Protein AF-A0A3N6M3Q7-F1 (afdb_monomer)

Foldseek 3Di:
DVVVVVVVVVVLVVLVLVQVLVVLVQLCCCFVHPDFKDKGKDFAQAWKKWWFLQFKKKWKWFACQVVPRDTDTQQNDIGTWIWIWIDHVQWIWIDTQSWIWIDRPQDIATSGDHQWADDDQETAGAREREDDTDMDHGIWMKMKGFPDHWFWRAQDQVDATPVRHHRYFQRAFGKIKMKMQHPNQVNVQVNCVVRALFDWDDDPVRNMIMTIFGAAHDAFKAFQDAQAWRKGAQLQDDLFWPWKKKKFWFPDDQICAQFWKAWDWPNHTQWIWGHNHQFAIKIWGQAPVRWIWIQPSQWGWQVVDVRIIIMDIQLAQGWTATPVRDIDGSNNRSSNRSSVVDRITITTIHGDPPGGDTDSVPIIIHTDGDDGRHHRHYGYIYTYMYIDID

Structure (mmCIF, N/CA/C/O backbone):
data_AF-A0A3N6M3Q7-F1
#
_entry.id   AF-A0A3N6M3Q7-F1
#
loop_
_atom_site.group_PDB
_atom_site.id
_atom_site.type_symbol
_atom_site.label_atom_id
_atom_site.label_alt_id
_atom_site.label_comp_id
_atom_site.label_asym_id
_atom_site.label_entity_id
_atom_site.label_seq_id
_atom_site.pdbx_PDB_ins_code
_atom_site.Cartn_x
_atom_site.Cartn_y
_atom_site.Cartn_z
_atom_site.occupancy
_atom_site.B_iso_or_equiv
_atom_site.auth_seq_id
_atom_site.auth_comp_id
_atom_site.auth_asym_id
_atom_site.auth_atom_id
_atom_site.pdbx_PDB_model_num
ATOM 1 N N . MET A 1 1 ? -42.505 -21.523 29.389 1.00 50.72 1 MET A N 1
ATOM 2 C CA . MET A 1 1 ? -41.785 -20.354 29.933 1.00 50.72 1 MET A CA 1
ATOM 3 C C . MET A 1 1 ? -40.487 -20.113 29.164 1.00 50.72 1 MET A C 1
ATOM 5 O O . MET A 1 1 ? -40.321 -19.002 28.706 1.00 50.72 1 MET A O 1
ATOM 9 N N . ALA A 1 2 ? -39.698 -21.148 28.845 1.00 57.00 2 ALA A N 1
ATOM 10 C CA . ALA A 1 2 ? -38.471 -21.036 28.031 1.00 57.00 2 ALA A CA 1
ATOM 11 C C . ALA A 1 2 ? -38.613 -20.410 26.616 1.00 57.00 2 ALA A C 1
ATOM 13 O O . ALA A 1 2 ? -37.688 -19.774 26.139 1.00 57.00 2 ALA A O 1
ATOM 14 N N . ILE A 1 3 ? -39.761 -20.555 25.937 1.00 55.91 3 ILE A N 1
ATOM 15 C CA . ILE A 1 3 ? -39.956 -20.003 24.574 1.00 55.91 3 ILE A CA 1
ATOM 16 C C . ILE A 1 3 ? -40.140 -18.471 24.588 1.00 55.91 3 ILE A C 1
ATOM 18 O O . ILE A 1 3 ? -39.836 -17.805 23.606 1.00 55.91 3 ILE A O 1
ATOM 22 N N . VAL A 1 4 ? -40.636 -17.901 25.694 1.00 58.34 4 VAL A N 1
ATOM 23 C CA . VAL A 1 4 ? -40.852 -16.446 25.810 1.00 58.34 4 VAL A CA 1
ATOM 24 C C . VAL A 1 4 ? -39.538 -15.722 26.121 1.00 58.34 4 VAL A C 1
ATOM 26 O O . VAL A 1 4 ? -39.310 -14.671 25.534 1.00 58.34 4 VAL A O 1
ATOM 29 N N . ASP A 1 5 ? -38.658 -16.323 26.934 1.00 62.53 5 ASP A N 1
ATOM 30 C CA . ASP A 1 5 ? -37.304 -15.800 27.200 1.00 62.53 5 ASP A CA 1
ATOM 31 C C . ASP A 1 5 ? -36.472 -15.695 25.918 1.00 62.53 5 ASP A C 1
ATOM 33 O O . ASP A 1 5 ? -35.917 -14.639 25.636 1.00 62.53 5 ASP A O 1
ATOM 37 N N . GLY A 1 6 ? -36.456 -16.745 25.087 1.00 62.50 6 GLY A N 1
ATOM 38 C CA . GLY A 1 6 ? -35.670 -16.736 23.847 1.00 62.50 6 GLY A CA 1
ATOM 39 C C . GLY A 1 6 ? -36.093 -15.634 22.868 1.00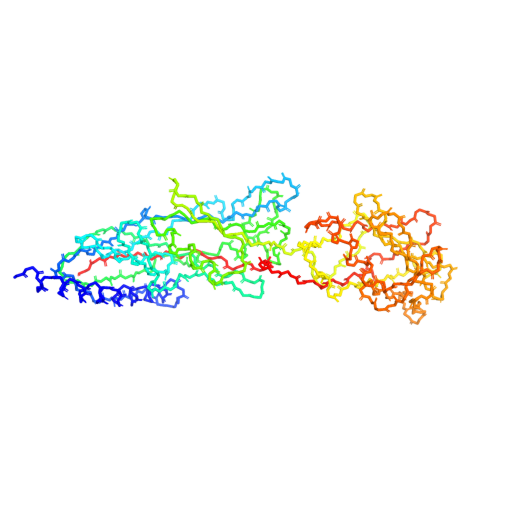 62.50 6 GLY A C 1
ATOM 40 O O . GLY A 1 6 ? -35.250 -14.956 22.293 1.00 62.50 6 GLY A O 1
ATOM 41 N N . HIS A 1 7 ? -37.399 -15.383 22.718 1.00 69.75 7 HIS A N 1
ATOM 42 C CA . HIS A 1 7 ? -37.887 -14.292 21.864 1.00 69.75 7 HIS A CA 1
ATOM 43 C C . HIS A 1 7 ? -37.580 -12.894 22.424 1.00 69.75 7 HIS A C 1
ATOM 45 O O . HIS A 1 7 ? -37.369 -11.959 21.646 1.00 69.75 7 HIS A O 1
ATOM 51 N N . GLN A 1 8 ? -37.571 -12.735 23.751 1.00 66.88 8 GLN A N 1
ATOM 52 C CA . GLN A 1 8 ? -37.205 -11.473 24.395 1.00 66.88 8 GLN A CA 1
ATOM 53 C C . GLN A 1 8 ? -35.708 -11.191 24.240 1.00 66.88 8 GLN A C 1
ATOM 55 O O . GLN A 1 8 ? -35.359 -10.083 23.842 1.00 66.88 8 GLN A O 1
ATOM 60 N N . GLN A 1 9 ? -34.858 -12.206 24.420 1.00 71.50 9 GLN A N 1
ATOM 61 C CA . GLN A 1 9 ? -33.410 -12.099 24.234 1.00 71.50 9 GLN A CA 1
ATOM 62 C C . GLN A 1 9 ? -33.041 -11.711 22.795 1.00 71.50 9 GLN A C 1
ATOM 64 O O . GLN A 1 9 ? -32.330 -10.732 22.595 1.00 71.50 9 GLN A O 1
ATOM 69 N N . THR A 1 10 ? -33.604 -12.374 21.776 1.00 77.94 10 THR A N 1
ATOM 70 C CA . THR A 1 10 ? -33.339 -12.013 20.366 1.00 77.94 10 THR A CA 1
ATOM 71 C C . THR A 1 10 ? -33.756 -10.576 20.036 1.00 77.94 10 THR A C 1
ATOM 73 O O . THR A 1 10 ? -33.091 -9.893 19.260 1.00 77.94 10 THR A O 1
ATOM 76 N N . THR A 1 11 ? -34.860 -10.098 20.619 1.00 82.88 11 THR A N 1
ATOM 77 C CA . THR A 1 11 ? -35.324 -8.716 20.409 1.00 82.88 11 THR A CA 1
ATOM 78 C C . THR A 1 11 ? -34.379 -7.708 21.063 1.00 82.88 11 THR A C 1
ATOM 80 O O . THR A 1 11 ? -34.144 -6.641 20.500 1.00 82.88 11 THR A O 1
ATOM 83 N N . GLU A 1 12 ? -33.838 -8.036 22.236 1.00 84.19 12 GLU A N 1
ATOM 84 C CA . GLU A 1 12 ? -32.906 -7.171 22.960 1.00 84.19 12 GLU A CA 1
ATOM 85 C C . GLU A 1 12 ? -31.540 -7.096 22.272 1.00 84.19 12 GLU A C 1
ATOM 87 O O . GLU A 1 12 ? -31.024 -5.999 22.087 1.00 84.19 12 GLU A O 1
ATOM 92 N N . VAL A 1 13 ? -31.010 -8.223 21.791 1.00 86.75 13 VAL A N 1
ATOM 93 C CA . VAL A 1 13 ? -29.764 -8.257 21.006 1.00 86.75 13 VAL A CA 1
ATOM 94 C C . VAL A 1 13 ? -29.894 -7.408 19.739 1.00 86.75 13 VAL A C 1
ATOM 96 O O . VAL A 1 13 ? -29.040 -6.568 19.477 1.00 86.75 13 VAL A O 1
ATOM 99 N N . GLY A 1 14 ? -31.009 -7.518 19.008 1.00 89.06 14 GLY A N 1
ATOM 100 C CA . GLY A 1 14 ? -31.259 -6.658 17.845 1.00 89.06 14 GLY A CA 1
ATOM 101 C C . GLY A 1 14 ? -31.412 -5.169 18.195 1.00 89.06 14 GLY A C 1
ATOM 102 O O . GLY A 1 14 ? -31.075 -4.301 17.389 1.00 89.06 14 GLY A O 1
ATOM 103 N N . ALA A 1 15 ? -31.902 -4.830 19.392 1.00 90.50 15 ALA A N 1
ATOM 104 C CA . ALA A 1 15 ? -31.907 -3.445 19.861 1.00 90.50 15 ALA A CA 1
ATOM 105 C C . ALA A 1 15 ? -30.481 -2.960 20.168 1.00 90.50 15 ALA A C 1
ATOM 107 O O . ALA A 1 15 ? -30.114 -1.872 19.729 1.00 90.50 15 ALA A O 1
ATOM 108 N N . ALA A 1 16 ? -29.669 -3.787 20.830 1.00 92.44 16 ALA A N 1
ATOM 109 C CA . ALA A 1 16 ? -28.273 -3.491 21.139 1.00 92.44 16 ALA A CA 1
ATOM 110 C C . ALA A 1 16 ? -27.409 -3.314 19.878 1.00 92.44 16 ALA A C 1
ATOM 112 O O . ALA A 1 16 ? -26.585 -2.407 19.837 1.00 92.44 16 ALA A O 1
ATOM 113 N N . GLU A 1 17 ? -27.641 -4.102 18.822 1.00 95.19 17 GLU A N 1
ATOM 114 C CA . GLU A 1 17 ? -27.009 -3.915 17.504 1.00 95.19 17 GLU A CA 1
ATOM 115 C C . GLU A 1 17 ? -27.236 -2.494 16.959 1.00 95.19 17 GLU A C 1
ATOM 117 O O . GLU A 1 17 ? -26.297 -1.825 16.521 1.00 95.19 17 GLU A O 1
ATOM 122 N N . ASN A 1 18 ? -28.475 -1.996 17.034 1.00 94.75 18 ASN A N 1
ATOM 123 C CA . ASN A 1 18 ? -28.818 -0.642 16.593 1.00 94.75 18 ASN A CA 1
ATOM 124 C C . ASN A 1 18 ? -28.262 0.437 17.536 1.00 94.75 18 ASN A C 1
ATOM 126 O O . ASN A 1 18 ? -27.774 1.468 17.069 1.00 94.75 18 ASN A O 1
ATOM 130 N N . GLU A 1 19 ? -28.337 0.215 18.852 1.00 95.44 19 GLU A N 1
ATOM 131 C CA . GLU A 1 19 ? -27.816 1.134 19.870 1.00 95.44 19 GLU A CA 1
ATOM 132 C C . GLU A 1 19 ? -26.295 1.304 19.728 1.00 95.44 19 GLU A C 1
ATOM 134 O O . GLU A 1 19 ? -25.821 2.437 19.648 1.00 95.44 19 GLU A O 1
ATOM 139 N N . LEU A 1 20 ? -25.533 0.212 19.598 1.00 96.31 20 LEU A N 1
ATOM 140 C CA . LEU A 1 20 ? -24.081 0.274 19.412 1.00 96.31 20 LEU A CA 1
ATOM 141 C C . LEU A 1 20 ? -23.672 0.783 18.029 1.00 96.31 20 LEU A C 1
ATOM 143 O O . LEU A 1 20 ? -22.682 1.500 17.934 1.00 96.31 20 LEU A O 1
ATOM 147 N N . SER A 1 21 ? -24.456 0.531 16.978 1.00 96.44 21 SER A N 1
ATOM 148 C CA . SER A 1 21 ? -24.230 1.180 15.675 1.00 96.44 21 SER A CA 1
ATOM 149 C C . SER A 1 21 ? -24.387 2.702 15.764 1.00 96.44 21 SER A C 1
ATOM 151 O O . SER A 1 21 ? -23.604 3.455 15.182 1.00 96.44 21 SER A O 1
ATOM 153 N N . LEU A 1 22 ? -25.373 3.183 16.533 1.00 96.06 22 LEU A N 1
ATOM 154 C CA . LEU A 1 22 ? -25.537 4.613 16.790 1.00 96.06 22 LEU A CA 1
ATOM 155 C C . LEU A 1 22 ? -24.389 5.168 17.643 1.00 96.06 22 LEU A C 1
ATOM 157 O O . LEU A 1 22 ? -23.883 6.245 17.331 1.00 96.06 22 LEU A O 1
ATOM 161 N N . VAL A 1 23 ? -23.960 4.447 18.684 1.00 95.56 23 VAL A N 1
ATOM 162 C CA . VAL A 1 23 ? -22.772 4.806 19.480 1.00 95.56 23 VAL A CA 1
ATOM 163 C C . VAL A 1 23 ? -21.545 4.922 18.580 1.00 95.56 23 VAL A C 1
ATOM 165 O O . VAL A 1 23 ? -20.879 5.952 18.627 1.00 95.56 23 VAL A O 1
ATOM 168 N N . GLY A 1 24 ? -21.295 3.941 17.711 1.00 93.56 24 GLY A N 1
ATOM 169 C CA . GLY A 1 24 ? -20.180 3.961 16.768 1.00 93.56 24 GLY A CA 1
ATOM 170 C C . GLY A 1 24 ? -20.215 5.175 15.843 1.00 93.56 24 GLY A C 1
ATOM 171 O O . GLY A 1 24 ? -19.250 5.928 15.782 1.00 93.56 24 GLY A O 1
ATOM 172 N N . SER A 1 25 ? -21.371 5.470 15.238 1.00 93.75 25 SER A N 1
ATOM 173 C CA . SER A 1 25 ? -21.546 6.682 14.421 1.00 93.75 25 SER A CA 1
ATOM 174 C C . SER A 1 25 ? -21.250 7.973 15.198 1.00 93.75 25 SER A C 1
ATOM 176 O O . SER A 1 25 ? -20.693 8.919 14.639 1.00 93.75 25 SER A O 1
ATOM 178 N N . LYS A 1 26 ? -21.609 8.026 16.486 1.00 93.88 26 LYS A N 1
ATOM 179 C CA . LYS A 1 26 ? -21.321 9.171 17.357 1.00 93.88 26 LYS A CA 1
ATOM 180 C C . LYS A 1 26 ? -19.865 9.261 17.776 1.00 93.88 26 LYS A C 1
ATOM 182 O O . LYS A 1 26 ? -19.373 10.376 17.926 1.00 93.88 26 LYS A O 1
ATOM 187 N N . ILE A 1 27 ? -19.183 8.133 17.919 1.00 92.94 27 ILE A N 1
ATOM 188 C CA . ILE A 1 27 ? -17.741 8.105 18.138 1.00 92.94 27 ILE A CA 1
ATOM 189 C C . ILE A 1 27 ? -17.034 8.628 16.893 1.00 92.94 27 ILE A C 1
ATOM 191 O O . ILE A 1 27 ? -16.288 9.588 17.041 1.00 92.94 27 ILE A O 1
ATOM 195 N N . SER A 1 28 ? -17.354 8.137 15.688 1.00 89.81 28 SER A N 1
ATOM 196 C CA . SER A 1 28 ? -16.788 8.669 14.437 1.00 89.81 28 SER A CA 1
ATOM 197 C C . SER A 1 28 ? -17.034 10.179 14.279 1.00 89.81 28 SER A C 1
ATOM 199 O O . SER A 1 28 ? -16.146 10.910 13.853 1.00 89.81 28 SER A O 1
ATOM 201 N N . GLU A 1 29 ? -18.203 10.700 14.678 1.00 90.25 29 GLU A N 1
ATOM 202 C CA . GLU A 1 29 ? -18.476 12.151 14.656 1.00 90.25 29 GLU A CA 1
ATOM 203 C C . GLU A 1 29 ? -17.569 12.948 15.618 1.00 90.25 29 GLU A C 1
ATOM 205 O O . GLU A 1 29 ? -17.221 14.096 15.335 1.00 90.25 29 GLU A O 1
ATOM 210 N N . VAL A 1 30 ? -17.197 12.360 16.759 1.00 90.50 30 VAL A N 1
ATOM 211 C CA . VAL A 1 30 ? -16.328 12.988 17.768 1.00 90.50 30 VAL A CA 1
ATOM 212 C C . VAL A 1 30 ? -14.854 12.891 17.384 1.00 90.50 30 VAL A C 1
ATOM 214 O O . VAL A 1 30 ? -14.098 13.852 17.544 1.00 90.50 30 VAL A O 1
ATOM 217 N N . THR A 1 31 ? -14.441 11.730 16.882 1.00 86.31 31 THR A N 1
ATOM 218 C CA . THR A 1 31 ? -13.047 11.431 16.557 1.00 86.31 31 THR A CA 1
ATOM 219 C C . THR A 1 31 ? -12.633 12.010 15.214 1.00 86.31 31 THR A C 1
ATOM 221 O O . THR A 1 31 ? -11.532 12.534 15.109 1.00 86.31 31 THR A O 1
ATOM 224 N N . LEU A 1 32 ? -13.517 11.980 14.214 1.00 84.75 32 LEU A N 1
ATOM 225 C CA . LEU A 1 32 ? -13.218 12.394 12.836 1.00 84.75 32 LEU A CA 1
ATOM 226 C C . LEU A 1 32 ? -13.884 13.720 12.442 1.00 84.75 32 LEU A C 1
ATOM 228 O O . LEU A 1 32 ? -13.623 14.248 11.362 1.00 84.75 32 LEU A O 1
ATOM 232 N N . GLY A 1 33 ? -14.768 14.252 13.291 1.00 81.44 33 GLY A N 1
ATOM 233 C CA . GLY A 1 33 ? -15.512 15.485 13.043 1.00 81.44 33 GLY A CA 1
ATOM 234 C C . GLY A 1 33 ? -15.144 16.647 13.970 1.00 81.44 33 GLY A C 1
ATOM 235 O O . GLY A 1 33 ? -14.155 16.647 14.700 1.00 81.44 33 GLY A O 1
ATOM 236 N N . GLU A 1 34 ? -15.988 17.679 13.953 1.00 76.50 34 GLU A N 1
ATOM 237 C CA . GLU A 1 34 ? -15.814 18.902 14.757 1.00 76.50 34 GLU A CA 1
ATOM 238 C C . GLU A 1 34 ? -16.427 18.789 16.168 1.00 76.50 34 GLU A C 1
ATOM 240 O O . GLU A 1 34 ? -16.230 19.659 17.020 1.00 76.50 34 GLU A O 1
ATOM 245 N N . SER A 1 35 ? -17.196 17.729 16.428 1.00 83.38 35 SER A N 1
ATOM 246 C CA . SER A 1 35 ? -17.886 17.520 17.701 1.00 83.38 35 SER A CA 1
ATOM 247 C C . SER A 1 35 ? -16.895 17.112 18.794 1.00 83.38 35 SER A C 1
ATOM 249 O O . SER A 1 35 ? -16.129 16.175 18.635 1.00 83.38 35 SER A O 1
ATOM 251 N N . THR A 1 36 ? -16.922 17.775 19.952 1.00 85.50 36 THR A N 1
ATOM 252 C CA . THR A 1 36 ? -16.029 17.428 21.077 1.00 85.50 36 THR A CA 1
ATOM 253 C C . THR A 1 36 ? -16.601 16.358 22.002 1.00 85.50 36 THR A C 1
ATOM 255 O O . THR A 1 36 ? -15.851 15.701 22.722 1.00 85.50 36 THR A O 1
ATOM 258 N N . ALA A 1 37 ? -17.924 16.183 22.003 1.00 91.81 37 ALA A N 1
ATOM 259 C CA . ALA A 1 37 ? -18.607 15.163 22.783 1.00 91.81 37 ALA A CA 1
ATOM 260 C C . ALA A 1 37 ? -19.958 14.793 22.164 1.00 91.81 37 ALA A C 1
ATOM 262 O O . ALA A 1 37 ? -20.649 15.649 21.609 1.00 91.81 37 ALA A O 1
ATOM 263 N N . GLN A 1 38 ? -20.358 13.535 22.324 1.00 94.69 38 GLN A N 1
ATOM 264 C CA . GLN A 1 38 ? -21.679 13.026 21.958 1.00 94.69 38 GLN A CA 1
ATOM 265 C C . GLN A 1 38 ? -22.216 12.122 23.069 1.00 94.69 38 GLN A C 1
ATOM 267 O O . GLN A 1 38 ? -21.477 11.633 23.925 1.00 94.69 38 GLN A O 1
ATOM 272 N N . THR A 1 39 ? -23.531 11.930 23.090 1.00 95.19 39 THR A N 1
ATOM 273 C CA . THR A 1 39 ? -24.201 11.110 24.100 1.00 95.19 39 THR A CA 1
ATOM 274 C C . THR A 1 39 ? -25.282 10.273 23.448 1.00 95.19 39 THR A C 1
ATOM 276 O O . THR A 1 39 ? -26.069 10.789 22.652 1.00 95.19 39 THR A O 1
ATOM 279 N N . VAL A 1 40 ? -25.324 8.993 23.803 1.00 95.19 40 VAL A N 1
ATOM 280 C CA . VAL A 1 40 ? -26.336 8.045 23.341 1.00 95.19 40 VAL A CA 1
ATOM 281 C C . VAL A 1 40 ? -26.958 7.366 24.550 1.00 95.19 40 VAL A C 1
ATOM 283 O O . VAL A 1 40 ? -26.259 6.775 25.368 1.00 95.19 40 VAL A O 1
ATOM 286 N N . SER A 1 41 ? -28.281 7.448 24.656 1.00 94.75 41 SER A N 1
ATOM 287 C CA . SER A 1 41 ? -29.032 6.705 25.663 1.00 94.75 41 SER A CA 1
ATOM 288 C C . SER A 1 41 ? -29.202 5.262 25.218 1.00 94.75 41 SER A C 1
ATOM 290 O O . SER A 1 41 ? -29.742 5.012 24.140 1.00 94.75 41 SER A O 1
ATOM 292 N N . VAL A 1 42 ? -28.789 4.331 26.070 1.00 92.50 42 VAL A N 1
ATOM 293 C CA . VAL A 1 42 ? -28.852 2.890 25.819 1.00 92.50 42 VAL A CA 1
ATOM 294 C C . VAL A 1 42 ? -29.636 2.179 26.914 1.00 92.50 42 VAL A C 1
ATOM 296 O O . VAL A 1 42 ? -29.809 2.690 28.031 1.00 92.50 42 VAL A O 1
ATOM 299 N N . SER A 1 43 ? -30.155 0.994 26.604 1.00 88.62 43 SER A N 1
ATOM 300 C CA . SER A 1 43 ? -30.923 0.219 27.573 1.00 88.62 43 SER A CA 1
ATOM 301 C C . SER A 1 43 ? -30.633 -1.276 27.508 1.00 88.62 43 SER A C 1
ATOM 303 O O . SER A 1 43 ? -31.061 -1.961 26.591 1.00 88.62 43 SER A O 1
ATOM 305 N N . GLY A 1 44 ? -29.968 -1.793 28.544 1.00 77.12 44 GLY A N 1
ATOM 306 C CA . GLY A 1 44 ? -29.782 -3.230 28.753 1.00 77.12 44 GLY A CA 1
ATOM 307 C C . GLY A 1 44 ? -30.692 -3.730 29.866 1.00 77.12 44 GLY A C 1
ATOM 308 O O . GLY A 1 44 ? -30.426 -3.463 31.036 1.00 77.12 44 GLY A O 1
ATOM 309 N N . GLN A 1 45 ? -31.792 -4.406 29.539 1.00 74.94 45 GLN A N 1
ATOM 310 C CA . GLN A 1 45 ? -32.687 -4.986 30.547 1.00 74.94 45 GLN A CA 1
ATOM 311 C C . GLN A 1 45 ? -32.121 -6.290 31.114 1.00 74.94 45 GLN A C 1
ATOM 313 O O . GLN A 1 45 ? -32.176 -6.478 32.331 1.00 74.94 45 GLN A O 1
ATOM 318 N N . SER A 1 46 ? -31.565 -7.153 30.262 1.00 81.44 46 SER A N 1
ATOM 319 C CA . SER A 1 46 ? -30.918 -8.409 30.662 1.00 81.44 46 SER A CA 1
ATOM 320 C C . SER A 1 46 ? -29.400 -8.417 30.485 1.00 81.44 46 SER A C 1
ATOM 322 O O . SER A 1 46 ? -28.738 -9.247 31.100 1.00 81.44 46 SER A O 1
ATOM 324 N N . GLY A 1 47 ? -28.851 -7.521 29.662 1.00 89.06 47 GLY A N 1
ATOM 325 C CA . GLY A 1 47 ? -27.414 -7.441 29.387 1.00 89.06 47 GLY A CA 1
ATOM 326 C C . GLY A 1 47 ? -26.688 -6.305 30.103 1.00 89.06 47 GLY A C 1
ATOM 327 O O . GLY A 1 47 ? -27.294 -5.438 30.739 1.00 89.06 47 GLY A O 1
ATOM 328 N N . THR A 1 48 ? -25.363 -6.313 29.991 1.00 94.25 48 THR A N 1
ATOM 329 C CA . THR A 1 48 ? -24.473 -5.316 30.597 1.00 94.25 48 THR A CA 1
ATOM 330 C C . THR A 1 48 ? -23.638 -4.639 29.525 1.00 94.25 48 THR A C 1
ATOM 332 O O . THR A 1 48 ? -23.005 -5.313 28.718 1.00 94.25 48 THR A O 1
ATOM 335 N N . TYR A 1 49 ? -23.627 -3.308 29.545 1.00 96.12 49 TYR A N 1
ATOM 336 C CA . TYR A 1 49 ? -22.697 -2.511 28.762 1.00 96.12 49 TYR A CA 1
ATOM 337 C C . TYR A 1 49 ? -21.339 -2.436 29.457 1.00 96.12 49 TYR A C 1
ATOM 339 O O . TYR A 1 49 ? -21.294 -2.292 30.681 1.00 96.12 49 TYR A O 1
ATOM 347 N N . GLY A 1 50 ? -20.249 -2.487 28.699 1.00 96.62 50 GLY A N 1
ATOM 348 C CA . GLY A 1 50 ? -18.886 -2.384 29.215 1.00 96.62 50 GLY A CA 1
ATOM 349 C C . GLY A 1 50 ? -17.960 -1.610 28.286 1.00 96.62 50 GLY A C 1
ATOM 350 O O . GLY A 1 50 ? -18.231 -1.503 27.095 1.00 96.62 50 GLY A O 1
ATOM 351 N N . VAL A 1 51 ? -16.878 -1.072 28.846 1.00 97.75 51 VAL A N 1
ATOM 352 C CA . VAL A 1 51 ? -15.745 -0.521 28.091 1.00 97.75 51 VAL A CA 1
ATOM 353 C C . VAL A 1 51 ? -14.493 -1.293 28.488 1.00 97.75 51 VAL A C 1
ATOM 355 O O . VAL A 1 51 ? -14.271 -1.533 29.679 1.00 97.75 51 VAL A O 1
ATOM 358 N N . ASN A 1 52 ? -13.700 -1.692 27.497 1.00 97.25 52 ASN A N 1
ATOM 359 C CA . ASN A 1 52 ? -12.401 -2.321 27.699 1.00 97.25 52 ASN A CA 1
ATOM 360 C C . ASN A 1 52 ? -11.368 -1.657 26.785 1.00 97.25 52 ASN A C 1
ATOM 362 O O . ASN A 1 52 ? -11.275 -1.968 25.602 1.00 97.25 52 ASN A O 1
ATOM 366 N N . GLU A 1 53 ? -10.573 -0.753 27.353 1.00 96.88 53 GLU A N 1
ATOM 367 C CA . GLU A 1 53 ? -9.538 -0.007 26.626 1.00 96.88 53 GLU A CA 1
ATOM 368 C C . GLU A 1 53 ? -8.365 -0.874 26.137 1.00 96.88 53 GLU A C 1
ATOM 370 O O . GLU A 1 53 ? -7.617 -0.466 25.257 1.00 96.88 53 GLU A O 1
ATOM 375 N N . THR A 1 54 ? -8.204 -2.087 26.676 1.00 96.12 54 THR A N 1
ATOM 376 C CA . THR A 1 54 ? -7.120 -3.009 26.283 1.00 96.12 54 THR A CA 1
ATOM 377 C C . THR A 1 54 ? -7.527 -3.998 25.190 1.00 96.12 54 THR A C 1
ATOM 379 O O . THR A 1 54 ? -6.716 -4.826 24.774 1.00 96.12 54 THR A O 1
ATOM 382 N N . ALA A 1 55 ? -8.785 -3.948 24.742 1.00 97.19 55 ALA A N 1
ATOM 383 C CA . ALA A 1 55 ? -9.321 -4.886 23.768 1.00 97.19 55 ALA A CA 1
ATOM 384 C C . ALA A 1 55 ? -8.827 -4.581 22.354 1.00 97.19 55 ALA A C 1
ATOM 386 O O . ALA A 1 55 ? -9.183 -3.567 21.755 1.00 97.19 55 ALA A O 1
ATOM 387 N N . GLY A 1 56 ? -8.080 -5.530 21.799 1.00 97.88 56 GLY A N 1
ATOM 388 C CA . GLY A 1 56 ? -7.630 -5.506 20.417 1.00 97.88 56 GLY A CA 1
ATOM 389 C C . GLY A 1 56 ? -6.587 -4.435 20.105 1.00 97.88 56 GLY A C 1
ATOM 390 O O . GLY A 1 56 ? -6.435 -3.419 20.787 1.00 97.88 56 GLY A O 1
ATOM 391 N N . ARG A 1 57 ? -5.831 -4.695 19.044 1.00 98.12 57 ARG A N 1
ATOM 392 C CA . ARG A 1 57 ? -4.780 -3.798 18.567 1.00 98.12 57 ARG A CA 1
ATOM 393 C C . ARG A 1 57 ? -4.553 -3.974 17.074 1.00 98.12 57 ARG A C 1
ATOM 395 O O . ARG A 1 57 ? -4.866 -5.030 16.524 1.00 98.12 57 ARG A O 1
ATOM 402 N N . MET A 1 58 ? -4.000 -2.949 16.447 1.00 98.25 58 MET A N 1
ATOM 403 C CA . MET A 1 58 ? -3.687 -2.917 15.027 1.00 98.25 58 MET A CA 1
ATOM 404 C C . MET A 1 58 ? -2.211 -2.593 14.826 1.00 98.25 58 MET A C 1
ATOM 406 O O . MET A 1 58 ? -1.669 -1.699 15.473 1.00 98.25 58 MET A O 1
ATOM 410 N N . GLU A 1 59 ? -1.576 -3.315 13.918 1.00 98.00 59 GLU A N 1
ATOM 411 C CA . GLU A 1 59 ? -0.204 -3.091 13.479 1.00 98.00 59 GLU A CA 1
ATOM 412 C C . GLU A 1 59 ? -0.235 -2.795 11.986 1.00 98.00 59 GLU A C 1
ATOM 414 O O . GLU A 1 59 ? -0.961 -3.443 11.232 1.00 98.00 59 GLU A O 1
ATOM 419 N N . ILE A 1 60 ? 0.514 -1.777 11.574 1.00 97.31 60 ILE A N 1
ATOM 420 C CA . ILE A 1 60 ? 0.662 -1.417 10.168 1.00 97.31 60 ILE A CA 1
ATOM 421 C C . ILE A 1 60 ? 2.144 -1.531 9.861 1.00 97.31 60 ILE A C 1
ATOM 423 O O . ILE A 1 60 ? 2.941 -0.775 10.414 1.00 97.31 60 ILE A O 1
ATOM 427 N N . THR A 1 61 ? 2.511 -2.467 9.000 1.00 96.44 61 THR A N 1
ATOM 428 C CA . THR A 1 61 ? 3.904 -2.755 8.663 1.00 96.44 61 THR A CA 1
ATOM 429 C C . THR A 1 61 ? 4.144 -2.418 7.206 1.00 96.44 61 THR A C 1
ATOM 431 O O . THR A 1 61 ? 3.383 -2.818 6.331 1.00 96.44 61 THR A O 1
ATOM 434 N N . HIS A 1 62 ? 5.217 -1.684 6.935 1.00 93.94 62 HIS A N 1
ATOM 435 C CA . HIS A 1 62 ? 5.738 -1.519 5.592 1.00 93.94 62 HIS A CA 1
ATOM 436 C C . HIS A 1 62 ? 6.826 -2.569 5.360 1.00 93.94 62 HIS A C 1
ATOM 438 O O . HIS A 1 62 ? 7.947 -2.446 5.860 1.00 93.94 62 HIS A O 1
ATOM 444 N N . TYR A 1 63 ? 6.464 -3.642 4.668 1.00 89.44 63 TYR A N 1
ATOM 445 C CA . TYR A 1 63 ? 7.325 -4.785 4.417 1.00 89.44 63 TYR A CA 1
ATOM 446 C C . TYR A 1 63 ? 8.131 -4.611 3.132 1.00 89.44 63 TYR A C 1
ATOM 448 O O . TYR A 1 63 ? 7.601 -4.195 2.108 1.00 89.44 63 TYR A O 1
ATOM 456 N N . ASN A 1 64 ? 9.418 -4.950 3.186 1.00 81.50 64 ASN A N 1
ATOM 457 C CA . ASN A 1 64 ? 10.354 -4.962 2.062 1.00 81.50 64 ASN A CA 1
ATOM 458 C C . ASN A 1 64 ? 10.496 -3.628 1.291 1.00 81.50 64 ASN A C 1
ATOM 460 O O . ASN A 1 64 ? 10.864 -3.618 0.118 1.00 81.50 64 ASN A O 1
ATOM 464 N N . ARG A 1 65 ? 10.276 -2.486 1.954 1.00 84.94 65 ARG A N 1
ATOM 465 C CA . ARG A 1 65 ? 10.452 -1.148 1.354 1.00 84.94 65 ARG A CA 1
ATOM 466 C C . ARG A 1 65 ? 11.867 -0.914 0.809 1.00 84.94 65 ARG A C 1
ATOM 468 O O . ARG A 1 65 ? 12.056 -0.327 -0.252 1.00 84.94 65 ARG A O 1
ATOM 475 N N . THR A 1 66 ? 12.876 -1.371 1.546 1.00 78.38 66 THR A N 1
ATOM 476 C CA . THR A 1 66 ? 14.303 -1.201 1.224 1.00 78.38 66 THR A CA 1
ATOM 477 C C . THR A 1 66 ? 14.876 -2.318 0.350 1.00 78.38 66 THR A C 1
ATOM 479 O O . THR A 1 66 ? 16.079 -2.318 0.097 1.00 78.38 66 THR A O 1
ATOM 482 N N . GLY A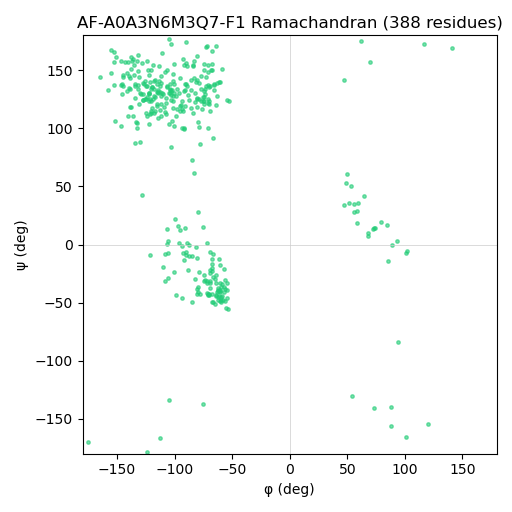 1 67 ? 14.067 -3.302 -0.063 1.00 69.88 67 GLY A N 1
ATOM 483 C CA . GLY A 1 67 ? 14.547 -4.477 -0.801 1.00 69.88 67 GLY A CA 1
ATOM 484 C C . GLY A 1 67 ? 15.330 -5.491 0.048 1.00 69.88 67 GLY A C 1
ATOM 485 O O . GLY A 1 67 ? 16.022 -6.346 -0.497 1.00 69.88 67 GLY A O 1
ATOM 486 N N . THR A 1 68 ? 15.270 -5.396 1.384 1.00 74.38 68 THR A N 1
ATOM 487 C CA . THR A 1 68 ? 16.023 -6.264 2.314 1.00 74.38 68 THR A CA 1
ATOM 488 C C . THR A 1 68 ? 15.173 -7.302 3.048 1.00 74.38 68 THR A C 1
ATOM 490 O O . THR A 1 68 ? 15.658 -7.890 4.013 1.00 74.38 68 THR A O 1
ATOM 493 N N . ASP A 1 69 ? 13.931 -7.534 2.612 1.00 74.19 69 ASP A N 1
ATOM 494 C CA . ASP A 1 69 ? 12.990 -8.503 3.208 1.00 74.19 69 ASP A CA 1
ATOM 495 C C . ASP A 1 69 ? 12.677 -8.222 4.695 1.00 74.19 69 ASP A C 1
ATOM 497 O O . ASP A 1 69 ? 12.546 -9.111 5.539 1.00 74.19 69 ASP A O 1
ATOM 501 N N . THR A 1 70 ? 12.615 -6.934 5.047 1.00 85.94 70 THR A N 1
ATOM 502 C CA . THR A 1 70 ? 12.399 -6.441 6.416 1.00 85.94 70 THR A CA 1
ATOM 503 C C . THR A 1 70 ? 11.099 -5.658 6.530 1.00 85.94 70 THR A C 1
ATOM 505 O O . THR A 1 70 ? 10.781 -4.872 5.641 1.00 85.94 70 THR A O 1
ATOM 508 N N . GLY A 1 71 ? 10.385 -5.823 7.647 1.00 90.50 71 GLY A N 1
ATOM 509 C CA . GLY A 1 71 ? 9.211 -5.021 7.994 1.00 90.50 71 GLY A CA 1
ATOM 510 C C . GLY A 1 71 ? 9.540 -3.883 8.957 1.00 90.50 71 GLY A C 1
ATOM 511 O O . GLY A 1 71 ? 10.205 -4.107 9.969 1.00 90.50 71 GLY A O 1
ATOM 512 N N . GLU A 1 72 ? 9.044 -2.682 8.661 1.00 94.06 72 GLU A N 1
ATOM 513 C CA . GLU A 1 72 ? 9.108 -1.506 9.538 1.00 94.06 72 GLU A CA 1
ATOM 514 C C . GLU A 1 72 ? 7.688 -1.098 9.972 1.00 94.06 72 GLU A C 1
ATOM 516 O O . GLU A 1 72 ? 6.800 -0.967 9.130 1.00 94.06 72 GLU A O 1
ATOM 521 N N . LEU A 1 73 ? 7.449 -0.869 11.269 1.00 95.56 73 LEU A N 1
ATOM 522 C CA . LEU A 1 73 ? 6.137 -0.415 11.752 1.00 95.56 73 LEU A CA 1
ATOM 523 C C . LEU A 1 73 ? 5.876 1.035 11.330 1.00 95.56 73 LEU A C 1
ATOM 525 O O . LEU A 1 73 ? 6.586 1.953 11.744 1.00 95.56 73 LEU A O 1
ATOM 529 N N . ILE A 1 74 ? 4.796 1.268 10.590 1.00 94.62 74 ILE A N 1
ATOM 530 C CA . ILE A 1 74 ? 4.286 2.611 10.334 1.00 94.62 74 ILE A CA 1
ATOM 531 C C . ILE A 1 74 ? 3.728 3.169 11.640 1.00 94.62 74 ILE A C 1
ATOM 533 O O . ILE A 1 74 ? 2.736 2.688 12.178 1.00 94.62 74 ILE A O 1
ATOM 537 N N . GLY A 1 75 ? 4.371 4.224 12.132 1.00 91.06 75 GLY A N 1
ATOM 538 C CA . GLY A 1 75 ? 4.038 4.837 13.415 1.00 91.06 75 GLY A CA 1
ATOM 539 C C . GLY A 1 75 ? 4.978 4.429 14.549 1.00 91.06 75 GLY A C 1
ATOM 540 O O . GLY A 1 75 ? 4.930 5.057 15.603 1.00 91.06 75 GLY A O 1
ATOM 541 N N . ASN A 1 76 ? 5.888 3.476 14.312 1.00 88.06 76 ASN A N 1
ATOM 542 C CA . ASN A 1 76 ? 6.861 2.959 15.282 1.00 88.06 76 ASN A CA 1
ATOM 543 C C . ASN A 1 76 ? 6.231 2.349 16.552 1.00 88.06 76 ASN A C 1
ATOM 545 O O . ASN A 1 76 ? 6.911 2.202 17.569 1.00 88.06 76 ASN A O 1
ATOM 549 N N . GLU A 1 77 ? 4.945 2.001 16.507 1.00 91.94 77 GLU A N 1
ATOM 550 C CA . GLU A 1 77 ? 4.203 1.417 17.621 1.00 91.94 77 GLU A CA 1
ATOM 551 C C . GLU A 1 77 ? 3.001 0.595 17.138 1.00 91.94 77 GLU A C 1
ATOM 553 O O . GLU A 1 77 ? 2.610 0.656 15.973 1.00 91.94 77 GLU A O 1
ATOM 558 N N . THR A 1 78 ? 2.429 -0.178 18.057 1.00 95.81 78 THR A N 1
ATOM 559 C CA . THR A 1 78 ? 1.165 -0.893 17.870 1.00 95.81 78 THR A CA 1
ATOM 560 C C . THR A 1 78 ? 0.015 -0.008 18.356 1.00 95.81 78 THR A C 1
ATOM 562 O O . THR A 1 78 ? 0.057 0.498 19.479 1.00 95.81 78 THR A O 1
ATOM 565 N N . PHE A 1 79 ? -1.045 0.131 17.562 1.00 97.19 79 PHE A N 1
ATOM 566 C CA . PHE A 1 79 ? -2.182 0.988 17.894 1.00 97.19 79 PHE A CA 1
ATOM 567 C C . PHE A 1 79 ? -3.236 0.233 18.702 1.00 97.19 79 PHE A C 1
ATOM 569 O O . PHE A 1 79 ? -3.699 -0.833 18.296 1.00 97.19 79 PHE A O 1
ATOM 576 N N . SER A 1 80 ? -3.651 0.789 19.839 1.00 97.19 80 SER A N 1
ATOM 577 C CA . SER A 1 80 ? -4.745 0.214 20.636 1.00 97.19 80 SER A CA 1
ATOM 578 C C . SER A 1 80 ? -6.099 0.564 20.019 1.00 97.19 80 SER A C 1
ATOM 580 O O . SER A 1 80 ? -6.301 1.693 19.575 1.00 97.19 80 SER A O 1
ATOM 582 N N . LEU A 1 81 ? -7.032 -0.392 19.997 1.00 97.62 81 LEU A N 1
ATOM 583 C CA . LEU A 1 81 ? -8.386 -0.155 19.482 1.00 97.62 81 LEU A CA 1
ATOM 584 C C . LEU A 1 81 ? -9.385 0.116 20.608 1.00 97.62 81 LEU A C 1
ATOM 586 O O . LEU A 1 81 ? -10.222 1.010 20.490 1.00 97.62 81 LEU A O 1
ATOM 590 N N . GLY A 1 82 ? -9.308 -0.663 21.687 1.00 97.81 82 GLY A N 1
ATOM 591 C CA . GLY A 1 82 ? -10.333 -0.697 22.723 1.00 97.81 82 GLY A CA 1
ATOM 592 C C . GLY A 1 82 ? -11.693 -1.157 22.187 1.00 97.81 82 GLY A C 1
ATOM 593 O O . GLY A 1 82 ? -11.891 -1.376 20.990 1.00 97.81 82 GLY A O 1
ATOM 594 N N . GLU A 1 83 ? -12.669 -1.316 23.075 1.00 97.88 83 GLU A N 1
ATOM 595 C CA . GLU A 1 83 ? -14.027 -1.676 22.667 1.00 97.88 83 GLU A CA 1
ATOM 596 C C . GLU A 1 83 ? -15.109 -1.150 23.612 1.00 97.88 83 GLU A C 1
ATOM 598 O O . GLU A 1 83 ? -14.869 -0.866 24.791 1.00 97.88 83 GLU A O 1
ATOM 603 N N . ILE A 1 84 ? -16.336 -1.103 23.090 1.00 98.06 84 ILE A N 1
ATOM 604 C CA . ILE A 1 84 ? -17.564 -0.980 23.881 1.00 98.06 84 ILE A CA 1
ATOM 605 C C . ILE A 1 84 ? -18.412 -2.212 23.618 1.00 98.06 84 ILE A C 1
ATOM 607 O O . ILE A 1 84 ? -18.760 -2.482 22.470 1.00 98.06 84 ILE A O 1
ATOM 611 N N . THR A 1 85 ? -18.800 -2.925 24.667 1.00 97.12 85 THR A N 1
ATOM 612 C CA . THR A 1 85 ? -19.591 -4.151 24.550 1.00 97.12 85 THR A CA 1
ATOM 613 C C . THR A 1 85 ? -20.980 -3.990 25.137 1.00 97.12 85 THR A C 1
ATOM 615 O O . THR A 1 85 ? -21.206 -3.202 26.054 1.00 97.12 85 THR A O 1
ATOM 618 N N . TYR A 1 86 ? -21.912 -4.778 24.617 1.00 96.31 86 TYR A N 1
ATOM 619 C CA . TYR A 1 86 ? -23.149 -5.180 25.262 1.00 96.31 86 TYR A CA 1
ATOM 620 C C . TYR A 1 86 ? -23.152 -6.707 25.331 1.00 96.31 86 TYR A C 1
ATOM 622 O O . TYR A 1 86 ? -23.214 -7.373 24.297 1.00 96.31 86 TYR A O 1
ATOM 630 N N . ALA A 1 87 ? -23.067 -7.258 26.540 1.00 94.44 87 ALA A N 1
ATOM 631 C CA . ALA A 1 87 ? -22.961 -8.697 26.763 1.00 94.44 87 ALA A CA 1
ATOM 632 C C . ALA A 1 87 ? -24.218 -9.264 27.438 1.00 94.44 87 ALA A C 1
ATOM 634 O O . ALA A 1 87 ? -24.734 -8.699 28.410 1.00 94.44 87 ALA A O 1
ATOM 635 N N . THR A 1 88 ? -24.674 -10.414 26.943 1.00 90.62 88 THR A N 1
ATOM 636 C CA . THR A 1 88 ? -25.723 -11.259 27.540 1.00 90.62 88 THR A CA 1
ATOM 637 C C . THR A 1 88 ? -25.197 -12.682 27.755 1.00 90.62 88 THR A C 1
ATOM 639 O O . THR A 1 88 ? -24.038 -12.969 27.459 1.00 90.62 88 THR A O 1
ATOM 642 N N . ASP A 1 89 ? -26.031 -13.594 28.265 1.00 83.25 89 ASP A N 1
ATOM 643 C CA . ASP A 1 89 ? -25.671 -15.013 28.363 1.00 83.25 89 ASP A CA 1
ATOM 644 C C . ASP A 1 89 ? -25.534 -15.630 26.954 1.00 83.25 89 ASP A C 1
ATOM 646 O O . ASP A 1 89 ? -26.511 -16.114 26.378 1.00 83.25 89 ASP A O 1
ATOM 650 N N . GLY A 1 90 ? -24.311 -15.614 26.410 1.00 82.44 90 GLY A N 1
ATOM 651 C CA . GLY A 1 90 ? -23.912 -16.312 25.179 1.00 82.44 90 GLY A CA 1
ATOM 652 C C . GLY A 1 90 ? -23.802 -15.462 23.907 1.00 82.44 90 GLY A C 1
ATOM 653 O O . GLY A 1 90 ? -23.355 -15.989 22.895 1.00 82.44 90 GLY A O 1
ATOM 654 N N . GLU A 1 91 ? -24.167 -14.178 23.944 1.00 92.00 91 GLU A N 1
ATOM 655 C CA . GLU A 1 91 ? -24.021 -13.251 22.811 1.00 92.00 91 GLU A CA 1
ATOM 656 C C . GLU A 1 91 ? -23.431 -11.915 23.284 1.00 92.00 91 GLU A C 1
ATOM 658 O O . GLU A 1 91 ? -23.887 -11.346 24.286 1.00 92.00 91 GLU A O 1
ATOM 663 N N . THR A 1 92 ? -22.472 -11.397 22.515 1.00 95.75 92 THR A N 1
ATOM 664 C CA . THR A 1 92 ? -21.847 -10.084 22.699 1.00 95.75 92 THR A CA 1
ATOM 665 C C . THR A 1 92 ? -22.022 -9.256 21.432 1.00 95.75 92 THR A C 1
ATOM 667 O O . THR A 1 92 ? -21.727 -9.719 20.332 1.00 95.75 92 THR A O 1
ATOM 670 N N . ILE A 1 93 ? -22.484 -8.016 21.578 1.00 97.12 93 ILE A N 1
ATOM 671 C CA . ILE A 1 93 ? -22.372 -6.996 20.532 1.00 97.12 93 ILE A CA 1
ATOM 672 C C . ILE A 1 93 ? -21.235 -6.063 20.927 1.00 97.12 93 ILE A C 1
ATOM 674 O O . ILE A 1 93 ? -21.228 -5.566 22.050 1.00 97.12 93 ILE A O 1
ATOM 678 N N . ALA A 1 94 ? -20.293 -5.819 20.027 1.00 97.62 94 ALA A N 1
ATOM 679 C CA . ALA A 1 94 ? -19.101 -5.038 20.313 1.00 97.62 94 ALA A CA 1
ATOM 680 C C . ALA A 1 94 ? -18.846 -3.982 19.248 1.00 97.62 94 ALA A C 1
ATOM 682 O O . ALA A 1 94 ? -18.882 -4.272 18.056 1.00 97.62 94 ALA A O 1
ATOM 683 N N . TYR A 1 95 ? -18.556 -2.763 19.683 1.00 97.81 95 TYR A N 1
ATOM 684 C CA . TYR A 1 95 ? -17.968 -1.725 18.853 1.00 97.81 95 TYR A CA 1
ATOM 685 C C . TYR A 1 95 ? -16.445 -1.752 19.014 1.00 97.81 95 TYR A C 1
ATOM 687 O O . TYR A 1 95 ? -15.964 -1.593 20.135 1.00 97.81 95 TYR A O 1
ATOM 695 N N . GLN A 1 96 ? -15.701 -1.908 17.917 1.00 97.62 96 GLN A N 1
ATOM 696 C CA . GLN A 1 96 ? -14.233 -1.858 17.895 1.00 97.62 96 GLN A CA 1
ATOM 697 C C . GLN A 1 96 ? -13.728 -1.407 16.519 1.00 97.62 96 GLN A C 1
ATOM 699 O O . GLN A 1 96 ? -14.216 -1.884 15.492 1.00 97.62 96 GLN A O 1
ATOM 704 N N . GLY A 1 97 ? -12.728 -0.516 16.490 1.00 93.75 97 GLY A N 1
ATOM 705 C CA . GLY A 1 97 ? -12.081 -0.062 15.248 1.00 93.75 97 GLY A CA 1
ATOM 706 C C . GLY A 1 97 ? -13.045 0.589 14.245 1.00 93.75 97 GLY A C 1
ATOM 707 O O . GLY A 1 97 ? -12.859 0.479 13.035 1.00 93.75 97 GLY A O 1
ATOM 708 N N . GLY A 1 98 ? -14.124 1.202 14.744 1.00 93.25 98 GLY A N 1
ATOM 709 C CA . GLY A 1 98 ? -15.190 1.790 13.926 1.00 93.25 98 GLY A CA 1
ATOM 710 C C . GLY A 1 98 ? -16.284 0.812 13.483 1.00 93.25 98 GLY A C 1
ATOM 711 O O . GLY A 1 98 ? -17.350 1.246 13.053 1.00 93.25 98 GLY A O 1
ATOM 712 N N . GLY A 1 99 ? -16.055 -0.497 13.615 1.00 95.75 99 GLY A N 1
ATOM 713 C CA . GLY A 1 99 ? -17.010 -1.538 13.241 1.00 95.75 99 GLY A CA 1
ATOM 714 C C . GLY A 1 99 ? -17.885 -1.963 14.411 1.0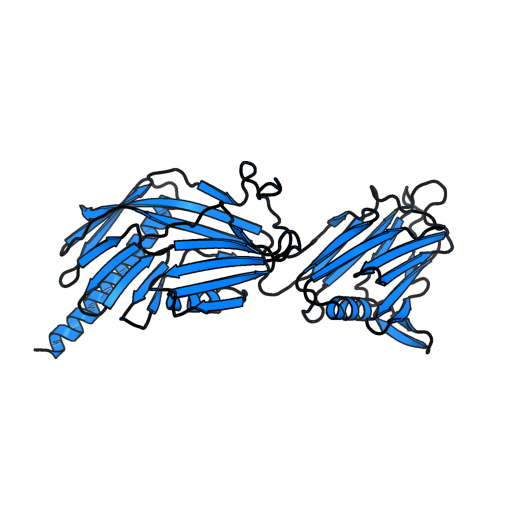0 95.75 99 GLY A C 1
ATOM 715 O O . GLY A 1 99 ? -17.518 -1.776 15.572 1.00 95.75 99 GLY A O 1
ATOM 716 N N . VAL A 1 100 ? -19.035 -2.564 14.100 1.00 98.06 100 VAL A N 1
ATOM 717 C CA . VAL A 1 100 ? -19.877 -3.246 15.089 1.00 98.06 100 VAL A CA 1
ATOM 718 C C . VAL A 1 100 ? -19.979 -4.713 14.723 1.00 98.06 100 VAL A C 1
ATOM 720 O O . VAL A 1 100 ? -20.341 -5.074 13.600 1.00 98.06 100 VAL A O 1
ATOM 723 N N . TRP A 1 101 ? -19.682 -5.553 15.701 1.00 97.69 101 TRP A N 1
ATOM 724 C CA . TRP A 1 101 ? -19.556 -6.992 15.576 1.00 97.69 101 TRP A CA 1
ATOM 725 C C . TRP A 1 101 ? -20.573 -7.664 16.484 1.00 97.69 101 TRP A C 1
ATOM 727 O O . TRP A 1 101 ? -20.738 -7.287 17.642 1.00 97.69 101 TRP A O 1
ATOM 737 N N . LYS A 1 102 ? -21.250 -8.677 15.961 1.00 97.00 102 LYS A N 1
ATOM 738 C CA . LYS A 1 102 ? -22.011 -9.635 16.751 1.00 97.00 102 LYS A CA 1
ATOM 739 C C . LYS A 1 102 ? -21.168 -10.885 16.928 1.00 97.00 102 LYS A C 1
ATOM 741 O O . LYS A 1 102 ? -20.729 -11.447 15.930 1.00 97.00 102 LYS A O 1
ATOM 746 N N . HIS A 1 103 ? -20.993 -11.327 18.161 1.00 95.94 103 HIS A N 1
ATOM 747 C CA . HIS A 1 103 ? -20.131 -12.442 18.516 1.00 95.94 103 HIS A CA 1
ATOM 748 C C . HIS A 1 103 ? -20.870 -13.451 19.410 1.00 95.94 103 HIS A C 1
ATOM 750 O O . HIS A 1 103 ? -21.507 -13.056 20.389 1.00 95.94 103 HIS A O 1
ATOM 756 N N . ASP A 1 104 ? -20.811 -14.741 19.063 1.00 91.31 104 ASP A N 1
ATOM 757 C CA . ASP A 1 104 ? -21.519 -15.841 19.745 1.00 91.31 104 ASP A CA 1
ATOM 758 C C . ASP A 1 104 ? -20.605 -17.022 20.142 1.00 91.31 104 ASP A C 1
ATOM 760 O O . ASP A 1 104 ? -20.945 -18.199 20.009 1.00 91.31 104 ASP A O 1
ATOM 764 N N . GLY A 1 105 ? -19.420 -16.712 20.668 1.00 84.19 105 GLY A N 1
ATOM 765 C CA . GLY A 1 105 ? -18.406 -17.704 21.018 1.00 84.19 105 GLY A CA 1
ATOM 766 C C . GLY A 1 105 ? -17.425 -17.890 19.871 1.00 84.19 105 GLY A C 1
ATOM 767 O O . GLY A 1 105 ? -16.392 -17.244 19.859 1.00 84.19 105 GLY A O 1
ATOM 768 N N . ASP A 1 106 ? -17.747 -18.730 18.887 1.00 82.69 106 ASP A N 1
ATOM 769 C CA . ASP A 1 106 ? -16.819 -18.997 17.771 1.00 82.69 106 ASP A CA 1
ATOM 770 C C . ASP A 1 106 ? -17.237 -18.314 16.456 1.00 82.69 106 ASP A C 1
ATOM 772 O O . ASP A 1 106 ? -16.488 -18.354 15.478 1.00 82.69 106 ASP A O 1
ATOM 776 N N . HIS A 1 107 ? -18.420 -17.685 16.388 1.00 91.88 107 HIS A N 1
ATOM 777 C CA . HIS A 1 107 ? -18.843 -16.955 15.193 1.00 91.88 107 HIS A CA 1
ATOM 778 C C . HIS A 1 107 ? -18.924 -15.461 15.459 1.00 91.88 107 HIS A C 1
ATOM 780 O O . HIS A 1 107 ? -19.573 -14.986 16.389 1.00 91.88 107 HIS A O 1
ATOM 786 N N . THR A 1 108 ? -18.321 -14.714 14.542 1.00 95.75 108 THR A N 1
ATOM 787 C CA . THR A 1 108 ? -18.419 -13.261 14.475 1.00 95.75 108 THR A CA 1
ATOM 788 C C . THR A 1 108 ? -19.149 -12.881 13.196 1.00 95.75 108 THR A C 1
ATOM 790 O O . THR A 1 108 ? -18.838 -13.403 12.127 1.00 95.75 108 THR A O 1
ATOM 793 N N . THR A 1 109 ? -20.126 -11.984 13.279 1.00 94.56 109 THR A N 1
ATOM 794 C CA . THR A 1 109 ? -20.842 -11.412 12.133 1.00 94.56 109 THR A CA 1
ATOM 795 C C . THR A 1 109 ? -20.744 -9.896 12.177 1.00 94.56 109 THR A C 1
ATOM 797 O O . THR A 1 109 ? -20.922 -9.281 13.225 1.00 94.56 109 THR A O 1
ATOM 800 N N . MET A 1 110 ? -20.476 -9.285 11.028 1.00 96.12 110 MET A N 1
ATOM 801 C CA . MET A 1 110 ? -20.434 -7.834 10.894 1.00 96.12 110 MET A CA 1
ATOM 802 C C . MET A 1 110 ? -21.853 -7.251 10.910 1.00 96.12 110 MET A C 1
ATOM 804 O O . MET A 1 110 ? -22.691 -7.626 10.090 1.00 96.12 110 MET A O 1
ATOM 808 N N . VAL A 1 111 ? -22.108 -6.325 11.833 1.00 96.75 111 VAL A N 1
ATOM 809 C CA . VAL A 1 111 ? -23.348 -5.536 11.932 1.00 96.75 111 VAL A CA 1
ATOM 810 C C . VAL A 1 111 ? -23.171 -4.211 11.192 1.00 96.75 111 VAL A C 1
ATOM 812 O O . VAL A 1 111 ? -24.019 -3.830 10.385 1.00 96.75 111 VAL A O 1
ATOM 815 N N . SER A 1 112 ? -22.036 -3.542 11.414 1.00 95.56 112 SER A N 1
ATOM 816 C CA . SER A 1 112 ? -21.614 -2.360 10.662 1.00 95.56 112 SER A CA 1
ATOM 817 C C . SER A 1 112 ? -20.134 -2.465 10.287 1.00 95.56 112 SER A C 1
ATOM 819 O O . SER A 1 112 ? -19.354 -3.022 11.063 1.00 95.56 112 SER A O 1
ATOM 821 N N . PRO A 1 113 ? -19.737 -1.948 9.111 1.00 93.94 113 PRO A N 1
ATOM 822 C CA . PRO A 1 113 ? -18.353 -2.024 8.663 1.00 93.94 113 PRO A CA 1
ATOM 823 C C . PRO A 1 113 ? -17.422 -1.171 9.537 1.00 93.94 113 PRO A C 1
ATOM 825 O O . PRO A 1 113 ? -17.874 -0.154 10.065 1.00 93.94 113 PRO A O 1
ATOM 828 N N . PRO A 1 114 ? -16.144 -1.564 9.670 1.00 94.50 114 PRO A N 1
ATOM 829 C CA . PRO A 1 114 ? -15.115 -0.755 10.303 1.00 94.50 114 PRO A CA 1
ATOM 830 C C . PRO A 1 114 ? -14.687 0.436 9.447 1.00 94.50 114 PRO A C 1
ATOM 832 O O . PRO A 1 114 ? -15.012 0.538 8.261 1.00 94.50 114 PRO A O 1
ATOM 835 N N . GLU A 1 115 ? -13.903 1.324 10.052 1.00 89.44 115 GLU A N 1
ATOM 836 C CA . GLU A 1 115 ? -13.357 2.502 9.383 1.00 89.44 115 GLU A CA 1
ATOM 837 C C . GLU A 1 115 ? -12.057 2.145 8.642 1.00 89.44 115 GLU A C 1
ATOM 839 O O . GLU A 1 115 ? -10.953 2.492 9.049 1.00 89.44 115 GLU A O 1
ATOM 844 N N . PHE A 1 116 ? -12.193 1.415 7.537 1.00 93.19 116 PHE A N 1
ATOM 845 C CA . PHE A 1 116 ? -11.081 1.026 6.670 1.00 93.19 116 PHE A CA 1
ATOM 846 C C . PHE A 1 116 ? -11.506 1.220 5.220 1.00 93.19 116 PHE A C 1
ATOM 848 O O . PHE A 1 116 ? -12.361 0.495 4.719 1.00 93.19 116 PHE A O 1
ATOM 855 N N . HIS A 1 117 ? -10.934 2.196 4.527 1.00 90.31 117 HIS A N 1
ATOM 856 C CA . HIS A 1 117 ? -11.360 2.540 3.175 1.00 90.31 117 HIS A CA 1
ATOM 857 C C . HIS A 1 117 ? -10.205 2.375 2.206 1.00 90.31 117 HIS A C 1
ATOM 859 O O . HIS A 1 117 ? -9.247 3.139 2.245 1.00 90.31 117 HIS A O 1
ATOM 865 N N . TYR A 1 118 ? -10.328 1.412 1.303 1.00 87.25 118 TYR A N 1
ATOM 866 C CA . TYR A 1 118 ? -9.375 1.204 0.227 1.00 87.25 118 TYR A CA 1
ATOM 867 C C . TYR A 1 118 ? -10.053 1.459 -1.120 1.00 87.25 118 TYR A C 1
ATOM 869 O O . TYR A 1 118 ? -11.083 0.855 -1.434 1.00 87.25 118 TYR A O 1
ATOM 877 N N . ARG A 1 119 ? -9.526 2.412 -1.897 1.00 81.81 119 ARG A N 1
ATOM 878 C CA . ARG A 1 119 ? -10.073 2.769 -3.212 1.00 81.81 119 ARG A CA 1
ATOM 879 C C . ARG A 1 119 ? -9.023 3.456 -4.081 1.00 81.81 119 ARG A C 1
ATOM 881 O O . ARG A 1 119 ? -8.408 4.412 -3.623 1.00 81.81 119 ARG A O 1
ATOM 888 N N . TYR A 1 120 ? -8.895 3.031 -5.342 1.00 76.88 120 TYR A N 1
ATOM 889 C CA . TYR A 1 120 ? -8.005 3.644 -6.347 1.00 76.88 120 TYR A CA 1
ATOM 890 C C . TYR A 1 120 ? -6.578 3.863 -5.821 1.00 76.88 120 TYR A C 1
ATOM 892 O O . TYR A 1 120 ? -6.092 4.992 -5.777 1.00 76.88 120 TYR A O 1
ATOM 900 N N . GLY A 1 121 ? -5.957 2.808 -5.288 1.00 80.62 121 GLY A N 1
ATOM 901 C CA . GLY A 1 121 ? -4.608 2.899 -4.730 1.00 80.62 121 GLY A CA 1
ATOM 902 C C . GLY A 1 121 ? -4.490 3.728 -3.448 1.00 80.62 121 GLY A C 1
ATOM 903 O O . GLY A 1 121 ? -3.384 3.992 -2.999 1.00 80.62 121 GLY A O 1
ATOM 904 N N . THR A 1 122 ? -5.587 4.176 -2.833 1.00 88.56 122 THR A N 1
ATOM 905 C CA . THR A 1 122 ? -5.542 4.949 -1.584 1.00 88.56 122 THR A CA 1
ATOM 906 C C . THR A 1 122 ? -6.122 4.147 -0.426 1.00 88.56 122 THR A C 1
ATOM 908 O O . THR A 1 122 ? -7.306 3.805 -0.455 1.00 88.56 122 THR A O 1
ATOM 911 N N . LEU A 1 123 ? -5.322 3.911 0.618 1.00 94.19 123 LEU A N 1
ATOM 912 C CA . LEU A 1 123 ? -5.791 3.431 1.918 1.00 94.19 123 LEU A CA 1
ATOM 913 C C . LEU A 1 123 ? -6.034 4.626 2.847 1.00 94.19 123 LEU A C 1
ATOM 915 O O . LEU A 1 123 ? -5.111 5.351 3.209 1.00 94.19 123 LEU A O 1
ATOM 919 N N . THR A 1 124 ? -7.284 4.815 3.258 1.00 95.25 124 THR A N 1
ATOM 920 C CA . THR A 1 124 ? -7.688 5.745 4.317 1.00 95.25 124 THR A CA 1
ATOM 921 C C . THR A 1 124 ? -8.109 4.956 5.547 1.00 95.25 124 THR A C 1
ATOM 923 O O . THR A 1 124 ? -9.109 4.236 5.522 1.00 95.25 124 THR A O 1
ATOM 926 N N . LEU A 1 125 ? -7.335 5.103 6.618 1.00 96.38 125 LEU A N 1
ATOM 927 C CA . LEU A 1 125 ? -7.431 4.301 7.829 1.00 96.38 125 LEU A CA 1
ATOM 928 C C . LEU A 1 125 ? -7.386 5.200 9.072 1.00 96.38 125 LEU A C 1
ATOM 930 O O . LEU A 1 125 ? -6.310 5.466 9.617 1.00 96.38 125 LEU A O 1
ATOM 934 N N . PRO A 1 126 ? -8.542 5.712 9.519 1.00 95.75 126 PRO A N 1
ATOM 935 C CA . PRO A 1 126 ? -8.641 6.350 10.816 1.00 95.75 126 PRO A CA 1
ATOM 936 C C . PRO A 1 126 ? -8.761 5.280 11.905 1.00 95.75 126 PRO A C 1
ATOM 938 O O . PRO A 1 126 ? -9.806 4.667 12.114 1.00 95.75 126 PRO A O 1
ATOM 941 N N . ILE A 1 127 ? -7.674 5.077 12.633 1.00 96.31 127 ILE A N 1
ATOM 942 C CA . ILE A 1 127 ? -7.620 4.188 13.784 1.00 96.31 127 ILE A CA 1
ATOM 943 C C . ILE A 1 127 ? -8.347 4.876 14.938 1.00 96.31 127 ILE A C 1
ATOM 945 O O . ILE A 1 127 ? -7.998 5.991 15.338 1.00 96.31 127 ILE A O 1
ATOM 949 N N . ILE A 1 128 ? -9.393 4.229 15.448 1.00 95.38 128 ILE A N 1
ATOM 950 C CA . ILE A 1 128 ? -10.166 4.719 16.588 1.00 95.38 128 ILE A CA 1
ATOM 951 C C . ILE A 1 128 ? -9.733 3.947 17.830 1.00 95.38 128 ILE A C 1
ATOM 953 O O . ILE A 1 128 ? -9.939 2.738 17.898 1.00 95.38 128 ILE A O 1
ATOM 957 N N . ASN A 1 129 ? -9.186 4.673 18.801 1.00 95.94 129 ASN A N 1
ATOM 958 C CA . ASN A 1 129 ? -8.763 4.170 20.100 1.00 95.94 129 ASN A CA 1
ATOM 959 C C . ASN A 1 129 ? -9.816 4.546 21.156 1.00 95.94 129 ASN A C 1
ATOM 961 O O . ASN A 1 129 ? -9.969 5.718 21.518 1.00 95.94 129 ASN A O 1
ATOM 965 N N . VAL A 1 130 ? -10.588 3.561 21.608 1.00 96.88 130 VAL A N 1
ATOM 966 C CA . VAL A 1 130 ? -11.587 3.709 22.668 1.00 96.88 130 VAL A CA 1
ATOM 967 C C . VAL A 1 130 ? -10.915 3.537 24.024 1.00 96.88 130 VAL A C 1
ATOM 969 O O . VAL A 1 130 ? -10.444 2.453 24.357 1.00 96.88 130 VAL A O 1
ATOM 972 N N . THR A 1 131 ? -10.943 4.587 24.840 1.00 96.75 131 THR A N 1
ATOM 973 C CA . THR A 1 131 ? -10.417 4.564 26.210 1.00 96.75 131 THR A CA 1
ATOM 974 C C . THR A 1 131 ? -11.531 4.663 27.240 1.00 96.75 131 THR A C 1
ATOM 976 O O . THR A 1 131 ? -12.656 5.072 26.934 1.00 96.75 131 THR A O 1
ATOM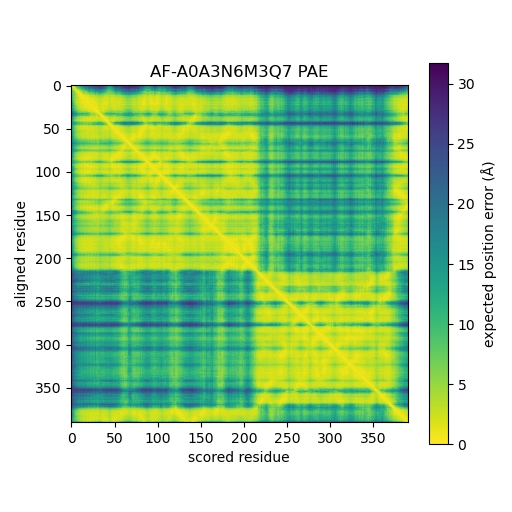 979 N N . GLY A 1 132 ? -11.196 4.335 28.484 1.00 93.56 132 GLY A N 1
ATOM 980 C CA . GLY A 1 132 ? -12.104 4.426 29.616 1.00 93.56 132 GLY A CA 1
ATOM 981 C C . GLY A 1 132 ? -12.380 3.068 30.241 1.00 93.56 132 GLY A C 1
ATOM 982 O O . GLY A 1 132 ? -11.991 2.011 29.742 1.00 93.56 132 GLY A O 1
ATOM 983 N N . ASP A 1 133 ? -13.074 3.105 31.369 1.00 88.75 133 ASP A N 1
ATOM 984 C CA . ASP A 1 133 ? -13.374 1.921 32.151 1.00 88.75 133 ASP A CA 1
ATOM 985 C C . ASP A 1 133 ? -14.783 1.984 32.740 1.00 88.75 133 ASP A C 1
ATOM 987 O O . ASP A 1 133 ? -15.326 3.039 33.082 1.00 88.75 133 ASP A O 1
ATOM 991 N N . GLY A 1 134 ? -15.394 0.810 32.865 1.00 91.12 134 GLY A N 1
ATOM 992 C CA . GLY A 1 134 ? -16.633 0.655 33.605 1.00 91.12 134 GLY A CA 1
ATOM 993 C C . GLY A 1 134 ? -17.607 -0.310 32.959 1.00 91.12 134 GLY A C 1
ATOM 994 O O . GLY A 1 134 ? -17.458 -0.745 31.820 1.00 91.12 134 GLY A O 1
ATOM 995 N N . GLN A 1 135 ? -18.635 -0.638 33.733 1.00 93.56 135 GLN A N 1
ATOM 996 C CA . GLN A 1 135 ? -19.747 -1.467 33.298 1.00 93.56 135 GLN A CA 1
ATOM 997 C C . GLN A 1 135 ? -21.058 -0.922 33.853 1.00 93.56 135 GLN A C 1
ATOM 999 O O . GLN A 1 135 ? -21.108 -0.423 34.988 1.00 93.56 135 GLN A O 1
ATOM 1004 N N . ARG A 1 136 ? -22.133 -1.039 33.070 1.00 93.12 136 ARG A N 1
ATOM 1005 C CA . ARG A 1 136 ? -23.478 -0.599 33.445 1.00 93.12 136 ARG A CA 1
ATOM 1006 C C . ARG A 1 136 ? -24.556 -1.559 32.961 1.00 93.12 136 ARG A C 1
ATOM 1008 O O . ARG A 1 136 ? -24.615 -1.927 31.796 1.00 93.12 136 ARG A O 1
ATOM 1015 N N . THR A 1 137 ? -25.457 -1.899 33.872 1.00 90.75 137 THR A N 1
ATOM 1016 C CA . THR A 1 137 ? -26.688 -2.646 33.589 1.00 90.75 137 THR A CA 1
ATOM 1017 C C . THR A 1 137 ? -27.872 -1.688 33.685 1.00 90.75 137 THR A C 1
ATOM 1019 O O . THR A 1 137 ? -27.854 -0.745 34.482 1.00 90.75 137 THR A O 1
ATOM 1022 N N . GLY A 1 138 ? -28.935 -1.941 32.928 1.00 88.81 138 GLY A N 1
ATOM 1023 C CA . GLY A 1 138 ? -30.122 -1.096 32.910 1.00 88.81 138 GLY A CA 1
ATOM 1024 C C . GLY A 1 138 ? -30.019 0.045 31.901 1.00 88.81 138 GLY A C 1
ATOM 1025 O O . GLY A 1 138 ? -29.310 -0.031 30.901 1.00 88.81 138 GLY A O 1
ATOM 1026 N N . LYS A 1 139 ? -30.781 1.110 32.157 1.00 91.25 139 LYS A N 1
ATOM 1027 C CA . LYS A 1 139 ? -30.739 2.333 31.349 1.00 91.25 139 LYS A CA 1
ATOM 1028 C C . LYS A 1 139 ? -29.571 3.203 31.790 1.00 91.25 139 LYS A C 1
ATOM 1030 O O . LYS A 1 139 ? -29.455 3.491 32.981 1.00 91.25 139 LYS A O 1
ATOM 1035 N N . THR A 1 140 ? -28.765 3.646 30.839 1.00 93.88 140 THR A N 1
ATOM 1036 C CA . THR A 1 140 ? -27.649 4.569 31.067 1.00 93.88 140 THR A CA 1
ATOM 1037 C C . THR A 1 140 ? -27.392 5.370 29.799 1.00 93.88 140 THR A C 1
ATOM 1039 O O . THR A 1 140 ? -27.884 5.016 28.727 1.00 93.88 140 THR A O 1
ATOM 1042 N N . ASP A 1 141 ? -26.621 6.439 29.925 1.00 95.38 141 ASP A N 1
ATOM 1043 C CA . ASP A 1 141 ? -26.099 7.162 28.779 1.00 95.38 141 ASP A CA 1
ATOM 1044 C C . ASP A 1 141 ? -24.622 6.803 28.580 1.00 95.38 141 ASP A C 1
ATOM 1046 O O . ASP A 1 141 ? -23.835 6.842 29.529 1.00 95.38 141 ASP A O 1
ATOM 1050 N N . ILE A 1 142 ? -24.247 6.479 27.344 1.00 96.12 142 ILE A N 1
ATOM 1051 C CA . ILE A 1 142 ? -22.855 6.365 26.907 1.00 96.12 142 ILE A CA 1
ATOM 1052 C C . ILE A 1 142 ? -22.435 7.734 26.384 1.00 96.12 142 ILE A C 1
ATOM 1054 O O . ILE A 1 142 ? -23.024 8.262 25.436 1.00 96.12 142 ILE A O 1
ATOM 1058 N N . VAL A 1 143 ? -21.423 8.320 27.015 1.00 96.12 143 VAL A N 1
ATOM 1059 C CA . VAL A 1 143 ? -20.855 9.612 26.636 1.00 96.12 143 VAL A CA 1
ATOM 1060 C C . VAL A 1 143 ? -19.478 9.373 26.033 1.00 96.12 143 VAL A C 1
ATOM 1062 O O . VAL A 1 143 ? -18.595 8.887 26.733 1.00 96.12 143 VAL A O 1
ATOM 1065 N N . ALA A 1 144 ? -19.301 9.752 24.768 1.00 95.50 144 ALA A N 1
ATOM 1066 C CA . ALA A 1 144 ? -18.012 9.741 24.079 1.00 95.50 144 ALA A CA 1
ATOM 1067 C C . ALA A 1 144 ? -17.453 11.166 24.018 1.00 95.50 144 ALA A C 1
ATOM 1069 O O . ALA A 1 144 ? -18.188 12.102 23.678 1.00 95.50 144 ALA A O 1
ATOM 1070 N N . GLN A 1 145 ? -16.179 11.347 24.357 1.00 94.12 145 GLN A N 1
ATOM 1071 C CA . GLN A 1 145 ? -15.505 12.646 24.368 1.00 94.12 145 GLN A CA 1
ATOM 1072 C C . GLN A 1 145 ? -14.137 12.555 23.703 1.00 94.12 145 GLN A C 1
ATOM 1074 O O . GLN A 1 145 ? -13.379 11.621 23.944 1.00 94.12 145 GLN A O 1
ATOM 1079 N N . ARG A 1 146 ? -13.799 13.561 22.896 1.00 91.81 146 ARG A N 1
ATOM 1080 C CA . ARG A 1 146 ? -12.462 13.669 22.317 1.00 91.81 146 ARG A CA 1
ATOM 1081 C C . ARG A 1 146 ? -11.484 14.147 23.386 1.00 91.81 146 ARG A C 1
ATOM 1083 O O . ARG A 1 146 ? -11.691 15.211 23.975 1.00 91.81 146 ARG A O 1
ATOM 1090 N N . THR A 1 147 ? -10.423 13.384 23.621 1.00 83.69 147 THR A N 1
ATOM 1091 C CA . THR A 1 147 ? -9.399 13.695 24.635 1.00 83.69 147 THR A CA 1
ATOM 1092 C C . THR A 1 147 ? -8.135 14.317 24.057 1.00 83.69 147 THR A C 1
ATOM 1094 O O . THR A 1 147 ? -7.448 15.055 24.764 1.00 83.69 147 THR A O 1
ATOM 1097 N N . SER A 1 148 ? -7.864 14.085 22.775 1.00 83.44 148 SER A N 1
ATOM 1098 C CA . SER A 1 148 ? -6.713 14.608 22.039 1.00 83.44 148 SER A CA 1
ATOM 1099 C C . SER A 1 148 ? -7.117 15.075 20.640 1.00 83.44 148 SER A C 1
ATOM 1101 O O . SER A 1 148 ? -8.187 14.742 20.132 1.00 83.44 148 SER A O 1
ATOM 1103 N N . GLU A 1 149 ? -6.283 15.906 20.019 1.00 86.38 149 GLU A N 1
ATOM 1104 C CA . GLU A 1 149 ? -6.417 16.172 18.586 1.00 86.38 149 GLU A CA 1
ATOM 1105 C C . GLU A 1 149 ? -6.055 14.912 17.792 1.00 86.38 149 GLU A C 1
ATOM 1107 O O . GLU A 1 149 ? -5.234 14.115 18.243 1.00 86.38 149 GLU A O 1
ATOM 1112 N N . THR A 1 150 ? -6.662 14.749 16.614 1.00 91.00 150 THR A N 1
ATOM 1113 C CA . THR A 1 150 ? -6.322 13.677 15.676 1.00 91.00 150 THR A CA 1
ATOM 1114 C C . THR A 1 150 ? -4.828 13.680 15.390 1.00 91.00 150 THR A C 1
ATOM 1116 O O . THR A 1 150 ? -4.280 14.672 14.895 1.00 91.00 150 THR A O 1
ATOM 1119 N N . GLU A 1 151 ? -4.179 12.552 15.641 1.00 93.94 151 GLU A N 1
ATOM 1120 C CA . GLU A 1 151 ? -2.778 12.381 15.320 1.00 93.94 151 GLU A CA 1
ATOM 1121 C C . GLU A 1 151 ? -2.632 11.873 13.887 1.00 93.94 151 GLU A C 1
ATOM 1123 O O . GLU A 1 151 ? -3.191 10.848 13.503 1.00 93.94 151 GLU A O 1
ATOM 1128 N N . ARG A 1 152 ? -1.872 12.599 13.062 1.00 95.81 152 ARG A N 1
ATOM 1129 C CA . ARG A 1 152 ? -1.546 12.145 11.710 1.00 95.81 152 ARG A CA 1
ATOM 1130 C C . ARG A 1 152 ? -0.341 11.218 11.758 1.00 95.81 152 ARG A C 1
ATOM 1132 O O . ARG A 1 152 ? 0.774 11.676 12.006 1.00 95.81 152 ARG A O 1
ATOM 1139 N N . ILE A 1 153 ? -0.557 9.949 11.444 1.00 96.94 153 ILE A N 1
ATOM 1140 C CA . ILE A 1 153 ? 0.508 8.951 11.368 1.00 96.94 153 ILE A CA 1
ATOM 1141 C C . ILE A 1 153 ? 1.168 9.002 9.993 1.00 96.94 153 ILE A C 1
ATOM 1143 O O . ILE A 1 153 ? 2.384 9.148 9.918 1.00 96.94 153 ILE A O 1
ATOM 1147 N N . PHE A 1 154 ? 0.381 8.980 8.912 1.00 96.81 154 PHE A N 1
ATOM 1148 C CA . PHE A 1 154 ? 0.898 8.993 7.541 1.00 96.81 154 PHE A CA 1
ATOM 1149 C C . PHE A 1 154 ? -0.020 9.796 6.598 1.00 96.81 154 PHE A C 1
ATOM 1151 O O . PHE A 1 154 ? -1.240 9.638 6.680 1.00 96.81 154 PHE A O 1
ATOM 1158 N N . PRO A 1 155 ? 0.514 10.647 5.698 1.00 96.56 155 PRO A N 1
ATOM 1159 C CA . PRO A 1 155 ? 1.912 11.078 5.609 1.00 96.56 155 PRO A CA 1
ATOM 1160 C C . PRO A 1 155 ? 2.261 12.058 6.741 1.00 96.56 155 PRO A C 1
ATOM 1162 O O . PRO A 1 155 ? 1.441 12.891 7.132 1.00 96.56 155 PRO A O 1
ATOM 1165 N N . ASN A 1 156 ? 3.482 12.000 7.266 1.00 96.00 156 ASN A N 1
ATOM 1166 C CA . ASN A 1 156 ? 3.951 12.875 8.337 1.00 96.00 156 ASN A CA 1
ATOM 1167 C C . ASN A 1 156 ? 5.453 13.176 8.194 1.00 96.00 156 ASN A C 1
ATOM 1169 O O . ASN A 1 156 ? 6.297 12.392 8.609 1.00 96.00 156 ASN A O 1
ATOM 1173 N N . SER A 1 157 ? 5.798 14.368 7.696 1.00 93.69 157 SER A N 1
ATOM 1174 C CA . SER A 1 157 ? 7.192 14.791 7.478 1.00 93.69 157 SER A CA 1
ATOM 1175 C C . SER A 1 157 ? 8.023 14.969 8.758 1.00 93.69 157 SER A C 1
ATOM 1177 O O . SER A 1 157 ? 9.215 15.251 8.680 1.00 93.69 157 SER A O 1
ATOM 1179 N N . SER A 1 158 ? 7.403 14.897 9.939 1.00 94.56 158 SER A N 1
ATOM 1180 C CA . SER A 1 158 ? 8.101 14.896 11.230 1.00 94.56 158 SER A CA 1
ATOM 1181 C C . SER A 1 158 ? 8.408 13.487 11.745 1.00 94.56 158 SER A C 1
ATOM 1183 O O . SER A 1 158 ? 9.105 13.366 12.750 1.00 94.56 158 SER A O 1
ATOM 1185 N N . ARG A 1 159 ? 7.903 12.443 11.077 1.00 94.44 159 ARG A N 1
ATOM 1186 C CA . ARG A 1 159 ? 8.215 11.034 11.336 1.00 94.44 159 ARG A CA 1
ATOM 1187 C C . ARG A 1 159 ? 9.079 10.489 10.195 1.00 94.44 159 ARG A C 1
ATOM 1189 O O . ARG A 1 159 ? 8.963 10.932 9.050 1.00 94.44 159 ARG A O 1
ATOM 1196 N N . THR A 1 160 ? 9.951 9.546 10.524 1.00 94.25 160 THR A N 1
ATOM 1197 C CA . THR A 1 160 ? 10.848 8.899 9.565 1.00 94.25 160 THR A CA 1
ATOM 1198 C C . THR A 1 160 ? 10.871 7.394 9.779 1.00 94.25 160 THR A C 1
ATOM 1200 O O . THR A 1 160 ? 10.649 6.926 10.897 1.00 94.25 160 THR A O 1
ATOM 1203 N N . TYR A 1 161 ? 11.192 6.673 8.710 1.00 91.56 161 TYR A N 1
ATOM 1204 C CA . TYR A 1 161 ? 11.695 5.303 8.756 1.00 91.56 161 TYR A CA 1
ATOM 1205 C C . TYR A 1 161 ? 13.062 5.247 9.455 1.00 91.56 161 TYR A C 1
ATOM 1207 O O . TYR A 1 161 ? 13.680 6.290 9.722 1.00 91.56 161 TYR A O 1
ATOM 1215 N N . ASP A 1 162 ? 13.549 4.035 9.728 1.00 89.44 162 ASP A N 1
ATOM 1216 C CA . ASP A 1 162 ? 14.829 3.823 10.415 1.00 89.44 162 ASP A CA 1
ATOM 1217 C C . ASP A 1 162 ? 16.030 4.345 9.601 1.00 89.44 162 ASP A C 1
ATOM 1219 O O . ASP A 1 162 ? 17.050 4.745 10.169 1.00 89.44 162 ASP A O 1
ATOM 1223 N N . ASP A 1 163 ? 15.901 4.408 8.272 1.00 88.06 163 ASP A N 1
ATOM 1224 C CA . ASP A 1 163 ? 16.910 4.961 7.359 1.00 88.06 163 ASP A CA 1
ATOM 1225 C C . ASP A 1 163 ? 16.880 6.501 7.237 1.00 88.06 163 ASP A C 1
ATOM 1227 O O . ASP A 1 163 ? 17.729 7.090 6.564 1.00 88.06 163 ASP A O 1
ATOM 1231 N N . GLY A 1 164 ? 15.939 7.169 7.915 1.00 90.81 164 GLY A N 1
ATOM 1232 C CA . GLY A 1 164 ? 15.764 8.622 7.889 1.00 90.81 164 GLY A CA 1
ATOM 1233 C C . GLY A 1 164 ? 14.837 9.143 6.786 1.00 90.81 164 GLY A C 1
ATOM 1234 O O . GLY A 1 164 ? 14.602 10.354 6.730 1.00 90.81 164 GLY A O 1
ATOM 1235 N N . THR A 1 165 ? 14.275 8.270 5.947 1.00 90.19 165 THR A N 1
ATOM 1236 C CA . THR A 1 165 ? 13.276 8.638 4.932 1.00 90.19 165 THR A CA 1
ATOM 1237 C C . THR A 1 165 ? 12.003 9.118 5.616 1.00 90.19 165 THR A C 1
ATOM 1239 O O . THR A 1 165 ? 11.520 8.495 6.560 1.00 90.19 165 THR A O 1
ATOM 1242 N N . VAL A 1 166 ? 11.450 10.247 5.179 1.00 94.38 166 VAL A N 1
ATOM 1243 C CA . VAL A 1 166 ? 10.243 10.817 5.793 1.00 94.38 166 VAL A CA 1
ATOM 1244 C C . VAL A 1 166 ? 8.997 10.030 5.400 1.00 94.38 166 VAL A C 1
ATOM 1246 O O . VAL A 1 166 ? 8.906 9.497 4.298 1.00 94.38 166 VAL A O 1
ATOM 1249 N N . TYR A 1 167 ? 7.995 9.997 6.278 1.00 94.69 167 TYR A N 1
ATOM 1250 C CA . TYR A 1 167 ? 6.695 9.427 5.930 1.00 94.69 167 TYR A CA 1
ATOM 1251 C C . TYR A 1 167 ? 5.971 10.353 4.950 1.00 94.69 167 TYR A C 1
ATOM 1253 O O . TYR A 1 167 ? 5.381 11.363 5.345 1.00 94.69 167 TYR A O 1
ATOM 1261 N N . GLN A 1 168 ? 6.011 10.019 3.667 1.00 93.75 168 GLN A N 1
ATOM 1262 C CA . GLN A 1 168 ? 5.394 10.794 2.599 1.00 93.75 168 GLN A CA 1
ATOM 1263 C C . GLN A 1 168 ? 4.686 9.885 1.601 1.00 93.75 168 GLN A C 1
ATOM 1265 O O . GLN A 1 168 ? 4.979 8.699 1.516 1.00 93.75 168 GLN A O 1
ATOM 1270 N N . ASN A 1 169 ? 3.737 10.469 0.872 1.00 89.88 169 ASN A N 1
ATOM 1271 C CA . ASN A 1 169 ? 3.135 9.828 -0.287 1.00 89.88 169 ASN A CA 1
ATOM 1272 C C . ASN A 1 169 ? 3.760 10.386 -1.582 1.00 89.88 169 ASN A C 1
ATOM 1274 O O . ASN A 1 169 ? 4.119 11.570 -1.581 1.00 89.88 169 ASN A O 1
ATOM 1278 N N . PRO A 1 170 ? 3.748 9.632 -2.697 1.00 87.81 170 PRO A N 1
ATOM 1279 C CA . PRO A 1 170 ? 3.350 8.223 -2.803 1.00 87.81 170 PRO A CA 1
ATOM 1280 C C . PRO A 1 170 ? 4.183 7.301 -1.911 1.00 87.81 170 PRO A C 1
ATOM 1282 O O . PRO A 1 170 ? 5.312 7.640 -1.569 1.00 87.81 170 PRO A O 1
ATOM 1285 N N . ILE A 1 171 ? 3.596 6.194 -1.462 1.00 86.00 171 ILE A N 1
ATOM 1286 C CA . ILE A 1 171 ? 4.356 5.174 -0.746 1.00 86.00 171 ILE A CA 1
ATOM 1287 C C . ILE A 1 171 ? 5.219 4.409 -1.749 1.00 86.00 171 ILE A C 1
ATOM 1289 O O . ILE A 1 171 ? 4.747 4.019 -2.811 1.00 86.00 171 ILE A O 1
ATOM 1293 N N . GLU A 1 172 ? 6.490 4.245 -1.414 1.00 76.94 172 GLU A N 1
ATOM 1294 C CA . GLU A 1 172 ? 7.497 3.597 -2.255 1.00 76.94 172 GLU A CA 1
ATOM 1295 C C . GLU A 1 172 ? 7.630 2.122 -1.861 1.00 76.94 172 GLU A C 1
ATOM 1297 O O . GLU A 1 172 ? 7.620 1.870 -0.667 1.00 76.94 172 GLU A O 1
ATOM 1302 N N . ASN A 1 173 ? 7.853 1.212 -2.820 1.00 75.56 173 ASN A N 1
ATOM 1303 C CA . ASN A 1 173 ? 8.368 -0.172 -2.689 1.00 75.56 173 ASN A CA 1
ATOM 1304 C C . ASN A 1 173 ? 7.782 -1.113 -1.618 1.00 75.56 173 ASN A C 1
ATOM 1306 O O . ASN A 1 173 ? 7.582 -0.756 -0.473 1.00 75.56 173 ASN A O 1
ATOM 1310 N N . GLY A 1 174 ? 7.620 -2.395 -1.945 1.00 80.56 174 GLY A N 1
ATOM 1311 C CA . GLY A 1 174 ? 7.246 -3.408 -0.957 1.00 80.56 174 GLY A CA 1
ATOM 1312 C C . GLY A 1 174 ? 5.736 -3.570 -0.769 1.00 80.56 174 GLY A C 1
ATOM 1313 O O . GLY A 1 174 ? 4.977 -3.661 -1.732 1.00 80.56 174 GLY A O 1
ATOM 1314 N N . THR A 1 175 ? 5.281 -3.753 0.465 1.00 86.50 175 THR A N 1
ATOM 1315 C CA . THR A 1 175 ? 3.884 -4.099 0.773 1.00 86.50 175 THR A CA 1
ATOM 1316 C C . THR A 1 175 ? 3.464 -3.459 2.083 1.00 86.50 175 THR A C 1
ATOM 1318 O O . THR A 1 175 ? 4.219 -3.453 3.052 1.00 86.50 175 THR A O 1
ATOM 1321 N N . VAL A 1 176 ? 2.251 -2.918 2.126 1.00 93.06 176 VAL A N 1
ATOM 1322 C CA . VAL A 1 176 ? 1.628 -2.460 3.367 1.00 93.06 176 VAL A CA 1
ATOM 1323 C C . VAL A 1 176 ? 0.788 -3.595 3.922 1.00 93.06 176 VAL A C 1
ATOM 1325 O O . VAL A 1 176 ? -0.217 -3.983 3.331 1.00 93.06 176 VAL A O 1
ATOM 1328 N N . GLU A 1 177 ? 1.191 -4.101 5.076 1.00 94.94 177 GLU A N 1
ATOM 1329 C CA . GLU A 1 177 ? 0.457 -5.111 5.825 1.00 94.94 177 GLU A CA 1
ATOM 1330 C C . GLU A 1 177 ? -0.310 -4.445 6.963 1.00 94.94 177 GLU A C 1
ATOM 1332 O O . GLU A 1 177 ? 0.260 -3.673 7.738 1.00 94.94 177 GLU A O 1
ATOM 1337 N N . VAL A 1 178 ? -1.602 -4.745 7.082 1.00 96.88 178 VAL A N 1
ATOM 1338 C CA . VAL A 1 178 ? -2.415 -4.338 8.231 1.00 96.88 178 VAL A CA 1
ATOM 1339 C C . VAL A 1 178 ? -2.836 -5.585 8.990 1.00 96.88 178 VAL A C 1
ATOM 1341 O O . VAL A 1 178 ? -3.693 -6.345 8.538 1.00 96.88 178 VAL A O 1
ATOM 1344 N N . THR A 1 179 ? -2.255 -5.770 10.172 1.00 98.19 179 THR A N 1
ATOM 1345 C CA . THR A 1 179 ? -2.576 -6.872 11.077 1.00 98.19 179 THR A CA 1
ATOM 1346 C C . THR A 1 179 ? -3.495 -6.383 12.190 1.00 98.19 179 THR A C 1
ATOM 1348 O O . THR A 1 179 ? -3.199 -5.409 12.883 1.00 98.19 179 THR A O 1
ATOM 1351 N N . VAL A 1 180 ? -4.615 -7.074 12.398 1.00 98.38 180 VAL A N 1
ATOM 1352 C CA . VAL A 1 180 ? -5.564 -6.800 13.482 1.00 98.38 180 VAL A CA 1
ATOM 1353 C C . VAL A 1 180 ? -5.597 -7.993 14.424 1.00 98.38 180 VAL A C 1
ATOM 1355 O O . VAL A 1 180 ? -5.981 -9.088 14.019 1.00 98.38 180 VAL A O 1
ATOM 1358 N N . HIS A 1 181 ? -5.245 -7.774 15.691 1.00 98.31 181 HIS A N 1
ATOM 1359 C CA . HIS A 1 181 ? -5.484 -8.742 16.762 1.00 98.31 181 HIS A CA 1
ATOM 1360 C C . HIS A 1 181 ? -6.804 -8.401 17.448 1.00 98.31 181 HIS A C 1
ATOM 1362 O O . HIS A 1 181 ? -6.951 -7.297 17.985 1.00 98.31 181 HIS A O 1
ATOM 1368 N N . SER A 1 182 ? -7.758 -9.326 17.441 1.00 97.62 182 SER A N 1
ATOM 1369 C CA . SER A 1 182 ? -9.106 -9.078 17.954 1.00 97.62 182 SER A CA 1
ATOM 1370 C C . SER A 1 182 ? -9.872 -10.382 18.169 1.00 97.62 182 SER A C 1
ATOM 1372 O O . SER A 1 182 ? -9.827 -11.256 17.311 1.00 97.62 182 SER A O 1
ATOM 1374 N N . GLU A 1 183 ? -10.702 -10.463 19.215 1.00 96.44 183 GLU A N 1
ATOM 1375 C CA . GLU A 1 183 ? -11.704 -11.541 19.368 1.00 96.44 183 GLU A CA 1
ATOM 1376 C C . GLU A 1 183 ? -12.674 -11.600 18.161 1.00 96.44 183 GLU A C 1
ATOM 1378 O O . GLU A 1 183 ? -13.282 -12.626 17.852 1.00 96.44 183 GLU A O 1
ATOM 1383 N N . TYR A 1 184 ? -12.788 -10.498 17.414 1.00 97.50 184 TYR A N 1
ATOM 1384 C CA . TYR A 1 184 ? -13.636 -10.354 16.235 1.00 97.50 184 TYR A CA 1
ATOM 1385 C C . TYR A 1 184 ? -12.878 -10.566 14.912 1.00 97.50 184 TYR A C 1
ATOM 1387 O O . TYR A 1 184 ? -13.403 -10.188 13.863 1.00 97.50 184 TYR A O 1
ATOM 1395 N N . TYR A 1 185 ? -11.674 -11.160 14.913 1.00 97.56 185 TYR A N 1
ATOM 1396 C CA . TYR A 1 185 ? -10.824 -11.284 13.713 1.00 97.56 185 TYR A CA 1
ATOM 1397 C C . TYR A 1 185 ? -11.518 -11.959 12.514 1.00 97.56 185 TYR A C 1
ATOM 1399 O O . TYR A 1 185 ? -11.299 -11.539 11.386 1.00 97.56 185 TYR A O 1
ATOM 1407 N N . LEU A 1 186 ? -12.430 -12.919 12.726 1.00 96.44 186 LEU A N 1
ATOM 1408 C CA . LEU A 1 186 ? -13.236 -13.522 11.644 1.00 96.44 186 LEU A CA 1
ATOM 1409 C C . LEU A 1 186 ? -14.230 -12.535 11.001 1.00 96.44 186 LEU A C 1
ATOM 1411 O O . LEU A 1 186 ? -14.623 -12.684 9.844 1.00 96.44 186 LEU A O 1
ATOM 1415 N N . GLY A 1 187 ? -14.685 -11.532 11.756 1.00 96.25 187 GLY A N 1
ATOM 1416 C CA . GLY A 1 187 ? -15.486 -10.429 11.224 1.00 96.25 187 GLY A CA 1
ATOM 1417 C C . GLY A 1 187 ? -14.643 -9.501 10.351 1.00 96.25 187 GLY A C 1
ATOM 1418 O O . GLY A 1 187 ? -15.069 -9.141 9.252 1.00 96.25 187 GLY A O 1
ATOM 1419 N N . TRP A 1 188 ? -13.436 -9.176 10.817 1.00 97.12 188 TRP A N 1
ATOM 1420 C CA . TRP A 1 188 ? -12.450 -8.407 10.059 1.00 97.12 188 TRP A CA 1
ATOM 1421 C C . TRP A 1 188 ? -11.980 -9.137 8.791 1.00 97.12 188 TRP A C 1
ATOM 1423 O O . TRP A 1 188 ? -11.912 -8.514 7.738 1.00 97.12 188 TRP A O 1
ATOM 1433 N N . GLU A 1 189 ? -11.748 -10.451 8.853 1.00 96.50 189 GLU A N 1
ATOM 1434 C CA . GLU A 1 189 ? -11.419 -11.305 7.700 1.00 96.50 189 GLU A CA 1
ATOM 1435 C C . GLU A 1 189 ? -12.456 -11.156 6.589 1.00 96.50 189 GLU A C 1
ATOM 1437 O O . GLU A 1 189 ? -12.111 -10.797 5.463 1.00 96.50 189 GLU A O 1
ATOM 1442 N N . ARG A 1 190 ? -13.737 -11.374 6.910 1.00 94.75 190 ARG A N 1
ATOM 1443 C CA . ARG A 1 190 ? -14.817 -11.238 5.924 1.00 94.75 190 ARG A CA 1
ATOM 1444 C C . ARG A 1 190 ? -14.898 -9.828 5.366 1.00 94.75 190 ARG A C 1
ATOM 1446 O O . ARG A 1 190 ? -15.117 -9.658 4.174 1.00 94.75 190 ARG A O 1
ATOM 1453 N N . TYR A 1 191 ? -14.708 -8.817 6.214 1.00 94.56 191 TYR A N 1
ATOM 1454 C CA . TYR A 1 191 ? -14.665 -7.437 5.751 1.00 94.56 191 TYR A CA 1
ATOM 1455 C C . TYR A 1 191 ? -13.545 -7.219 4.727 1.00 94.56 191 TYR A C 1
ATOM 1457 O O . TYR A 1 191 ? -13.811 -6.667 3.659 1.00 94.56 191 TYR A O 1
ATOM 1465 N N . PHE A 1 192 ? -12.320 -7.664 5.019 1.00 94.19 192 PHE A N 1
ATOM 1466 C CA . PHE A 1 192 ? -11.197 -7.505 4.100 1.00 94.19 192 PHE A CA 1
ATOM 1467 C C . PHE A 1 192 ? -11.406 -8.284 2.799 1.00 94.19 192 PHE A C 1
ATOM 1469 O O . PHE A 1 192 ? -11.226 -7.702 1.733 1.00 94.19 192 PHE A O 1
ATOM 1476 N N . GLN A 1 193 ? -11.887 -9.528 2.861 1.00 91.31 193 GLN A N 1
ATOM 1477 C CA . GLN A 1 193 ? -12.206 -10.331 1.672 1.00 91.31 193 GLN A CA 1
ATOM 1478 C C . GLN A 1 193 ? -13.286 -9.683 0.791 1.00 91.31 193 GLN A C 1
ATOM 1480 O O . GLN A 1 193 ? -13.194 -9.721 -0.432 1.00 91.31 193 GLN A O 1
ATOM 1485 N N . ASP A 1 194 ? -14.309 -9.072 1.398 1.00 89.88 194 ASP A N 1
ATOM 1486 C CA . ASP A 1 194 ? -15.429 -8.481 0.659 1.00 89.88 194 ASP A CA 1
ATOM 1487 C C . ASP A 1 194 ? -15.129 -7.075 0.114 1.00 89.88 194 ASP A C 1
ATOM 1489 O O . ASP A 1 194 ? -15.756 -6.634 -0.855 1.00 89.88 194 ASP A O 1
ATOM 1493 N N . ARG A 1 195 ? -14.270 -6.304 0.796 1.00 85.94 195 ARG A N 1
ATOM 1494 C CA . ARG A 1 195 ? -14.128 -4.850 0.578 1.00 85.94 195 ARG A CA 1
ATOM 1495 C C . ARG A 1 195 ? -12.736 -4.398 0.170 1.00 85.94 195 ARG A C 1
ATOM 1497 O O . ARG A 1 195 ? -12.590 -3.231 -0.196 1.00 85.94 195 ARG A O 1
ATOM 1504 N N . THR A 1 196 ? -11.743 -5.274 0.220 1.00 79.88 196 THR A N 1
ATOM 1505 C CA . THR A 1 196 ? -10.382 -4.979 -0.231 1.00 79.88 196 THR A CA 1
ATOM 1506 C C . THR A 1 196 ? -10.012 -5.910 -1.375 1.00 79.88 196 THR A C 1
ATOM 1508 O O . THR A 1 196 ? -10.571 -6.993 -1.505 1.00 79.88 196 THR A O 1
ATOM 1511 N N . GLN A 1 197 ? -9.089 -5.469 -2.222 1.00 78.50 197 GLN A N 1
ATOM 1512 C CA . GLN A 1 197 ? -8.473 -6.317 -3.247 1.00 78.50 197 GLN A CA 1
ATOM 1513 C C . GLN A 1 197 ? -7.142 -6.908 -2.748 1.00 78.50 197 GLN A C 1
ATOM 1515 O O . GLN A 1 197 ? -6.350 -7.394 -3.541 1.00 78.50 197 GLN A O 1
ATOM 1520 N N . GLY A 1 198 ? -6.866 -6.804 -1.442 1.00 78.50 198 GLY A N 1
ATOM 1521 C CA . GLY A 1 198 ? -5.627 -7.287 -0.842 1.00 78.50 198 GLY A CA 1
ATOM 1522 C C . GLY A 1 198 ? -5.652 -8.788 -0.581 1.00 78.50 198 GLY A C 1
ATOM 1523 O O . GLY A 1 198 ? -6.715 -9.410 -0.509 1.00 78.50 198 GLY A O 1
ATOM 1524 N N . ASN A 1 199 ? -4.470 -9.363 -0.381 1.00 86.50 199 ASN A N 1
ATOM 1525 C CA . ASN A 1 199 ? -4.342 -10.752 0.042 1.00 86.50 199 ASN A CA 1
ATOM 1526 C C . ASN A 1 199 ? -4.641 -10.854 1.546 1.00 86.50 199 ASN A C 1
ATOM 1528 O O . ASN A 1 199 ? -4.023 -10.161 2.352 1.00 86.50 199 ASN A O 1
ATOM 1532 N N . VAL A 1 200 ? -5.611 -11.690 1.927 1.00 93.88 200 VAL A N 1
ATOM 1533 C CA . VAL A 1 200 ? -6.086 -11.808 3.315 1.00 93.88 200 VAL A CA 1
ATOM 1534 C C . VAL A 1 200 ? -5.682 -13.156 3.895 1.00 93.88 200 VAL A C 1
ATOM 1536 O O . VAL A 1 200 ? -5.963 -14.201 3.307 1.00 93.88 200 VAL A O 1
ATOM 1539 N N . SER A 1 201 ? -5.087 -13.144 5.085 1.00 96.06 201 SER A N 1
ATOM 1540 C CA . SER A 1 201 ? -4.745 -14.351 5.839 1.00 96.06 201 SER A CA 1
ATOM 1541 C C . SER A 1 201 ? -5.178 -14.243 7.301 1.00 96.06 201 SER A C 1
ATOM 1543 O O . SER A 1 201 ? -5.407 -13.153 7.825 1.00 96.06 201 SER A O 1
ATOM 1545 N N . VAL A 1 202 ? -5.337 -15.389 7.964 1.00 97.69 202 VAL A N 1
ATOM 1546 C CA . VAL A 1 202 ? -5.744 -15.474 9.372 1.00 97.69 202 VAL A CA 1
ATOM 1547 C C . VAL A 1 202 ? -4.824 -16.410 10.139 1.00 97.69 202 VAL A C 1
ATOM 1549 O O . VAL A 1 202 ? -4.405 -17.447 9.622 1.00 97.69 202 VAL A O 1
ATOM 1552 N N . ASP A 1 203 ? -4.564 -16.072 11.397 1.00 97.38 203 ASP A N 1
ATOM 1553 C CA . ASP A 1 203 ? -3.946 -16.972 12.362 1.00 97.38 203 ASP A CA 1
ATOM 1554 C C . ASP A 1 203 ? -4.887 -17.129 13.563 1.00 97.38 203 ASP A C 1
ATOM 1556 O O . ASP A 1 203 ? -5.049 -16.260 14.420 1.00 97.38 203 ASP A O 1
ATOM 1560 N N . HIS A 1 204 ? -5.551 -18.286 13.582 1.00 95.75 204 HIS A N 1
ATOM 1561 C CA . HIS A 1 204 ? -6.554 -18.633 14.580 1.00 95.75 204 HIS A CA 1
ATOM 1562 C C . HIS A 1 204 ? -5.963 -18.852 15.979 1.00 95.75 204 HIS A C 1
ATOM 1564 O O . HIS A 1 204 ? -6.696 -18.728 16.955 1.00 95.75 204 HIS A O 1
ATOM 1570 N N . GLU A 1 205 ? -4.676 -19.202 16.104 1.00 96.19 205 GLU A N 1
ATOM 1571 C CA . GLU A 1 205 ? -4.049 -19.423 17.416 1.00 96.19 205 GLU A CA 1
ATOM 1572 C C . GLU A 1 205 ? -3.800 -18.098 18.142 1.00 96.19 205 GLU A C 1
ATOM 1574 O O . GLU A 1 205 ? -3.843 -18.052 19.372 1.00 96.19 205 GLU A O 1
ATOM 1579 N N . ASN A 1 206 ? -3.566 -17.029 17.376 1.00 96.31 206 ASN A N 1
ATOM 1580 C CA . ASN A 1 206 ? -3.306 -15.684 17.886 1.00 96.31 206 ASN A CA 1
ATOM 1581 C C . ASN A 1 206 ? -4.482 -14.710 17.706 1.00 96.31 206 ASN A C 1
ATOM 1583 O O . ASN A 1 206 ? -4.343 -13.538 18.066 1.00 96.31 206 ASN A O 1
ATOM 1587 N N . GLU A 1 207 ? -5.613 -15.190 17.176 1.00 96.88 207 GLU A N 1
ATOM 1588 C CA . GLU A 1 207 ? -6.827 -14.406 16.902 1.00 96.88 207 GLU A CA 1
ATOM 1589 C C . GLU A 1 207 ? -6.528 -13.164 16.052 1.00 96.88 207 GLU A C 1
ATOM 1591 O O . GLU A 1 207 ? -6.873 -12.025 16.388 1.00 96.88 207 GLU A O 1
ATOM 1596 N N . THR A 1 208 ? -5.824 -13.394 14.944 1.00 97.88 208 THR A N 1
ATOM 1597 C CA . THR A 1 208 ? -5.376 -12.347 14.028 1.00 97.88 208 THR A CA 1
ATOM 1598 C C . THR A 1 208 ? -5.908 -12.513 12.626 1.00 97.88 208 THR A C 1
ATOM 1600 O O . THR A 1 208 ? -6.097 -13.619 12.117 1.00 97.88 208 THR A O 1
ATOM 1603 N N . VAL A 1 209 ? -6.069 -11.370 11.972 1.00 98.06 209 VAL A N 1
ATOM 1604 C CA . VAL A 1 209 ? -6.212 -11.266 10.525 1.00 98.06 209 VAL A CA 1
ATOM 1605 C C . VAL A 1 209 ? -5.164 -10.299 9.987 1.00 98.06 209 VAL A C 1
ATOM 1607 O O . VAL A 1 209 ? -4.896 -9.272 10.611 1.00 98.06 209 VAL A O 1
ATOM 1610 N N . ASN A 1 210 ? -4.591 -10.628 8.837 1.00 97.25 210 ASN A N 1
ATOM 1611 C CA . ASN A 1 210 ? -3.692 -9.773 8.078 1.00 97.25 210 ASN A CA 1
ATOM 1612 C C . ASN A 1 210 ? -4.305 -9.474 6.707 1.00 97.25 210 ASN A C 1
ATOM 1614 O O . ASN A 1 210 ? -4.893 -10.363 6.088 1.00 97.25 210 ASN A O 1
ATOM 1618 N N . VAL A 1 211 ? -4.154 -8.238 6.234 1.00 94.69 211 VAL A N 1
ATOM 1619 C CA . VAL A 1 211 ? -4.399 -7.867 4.836 1.00 94.69 211 VAL A CA 1
ATOM 1620 C C . VAL A 1 211 ? -3.148 -7.220 4.254 1.00 94.69 211 VAL A C 1
ATOM 1622 O O . VAL A 1 211 ? -2.615 -6.268 4.821 1.00 94.69 211 VAL A O 1
ATOM 1625 N N . GLU A 1 212 ? -2.698 -7.743 3.121 1.00 91.31 212 GLU A N 1
ATOM 1626 C CA . GLU A 1 212 ? -1.516 -7.291 2.390 1.00 91.31 212 GLU A CA 1
ATOM 1627 C C . GLU A 1 212 ? -1.958 -6.464 1.179 1.00 91.31 212 GLU A C 1
ATOM 1629 O O . GLU A 1 212 ? -2.747 -6.928 0.349 1.00 91.31 212 GLU A O 1
ATOM 1634 N N . LEU A 1 213 ? -1.455 -5.233 1.086 1.00 88.12 213 LEU A N 1
ATOM 1635 C CA . LEU A 1 213 ? -1.663 -4.324 -0.039 1.00 88.12 213 LEU A CA 1
ATOM 1636 C C . LEU A 1 213 ? -0.309 -4.019 -0.683 1.00 88.12 213 LEU A C 1
ATOM 1638 O O . LEU A 1 213 ? 0.547 -3.383 -0.066 1.00 88.12 213 LEU A O 1
ATOM 1642 N N . ILE A 1 214 ? -0.100 -4.478 -1.914 1.00 81.19 214 ILE A N 1
ATOM 1643 C CA . ILE A 1 214 ? 1.177 -4.332 -2.635 1.00 81.19 214 ILE A CA 1
ATOM 1644 C C . ILE A 1 214 ? 1.428 -2.846 -2.911 1.00 81.19 214 ILE A C 1
ATOM 1646 O O . ILE A 1 214 ? 0.504 -2.152 -3.295 1.00 81.19 214 ILE A O 1
ATOM 1650 N N . THR A 1 215 ? 2.624 -2.291 -2.741 1.00 77.00 215 THR A N 1
ATOM 1651 C CA . THR A 1 215 ? 2.862 -0.908 -3.197 1.00 77.00 215 THR A CA 1
ATOM 1652 C C . THR A 1 215 ? 3.261 -0.907 -4.669 1.00 77.00 215 THR A C 1
ATOM 1654 O O . THR A 1 215 ? 3.979 -1.800 -5.122 1.00 77.00 215 THR A O 1
ATOM 1657 N N . LEU A 1 216 ? 2.781 0.072 -5.444 1.00 73.88 216 LEU A N 1
ATOM 1658 C CA . LEU A 1 216 ? 3.337 0.276 -6.785 1.00 73.88 216 LEU A CA 1
ATOM 1659 C C . LEU A 1 216 ? 4.754 0.845 -6.646 1.00 73.88 216 LEU A C 1
ATOM 1661 O O . LEU A 1 216 ? 5.065 1.558 -5.690 1.00 73.88 216 LEU A O 1
ATOM 1665 N N . GLY A 1 217 ? 5.617 0.499 -7.593 1.00 76.81 217 GLY A N 1
ATOM 1666 C CA . GLY A 1 217 ? 6.896 1.166 -7.796 1.00 76.81 217 GLY A CA 1
ATOM 1667 C C . GLY A 1 217 ? 6.687 2.523 -8.470 1.00 76.81 217 GLY A C 1
ATOM 1668 O O . GLY A 1 217 ? 5.775 3.271 -8.121 1.00 76.81 217 GLY A O 1
ATOM 1669 N N . ASP A 1 218 ? 7.524 2.847 -9.448 1.00 81.75 218 ASP A N 1
ATOM 1670 C CA . ASP A 1 218 ? 7.426 4.104 -10.183 1.00 81.75 218 ASP A CA 1
ATOM 1671 C C . ASP A 1 218 ? 6.134 4.168 -11.011 1.00 81.75 218 ASP A C 1
ATOM 1673 O O . ASP A 1 218 ? 5.720 3.175 -11.600 1.00 81.75 218 ASP A O 1
ATOM 1677 N N . GLN A 1 219 ? 5.480 5.334 -11.019 1.00 81.75 219 GLN A N 1
ATOM 1678 C CA . GLN A 1 219 ? 4.196 5.602 -11.680 1.00 81.75 219 GLN A CA 1
ATOM 1679 C C . GLN A 1 219 ? 4.162 7.048 -12.182 1.00 81.75 219 GLN A C 1
ATOM 1681 O O . GLN A 1 219 ? 4.529 7.983 -11.463 1.00 81.75 219 GLN A O 1
ATOM 1686 N N . GLY A 1 220 ? 3.657 7.253 -13.392 1.00 85.88 220 GLY A N 1
ATOM 1687 C CA . GLY A 1 220 ? 3.683 8.530 -14.088 1.00 85.88 220 GLY A CA 1
ATOM 1688 C C . GLY A 1 220 ? 5.080 8.888 -14.594 1.00 85.88 220 GLY A C 1
ATOM 1689 O O . GLY A 1 220 ? 5.798 8.035 -15.101 1.00 85.88 220 GLY A O 1
ATOM 1690 N N . LEU A 1 221 ? 5.443 10.171 -14.497 1.00 88.88 221 LEU A N 1
ATOM 1691 C CA . LEU A 1 221 ? 6.756 10.656 -14.932 1.00 88.88 221 LEU A CA 1
ATOM 1692 C C . LEU A 1 221 ? 7.857 10.160 -13.988 1.00 88.88 221 LEU A C 1
ATOM 1694 O O . LEU A 1 221 ? 7.817 10.432 -12.786 1.00 88.88 221 LEU A O 1
ATOM 1698 N N . THR A 1 222 ? 8.863 9.506 -14.557 1.00 88.19 222 THR A N 1
ATOM 1699 C CA . THR A 1 222 ? 9.970 8.871 -13.843 1.00 88.19 222 THR A CA 1
ATOM 1700 C C . THR A 1 222 ? 11.304 9.398 -14.374 1.00 88.19 222 THR A C 1
ATOM 1702 O O . THR A 1 222 ? 11.548 9.331 -15.579 1.00 88.19 222 THR A O 1
ATOM 1705 N N . PRO A 1 223 ? 12.195 9.922 -13.517 1.00 88.25 223 PRO A N 1
ATOM 1706 C CA . PRO A 1 223 ? 13.526 10.346 -13.946 1.00 88.25 223 PRO A CA 1
ATOM 1707 C C . PRO A 1 223 ? 14.346 9.175 -14.501 1.00 88.25 223 PRO A C 1
ATOM 1709 O O . PRO A 1 223 ? 14.361 8.098 -13.911 1.00 88.25 223 PRO A O 1
ATOM 1712 N N . LEU A 1 224 ? 15.096 9.405 -15.579 1.00 91.38 224 LEU A N 1
ATOM 1713 C CA . LEU A 1 224 ? 16.007 8.412 -16.156 1.00 91.38 224 LEU A CA 1
ATOM 1714 C C . LEU A 1 224 ? 17.439 8.755 -15.763 1.00 91.38 224 LEU A C 1
ATOM 1716 O O . LEU A 1 224 ? 18.129 9.419 -16.520 1.00 91.38 224 LEU A O 1
ATOM 1720 N N . SER A 1 225 ? 17.892 8.353 -14.578 1.00 89.06 225 SER A N 1
ATOM 1721 C CA . SER A 1 225 ? 19.277 8.603 -14.138 1.00 89.06 225 SER A CA 1
ATOM 1722 C C . SER A 1 225 ? 20.200 7.450 -14.534 1.00 89.06 225 SER A C 1
ATOM 1724 O O . SER A 1 225 ? 19.815 6.305 -14.343 1.00 89.06 225 SER A O 1
ATOM 1726 N N . ASP A 1 226 ? 21.418 7.728 -15.012 1.00 88.50 226 ASP A N 1
ATOM 1727 C CA . ASP A 1 226 ? 22.442 6.697 -15.282 1.00 88.50 226 ASP A CA 1
ATOM 1728 C C . ASP A 1 226 ? 22.707 5.820 -14.043 1.00 88.50 226 ASP A C 1
ATOM 1730 O O . ASP A 1 226 ? 23.018 6.338 -12.962 1.00 88.50 226 ASP A O 1
ATOM 1734 N N . GLY A 1 227 ? 22.562 4.504 -14.194 1.00 88.00 227 GLY A N 1
ATOM 1735 C CA . GLY A 1 227 ? 22.633 3.504 -13.125 1.00 88.00 227 GLY A CA 1
ATOM 1736 C C . GLY A 1 227 ? 21.486 3.563 -12.107 1.00 88.00 227 GLY A C 1
ATOM 1737 O O . GLY A 1 227 ? 21.588 2.957 -11.039 1.00 88.00 227 GLY A O 1
ATOM 1738 N N . GLY A 1 228 ? 20.436 4.344 -12.373 1.00 87.69 228 GLY A N 1
ATOM 1739 C CA . GLY A 1 228 ? 19.218 4.406 -11.568 1.00 87.69 228 GLY A CA 1
ATOM 1740 C C . GLY A 1 228 ? 18.174 3.394 -12.035 1.00 87.69 228 GLY A C 1
ATOM 1741 O O . GLY A 1 228 ? 18.170 2.999 -13.196 1.00 87.69 228 GLY A O 1
ATOM 1742 N N . ASP A 1 229 ? 17.264 3.012 -11.140 1.00 90.00 229 ASP A N 1
ATOM 1743 C CA . ASP A 1 229 ? 16.232 2.012 -11.433 1.00 90.00 229 ASP A CA 1
ATOM 1744 C C . ASP A 1 229 ? 14.858 2.647 -11.658 1.00 90.00 229 ASP A C 1
ATOM 1746 O O . ASP A 1 229 ? 14.436 3.500 -10.870 1.00 90.00 229 ASP A O 1
ATOM 1750 N N . ILE A 1 230 ? 14.143 2.147 -12.668 1.00 90.94 230 ILE A N 1
ATOM 1751 C CA . ILE A 1 230 ? 12.691 2.282 -12.824 1.00 90.94 230 ILE A CA 1
ATOM 1752 C C . ILE A 1 230 ? 12.049 1.027 -12.235 1.00 90.94 230 ILE A C 1
ATOM 1754 O O . ILE A 1 230 ? 12.300 -0.094 -12.678 1.00 90.94 230 ILE A O 1
ATOM 1758 N N . ARG A 1 231 ? 11.216 1.203 -11.217 1.00 86.88 231 ARG A N 1
ATOM 1759 C CA . ARG A 1 231 ? 10.675 0.116 -10.404 1.00 86.88 231 ARG A CA 1
ATOM 1760 C C . ARG A 1 231 ? 9.283 -0.262 -10.872 1.00 86.88 231 ARG A C 1
ATOM 1762 O O . ARG A 1 231 ? 8.344 0.515 -10.726 1.00 86.88 231 ARG A O 1
ATOM 1769 N N . ILE A 1 232 ? 9.125 -1.491 -11.339 1.00 85.81 232 ILE A N 1
ATOM 1770 C CA . ILE A 1 232 ? 7.822 -2.089 -11.630 1.00 85.81 232 ILE A CA 1
ATOM 1771 C C . ILE A 1 232 ? 7.497 -3.078 -10.515 1.00 85.81 232 ILE A C 1
ATOM 1773 O O . ILE A 1 232 ? 8.336 -3.889 -10.106 1.00 85.81 232 ILE A O 1
ATOM 1777 N N . ARG A 1 233 ? 6.290 -2.976 -9.964 1.00 81.75 233 ARG A N 1
ATOM 1778 C CA . ARG A 1 233 ? 5.789 -3.855 -8.901 1.00 81.75 233 ARG A CA 1
ATOM 1779 C C . ARG A 1 233 ? 4.497 -4.510 -9.364 1.00 81.75 233 ARG A C 1
ATOM 1781 O O . ARG A 1 233 ? 3.777 -3.931 -10.163 1.00 81.75 233 ARG A O 1
ATOM 1788 N N . ALA A 1 234 ? 4.224 -5.714 -8.875 1.00 74.44 234 ALA A N 1
ATOM 1789 C CA . ALA A 1 234 ? 3.158 -6.575 -9.390 1.00 74.44 234 ALA A CA 1
ATOM 1790 C C . ALA A 1 234 ? 3.271 -6.850 -10.904 1.00 74.44 234 ALA A C 1
ATOM 1792 O O . ALA A 1 234 ? 2.276 -7.028 -11.593 1.00 74.44 234 ALA A O 1
ATOM 1793 N N . ALA A 1 235 ? 4.500 -6.955 -11.413 1.00 79.88 235 ALA A N 1
ATOM 1794 C CA . ALA A 1 235 ? 4.753 -7.142 -12.839 1.00 79.88 235 ALA A CA 1
ATOM 1795 C C . ALA A 1 235 ? 4.391 -8.545 -13.367 1.00 79.88 235 ALA A C 1
ATOM 1797 O O . ALA A 1 235 ? 4.598 -8.823 -14.530 1.00 79.88 235 ALA A O 1
ATOM 1798 N N . GLN A 1 236 ? 3.877 -9.428 -12.510 1.00 75.75 236 GLN A N 1
ATOM 1799 C CA . GLN A 1 236 ? 3.463 -10.802 -12.821 1.00 75.75 236 GLN A CA 1
ATOM 1800 C C . GLN A 1 236 ? 1.994 -10.933 -13.260 1.00 75.75 236 GLN A C 1
ATOM 1802 O O . GLN A 1 236 ? 1.542 -12.047 -13.525 1.00 75.75 236 GLN A O 1
ATOM 1807 N N . GLU A 1 237 ? 1.228 -9.841 -13.190 1.00 76.38 237 GLU A N 1
ATOM 1808 C CA . GLU A 1 237 ? -0.133 -9.801 -13.728 1.00 76.38 237 GLU A CA 1
ATOM 1809 C C . GLU A 1 237 ? -0.080 -9.908 -15.259 1.00 76.38 237 GLU A C 1
ATOM 1811 O O . GLU A 1 237 ? 0.941 -9.587 -15.851 1.00 76.38 237 GLU A O 1
ATOM 1816 N N . ASP A 1 238 ? -1.156 -10.384 -15.885 1.00 79.00 238 ASP A N 1
ATOM 1817 C CA . ASP A 1 238 ? -1.262 -10.516 -17.349 1.00 79.00 238 ASP A CA 1
ATOM 1818 C C . ASP A 1 238 ? -1.355 -9.118 -17.986 1.00 79.00 238 ASP A C 1
ATOM 1820 O O . ASP A 1 238 ? -2.276 -8.368 -17.649 1.00 79.00 238 ASP A O 1
ATOM 1824 N N . ASP A 1 239 ? -0.418 -8.772 -18.875 1.00 78.94 239 ASP A N 1
ATOM 1825 C CA . ASP A 1 239 ? -0.282 -7.446 -19.496 1.00 78.94 239 ASP A CA 1
ATOM 1826 C C . ASP A 1 239 ? -0.299 -6.293 -18.464 1.00 78.94 239 ASP A C 1
ATOM 1828 O O . ASP A 1 239 ? -1.166 -5.412 -18.512 1.00 78.94 239 ASP A O 1
ATOM 1832 N N . PRO A 1 240 ? 0.651 -6.254 -17.508 1.00 78.00 240 PRO A N 1
ATOM 1833 C CA . PRO A 1 240 ? 0.557 -5.352 -16.365 1.00 78.00 240 PRO A CA 1
ATOM 1834 C C . PRO A 1 240 ? 0.733 -3.890 -16.785 1.00 78.00 240 PRO A C 1
ATOM 1836 O O . PRO A 1 240 ? 0.158 -2.988 -16.173 1.00 78.00 240 PRO A O 1
ATOM 1839 N N . ILE A 1 241 ? 1.532 -3.640 -17.827 1.00 90.31 241 ILE A N 1
ATOM 1840 C CA . ILE A 1 241 ? 1.942 -2.300 -18.232 1.00 90.31 241 ILE A CA 1
ATOM 1841 C C . ILE A 1 241 ? 1.022 -1.774 -19.332 1.00 90.31 241 ILE A C 1
ATOM 1843 O O . ILE A 1 241 ? 1.014 -2.276 -20.457 1.00 90.31 241 ILE A O 1
ATOM 1847 N N . ASN A 1 242 ? 0.283 -0.713 -19.005 1.00 90.31 242 ASN A N 1
ATOM 1848 C CA . ASN A 1 242 ? -0.604 -0.013 -19.933 1.00 90.31 242 ASN A CA 1
ATOM 1849 C C . ASN A 1 242 ? 0.177 0.932 -20.848 1.00 90.31 242 ASN A C 1
ATOM 1851 O O . ASN A 1 242 ? -0.123 1.046 -22.037 1.00 90.31 242 ASN A O 1
ATOM 1855 N N . GLU A 1 243 ? 1.158 1.639 -20.285 1.00 94.62 243 GLU A N 1
ATOM 1856 C CA . GLU A 1 243 ? 2.029 2.536 -21.031 1.00 94.62 243 GLU A CA 1
ATOM 1857 C C . GLU A 1 243 ? 3.439 2.533 -20.442 1.00 94.62 243 GLU A C 1
ATOM 1859 O O . GLU A 1 243 ? 3.633 2.741 -19.247 1.00 94.62 243 GLU A O 1
ATOM 1864 N N . PHE A 1 244 ? 4.438 2.346 -21.297 1.00 96.69 244 PHE A N 1
ATOM 1865 C CA . PHE A 1 244 ? 5.834 2.597 -20.968 1.00 96.69 244 PHE A CA 1
ATOM 1866 C C . PHE A 1 244 ? 6.471 3.380 -22.105 1.00 96.69 244 PHE A C 1
ATOM 1868 O O . PHE A 1 244 ? 6.785 2.841 -23.170 1.00 96.69 244 PHE A O 1
ATOM 1875 N N . THR A 1 245 ? 6.680 4.666 -21.860 1.00 97.81 245 THR A N 1
ATOM 1876 C CA . THR A 1 245 ? 7.259 5.592 -22.823 1.00 97.81 245 THR A CA 1
ATOM 1877 C C . THR A 1 245 ? 8.568 6.151 -22.279 1.00 97.81 245 THR A C 1
ATOM 1879 O O . THR A 1 245 ? 8.644 6.595 -21.141 1.00 97.81 245 THR A O 1
ATOM 1882 N N . LEU A 1 246 ? 9.606 6.168 -23.102 1.00 97.44 246 LEU A N 1
ATOM 1883 C CA . LEU A 1 246 ? 10.885 6.808 -22.826 1.00 97.44 246 LEU A CA 1
ATOM 1884 C C . LEU A 1 246 ? 11.019 8.031 -23.722 1.00 97.44 246 LEU A C 1
ATOM 1886 O O . LEU A 1 246 ? 10.851 7.921 -24.933 1.00 97.44 246 LEU A O 1
ATOM 1890 N N . THR A 1 247 ? 11.358 9.179 -23.154 1.00 96.75 247 THR A N 1
ATOM 1891 C CA . THR A 1 247 ? 11.806 10.352 -23.904 1.00 96.75 247 THR A CA 1
ATOM 1892 C C . THR A 1 247 ? 13.270 10.588 -23.587 1.00 96.75 247 THR A C 1
ATOM 1894 O O . THR A 1 247 ? 13.619 10.955 -22.469 1.00 96.75 247 THR A O 1
ATOM 1897 N N . LEU A 1 248 ? 14.122 10.360 -24.583 1.00 95.19 248 LEU A N 1
ATOM 1898 C CA . LEU A 1 248 ? 15.566 10.530 -24.476 1.00 95.19 248 LEU A CA 1
ATOM 1899 C C . LEU A 1 248 ? 15.979 11.822 -25.176 1.00 95.19 248 LEU A C 1
ATOM 1901 O O . LEU A 1 248 ? 15.561 12.073 -26.309 1.00 95.19 248 LEU A O 1
ATOM 1905 N N . ALA A 1 249 ? 16.808 12.621 -24.513 1.00 94.00 249 ALA A N 1
ATOM 1906 C CA . ALA A 1 249 ? 17.324 13.891 -25.008 1.00 94.00 249 ALA A CA 1
ATOM 1907 C C . ALA A 1 249 ? 18.839 13.805 -25.245 1.00 94.00 249 ALA A C 1
ATOM 1909 O O . ALA A 1 249 ? 19.553 13.165 -24.480 1.00 94.00 249 ALA A O 1
ATOM 1910 N N . GLY A 1 250 ? 19.356 14.412 -26.314 1.00 90.31 250 GLY A N 1
ATOM 1911 C CA . GLY A 1 250 ? 20.791 14.350 -26.628 1.00 90.31 250 GLY A CA 1
ATOM 1912 C C . GLY A 1 250 ? 21.660 15.276 -25.763 1.00 90.31 250 GLY A C 1
ATOM 1913 O O . GLY A 1 250 ? 21.379 16.470 -25.677 1.00 90.31 250 GLY A O 1
ATOM 1914 N N . ASP A 1 251 ? 22.781 14.776 -25.224 1.00 82.69 251 ASP A N 1
ATOM 1915 C CA . ASP A 1 251 ? 23.748 15.549 -24.413 1.00 82.69 251 ASP A CA 1
ATOM 1916 C C . ASP A 1 251 ? 24.753 16.346 -25.283 1.00 82.69 251 ASP A C 1
ATOM 1918 O O . ASP A 1 251 ? 25.973 16.140 -25.288 1.00 82.69 251 ASP A O 1
ATOM 1922 N N . GLY A 1 252 ? 24.232 17.275 -26.094 1.00 74.44 252 GLY A N 1
ATOM 1923 C CA . GLY A 1 252 ? 25.029 18.313 -26.757 1.00 74.44 252 GLY A CA 1
ATOM 1924 C C . GLY A 1 252 ? 24.990 18.330 -28.288 1.00 74.44 252 GLY A C 1
ATOM 1925 O O . GLY A 1 252 ? 24.027 17.941 -28.936 1.00 74.44 252 GLY A O 1
ATOM 1926 N N . SER A 1 253 ? 26.051 18.864 -28.912 1.00 72.25 253 SER A N 1
ATOM 1927 C CA . SER A 1 253 ? 26.014 19.307 -30.326 1.00 72.25 253 SER A CA 1
ATOM 1928 C C . SER A 1 253 ? 25.850 18.210 -31.388 1.00 72.25 253 SER A C 1
ATOM 1930 O O . SER A 1 253 ? 25.639 18.540 -32.553 1.00 72.25 253 SER A O 1
ATOM 1932 N N . SER A 1 254 ? 26.006 16.937 -31.011 1.00 75.38 254 SER A N 1
ATOM 1933 C CA . SER A 1 254 ? 25.769 15.791 -31.905 1.00 75.38 254 SER A CA 1
ATOM 1934 C C . SER A 1 254 ? 24.370 15.189 -31.732 1.00 75.38 254 SER A C 1
ATOM 1936 O O . SER A 1 254 ? 24.062 14.224 -32.427 1.00 75.38 254 SER A O 1
ATOM 1938 N N . GLY A 1 255 ? 23.538 15.760 -30.849 1.00 83.06 255 GLY A N 1
ATOM 1939 C CA . GLY A 1 255 ? 22.184 15.288 -30.574 1.00 83.06 255 GLY A CA 1
ATOM 1940 C C . GLY A 1 255 ? 22.172 13.808 -30.208 1.00 83.06 255 GLY A C 1
ATOM 1941 O O . GLY A 1 255 ? 22.989 13.360 -29.407 1.00 83.06 255 GLY A O 1
ATOM 1942 N N . LEU A 1 256 ? 21.291 13.051 -30.859 1.00 87.50 256 LEU A N 1
ATOM 1943 C CA . LEU A 1 256 ? 21.120 11.606 -30.649 1.00 87.50 256 LEU A CA 1
ATOM 1944 C C . LEU A 1 256 ? 21.825 10.742 -31.713 1.00 87.50 256 LEU A C 1
ATOM 1946 O O . LEU A 1 256 ? 21.462 9.595 -31.958 1.00 87.50 256 LEU A O 1
ATOM 1950 N N . ASN A 1 257 ? 22.835 11.283 -32.395 1.00 85.44 257 ASN A N 1
ATOM 1951 C CA . ASN A 1 257 ? 23.583 10.540 -33.408 1.00 85.44 257 ASN A CA 1
ATOM 1952 C C . ASN A 1 257 ? 24.531 9.518 -32.765 1.00 85.44 257 ASN A C 1
ATOM 1954 O O . ASN A 1 257 ? 25.389 9.920 -31.991 1.00 85.44 257 ASN A O 1
ATOM 1958 N N . ASN A 1 258 ? 24.472 8.239 -33.151 1.00 86.44 258 ASN A N 1
ATOM 1959 C CA . ASN A 1 258 ? 25.231 7.157 -32.507 1.00 86.44 258 ASN A CA 1
ATOM 1960 C C . ASN A 1 258 ? 24.793 6.946 -31.042 1.00 86.44 258 ASN A C 1
ATOM 1962 O O . ASN A 1 258 ? 25.641 6.792 -30.159 1.00 86.44 258 ASN A O 1
ATOM 1966 N N . LEU A 1 259 ? 23.475 6.998 -30.811 1.00 90.12 259 LEU A N 1
ATOM 1967 C CA . LEU A 1 259 ? 22.799 6.642 -29.563 1.00 90.12 259 LEU A CA 1
ATOM 1968 C C . LEU A 1 259 ? 22.884 5.128 -29.335 1.00 90.12 259 LEU A C 1
ATOM 1970 O O . LEU A 1 259 ? 22.668 4.348 -30.264 1.00 90.12 259 LEU A O 1
ATOM 1974 N N . ASP A 1 260 ? 23.179 4.738 -28.101 1.00 91.94 260 ASP A N 1
ATOM 1975 C CA . ASP A 1 260 ? 23.096 3.357 -27.629 1.00 91.94 260 ASP A CA 1
ATOM 1976 C C . ASP A 1 260 ? 22.801 3.396 -26.126 1.00 91.94 260 ASP A C 1
ATOM 1978 O O . ASP A 1 260 ? 23.645 3.803 -25.320 1.00 91.94 260 ASP A O 1
ATOM 1982 N N . TRP A 1 261 ? 21.565 3.069 -25.774 1.00 94.56 261 TRP A N 1
ATOM 1983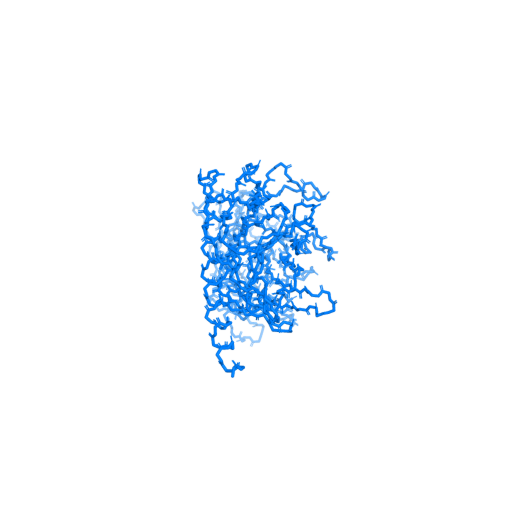 C CA . TRP A 1 261 ? 21.011 3.214 -24.432 1.00 94.56 261 TRP A CA 1
ATOM 1984 C C . TRP A 1 261 ? 20.171 1.984 -24.105 1.00 94.56 261 TRP A C 1
ATOM 1986 O O . TRP A 1 261 ? 19.498 1.453 -24.991 1.00 94.56 261 TRP A O 1
ATOM 1996 N N . SER A 1 262 ? 20.184 1.521 -22.857 1.00 96.31 262 SER 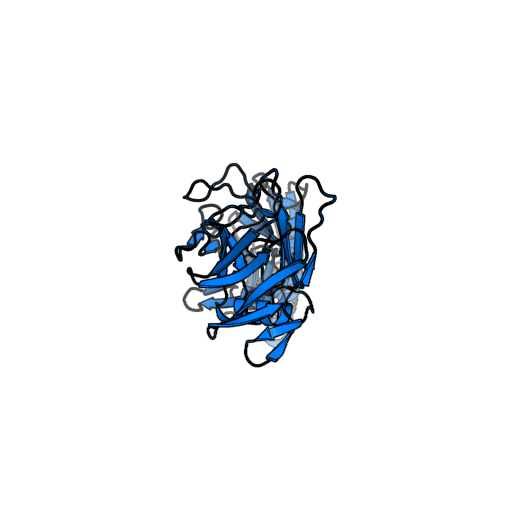A N 1
ATOM 1997 C CA . SER A 1 262 ? 19.477 0.294 -22.482 1.00 96.31 262 SER A CA 1
ATOM 1998 C C . SER A 1 262 ? 18.782 0.354 -21.129 1.00 96.31 262 SER A C 1
ATOM 2000 O O . SER A 1 262 ? 19.193 1.088 -20.231 1.00 96.31 262 SER A O 1
ATOM 2002 N N . LEU A 1 263 ? 17.777 -0.511 -20.982 1.00 97.25 263 LEU A N 1
ATOM 2003 C CA . LEU A 1 263 ? 17.254 -0.969 -19.702 1.00 97.25 263 LEU A CA 1
ATOM 2004 C C . LEU A 1 263 ? 17.751 -2.387 -19.429 1.00 97.25 263 LEU A C 1
ATOM 2006 O O . LEU A 1 263 ? 17.670 -3.262 -20.298 1.00 97.25 263 LEU A O 1
ATOM 2010 N N . GLU A 1 264 ? 18.218 -2.621 -18.209 1.00 96.50 264 GLU A N 1
ATOM 2011 C CA . GLU A 1 264 ? 18.705 -3.921 -17.757 1.00 96.50 264 GLU A CA 1
ATOM 2012 C C . GLU A 1 264 ? 17.925 -4.416 -16.531 1.00 96.50 264 GLU A C 1
ATOM 2014 O O . GLU A 1 264 ? 17.537 -3.630 -15.675 1.00 96.50 264 GLU A O 1
ATOM 2019 N N . VAL A 1 265 ? 17.728 -5.730 -16.423 1.00 94.44 265 VAL A N 1
ATOM 2020 C CA . VAL A 1 265 ? 17.237 -6.400 -15.208 1.00 94.44 265 VAL A CA 1
ATOM 2021 C C . VAL A 1 265 ? 18.293 -7.405 -14.770 1.00 94.44 265 VAL A C 1
ATOM 2023 O O . VAL A 1 265 ? 18.708 -8.260 -15.556 1.00 94.44 265 VAL A O 1
ATOM 2026 N N . ASP A 1 266 ? 18.773 -7.293 -13.529 1.00 90.38 266 ASP A N 1
ATOM 2027 C CA . ASP A 1 266 ? 19.854 -8.131 -12.982 1.00 90.38 266 ASP A CA 1
ATOM 2028 C C . ASP A 1 266 ? 21.114 -8.187 -13.883 1.00 90.38 266 ASP A C 1
ATOM 2030 O O . ASP A 1 266 ? 21.788 -9.217 -13.999 1.00 90.38 266 ASP A O 1
ATOM 2034 N N . GLY A 1 267 ? 21.436 -7.071 -14.549 1.00 90.31 267 GLY A N 1
ATOM 2035 C CA . GLY A 1 267 ? 22.560 -6.950 -15.489 1.00 90.31 267 GLY A CA 1
ATOM 2036 C C . GLY A 1 267 ? 22.353 -7.662 -16.833 1.00 90.31 267 GLY A C 1
ATOM 2037 O O . GLY A 1 267 ? 23.316 -7.897 -17.565 1.00 90.31 267 GLY A O 1
ATOM 2038 N N . THR A 1 268 ? 21.118 -8.070 -17.135 1.00 93.38 268 THR A N 1
ATOM 2039 C CA . THR A 1 268 ? 20.705 -8.560 -18.454 1.00 93.38 268 THR A CA 1
ATOM 2040 C C . THR A 1 268 ? 19.955 -7.450 -19.168 1.00 93.38 268 THR A C 1
ATOM 2042 O O . THR A 1 268 ? 18.953 -6.963 -18.657 1.00 93.38 268 THR A O 1
ATOM 2045 N N . GLU A 1 269 ? 20.416 -7.063 -20.351 1.00 95.81 269 GLU A N 1
ATOM 2046 C CA . GLU A 1 269 ? 19.709 -6.103 -21.197 1.00 95.81 269 GLU A CA 1
ATOM 2047 C C . GLU A 1 269 ? 18.363 -6.672 -21.644 1.00 95.81 269 GLU A C 1
ATOM 2049 O O . GLU A 1 269 ? 18.330 -7.711 -22.301 1.00 95.81 269 GLU A O 1
ATOM 2054 N N . VAL A 1 270 ? 17.274 -5.987 -21.287 1.00 97.19 270 VAL A N 1
ATOM 2055 C CA . VAL A 1 270 ? 15.899 -6.367 -21.656 1.00 97.19 270 VAL A CA 1
ATOM 2056 C C . VAL A 1 270 ? 15.329 -5.466 -22.745 1.00 97.19 270 VAL A C 1
ATOM 2058 O O . VAL A 1 270 ? 14.519 -5.920 -23.548 1.00 97.19 270 VAL A O 1
ATOM 2061 N N . ALA A 1 271 ? 15.777 -4.210 -22.807 1.00 97.62 271 ALA A N 1
ATOM 2062 C CA . ALA A 1 271 ? 15.436 -3.280 -23.872 1.00 97.62 271 ALA A CA 1
ATOM 2063 C C . ALA A 1 271 ? 16.666 -2.460 -24.273 1.00 97.62 271 ALA A C 1
ATOM 2065 O O . ALA A 1 271 ? 17.369 -1.931 -23.414 1.00 97.62 271 ALA A O 1
ATOM 2066 N N . ASN A 1 272 ? 16.899 -2.319 -25.574 1.00 97.00 272 ASN A N 1
ATOM 2067 C CA . ASN A 1 272 ? 17.960 -1.498 -26.146 1.00 97.00 272 ASN A CA 1
ATOM 2068 C C . ASN A 1 272 ? 17.375 -0.516 -27.163 1.00 97.00 272 ASN A C 1
ATOM 2070 O O . ASN A 1 272 ? 16.514 -0.877 -27.967 1.00 97.00 272 ASN A O 1
ATOM 2074 N N . VAL A 1 273 ? 17.864 0.719 -27.130 1.00 95.44 273 VAL A N 1
ATOM 2075 C CA . VAL A 1 273 ? 17.557 1.774 -28.091 1.00 95.44 273 VAL A CA 1
ATOM 2076 C C . VAL A 1 273 ? 18.848 2.145 -28.805 1.00 95.44 273 VAL A C 1
ATOM 2078 O O . VAL A 1 273 ? 19.772 2.694 -28.201 1.00 95.44 273 VAL A O 1
ATOM 2081 N N . HIS A 1 274 ? 18.891 1.879 -30.108 1.00 93.56 274 HIS A N 1
ATOM 2082 C CA . HIS A 1 274 ? 20.074 2.080 -30.934 1.00 93.56 274 HIS A CA 1
ATOM 2083 C C . HIS A 1 274 ? 19.782 3.026 -32.099 1.00 93.56 274 HIS A C 1
ATOM 2085 O O . HIS A 1 274 ? 18.831 2.839 -32.852 1.00 93.56 274 HIS A O 1
ATOM 2091 N N . GLY A 1 275 ? 20.628 4.038 -32.294 1.00 89.25 275 GLY A N 1
ATOM 2092 C CA . GLY A 1 275 ? 20.481 4.999 -33.386 1.00 89.25 275 GLY A CA 1
ATOM 2093 C C . GLY A 1 275 ? 21.816 5.335 -34.035 1.00 89.25 275 GLY A C 1
ATOM 2094 O O . GLY A 1 275 ? 22.684 5.925 -33.404 1.00 89.25 275 GLY A O 1
ATOM 2095 N N . GLN A 1 276 ? 21.990 5.041 -35.325 1.00 79.88 276 GLN A N 1
ATOM 2096 C CA . GLN A 1 276 ? 23.250 5.299 -36.052 1.00 79.88 276 GLN A CA 1
ATOM 2097 C C . GLN A 1 276 ? 23.345 6.717 -36.661 1.00 79.88 276 GLN A C 1
ATOM 2099 O O . GLN A 1 276 ? 24.342 7.054 -37.304 1.00 79.88 276 GLN A O 1
ATOM 2104 N N . GLY A 1 277 ? 22.312 7.553 -36.488 1.00 80.94 277 GLY A N 1
ATOM 2105 C CA . GLY A 1 277 ? 22.210 8.910 -37.036 1.00 80.94 277 GLY A CA 1
ATOM 2106 C C . GLY A 1 277 ? 20.952 9.649 -36.562 1.00 80.94 277 GLY A C 1
ATOM 2107 O O . GLY A 1 277 ? 20.237 9.160 -35.702 1.00 80.94 277 GLY A O 1
ATOM 2108 N N . HIS A 1 278 ? 20.646 10.812 -37.150 1.00 71.50 278 HIS A N 1
ATOM 2109 C CA . HIS A 1 278 ? 19.476 11.639 -36.783 1.00 71.50 278 HIS A CA 1
ATOM 2110 C C . HIS A 1 278 ? 18.139 11.144 -37.398 1.00 71.50 278 HIS A C 1
ATOM 2112 O O . HIS A 1 278 ? 17.277 11.952 -37.739 1.00 71.50 278 HIS A O 1
ATOM 2118 N N . GLY A 1 279 ? 18.014 9.842 -37.673 1.00 83.69 279 GLY A N 1
ATOM 2119 C CA . GLY A 1 279 ? 16.911 9.238 -38.431 1.00 83.69 279 GLY A CA 1
ATOM 2120 C C . GLY A 1 279 ? 15.907 8.496 -37.549 1.00 83.69 279 GLY A C 1
ATOM 2121 O O . GLY A 1 279 ? 15.475 9.023 -36.524 1.00 83.69 279 GLY A O 1
ATOM 2122 N N . GLY A 1 280 ? 15.537 7.290 -37.983 1.00 90.06 280 GLY A N 1
ATOM 2123 C CA . GLY A 1 280 ? 14.866 6.324 -37.126 1.00 90.06 280 GLY A CA 1
ATOM 2124 C C . GLY A 1 280 ? 15.836 5.758 -36.088 1.00 90.06 280 GLY A C 1
ATOM 2125 O O . GLY A 1 280 ? 17.057 5.773 -36.284 1.00 90.06 280 GLY A O 1
ATOM 2126 N N . VAL A 1 281 ? 15.286 5.310 -34.967 1.00 93.88 281 VAL A N 1
ATOM 2127 C CA . VAL A 1 281 ? 15.992 4.506 -33.974 1.00 93.88 281 VAL A CA 1
ATOM 2128 C C . VAL A 1 281 ? 15.402 3.106 -33.962 1.00 93.88 281 VAL A C 1
ATOM 2130 O O . VAL A 1 281 ? 14.182 2.924 -34.038 1.00 93.88 281 VAL A O 1
ATOM 2133 N N . ASP A 1 282 ? 16.292 2.133 -33.852 1.00 96.06 282 ASP A N 1
ATOM 2134 C CA . ASP A 1 282 ? 15.946 0.740 -33.658 1.00 96.06 282 ASP A CA 1
ATOM 2135 C C . ASP A 1 282 ? 15.650 0.524 -32.174 1.00 96.06 282 ASP A C 1
ATOM 2137 O O . ASP A 1 282 ? 16.332 1.064 -31.298 1.00 96.06 282 ASP A O 1
ATOM 2141 N N . THR A 1 283 ? 14.626 -0.267 -31.877 1.00 97.75 283 THR A N 1
ATOM 2142 C CA . THR A 1 283 ? 14.333 -0.704 -30.508 1.00 97.75 283 THR A CA 1
ATOM 2143 C C . THR A 1 283 ? 14.340 -2.216 -30.462 1.00 97.75 283 THR A C 1
ATOM 2145 O O . THR A 1 283 ? 13.615 -2.859 -31.218 1.00 97.75 283 THR A O 1
ATOM 2148 N N . THR A 1 284 ? 15.163 -2.784 -29.589 1.00 98.38 284 THR A N 1
ATOM 2149 C CA . THR A 1 284 ? 15.302 -4.232 -29.431 1.00 98.38 284 THR A CA 1
ATOM 2150 C C . THR A 1 284 ? 14.815 -4.651 -28.056 1.00 98.38 284 THR A C 1
ATOM 2152 O O . THR A 1 284 ? 15.231 -4.059 -27.066 1.00 98.38 284 THR A O 1
ATOM 2155 N N . ILE A 1 285 ? 13.960 -5.672 -27.997 1.00 98.38 285 ILE A N 1
ATOM 2156 C CA . ILE A 1 285 ? 13.618 -6.381 -26.761 1.00 98.38 285 ILE A CA 1
ATOM 2157 C C . ILE A 1 285 ? 14.349 -7.718 -26.756 1.00 98.38 285 ILE A C 1
ATOM 2159 O O . ILE A 1 285 ? 14.278 -8.466 -27.735 1.00 98.38 285 ILE A O 1
ATOM 2163 N N . THR A 1 286 ? 15.026 -8.021 -25.655 1.00 98.06 286 THR A N 1
ATOM 2164 C CA . THR A 1 286 ? 15.601 -9.345 -25.406 1.00 98.06 286 THR A CA 1
ATOM 2165 C C . THR A 1 286 ? 14.646 -10.100 -24.501 1.00 98.06 286 THR A C 1
ATOM 2167 O O . THR A 1 286 ? 14.489 -9.748 -23.333 1.00 98.06 286 THR A O 1
ATOM 2170 N N . ASP A 1 287 ? 13.990 -11.127 -25.036 1.00 95.00 287 ASP A N 1
ATOM 2171 C CA . ASP A 1 287 ? 13.009 -11.881 -24.263 1.00 95.00 287 ASP A CA 1
ATOM 2172 C C . ASP A 1 287 ? 13.659 -12.770 -23.190 1.00 95.00 287 ASP A C 1
ATOM 2174 O O . ASP A 1 287 ? 14.873 -12.989 -23.158 1.00 95.00 287 ASP A O 1
ATOM 2178 N N . ALA A 1 288 ? 12.837 -13.350 -22.313 1.00 90.06 288 ALA A N 1
ATOM 2179 C CA . ALA A 1 288 ? 13.298 -14.205 -21.217 1.00 90.06 288 ALA A CA 1
ATOM 2180 C C . ALA A 1 288 ? 14.056 -15.476 -21.667 1.00 90.06 288 ALA A C 1
ATOM 2182 O O . ALA A 1 288 ? 14.676 -16.162 -20.848 1.00 90.06 288 ALA A O 1
ATOM 2183 N N . THR A 1 289 ? 14.007 -15.831 -22.956 1.00 93.50 289 THR A N 1
ATOM 2184 C CA . THR A 1 289 ? 14.787 -16.934 -23.537 1.00 93.50 289 THR A CA 1
ATOM 2185 C C . THR A 1 289 ? 16.152 -16.485 -24.067 1.00 93.50 289 THR A C 1
ATOM 2187 O O . THR A 1 289 ? 16.995 -17.334 -24.381 1.00 93.50 289 THR A O 1
ATOM 2190 N N . GLY A 1 290 ? 16.389 -15.172 -24.115 1.00 94.56 290 GLY A N 1
ATOM 2191 C CA . GLY A 1 290 ? 17.560 -14.528 -24.695 1.00 94.56 290 GLY A CA 1
ATOM 2192 C C . GLY A 1 290 ? 17.450 -14.312 -26.205 1.00 94.56 290 GLY A C 1
ATOM 2193 O O . GLY A 1 290 ? 18.480 -14.144 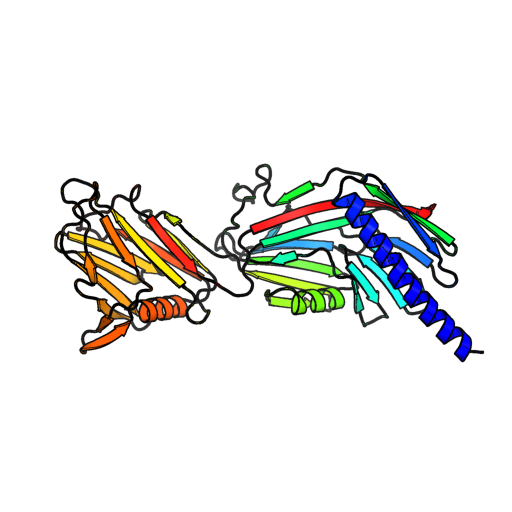-26.858 1.00 94.56 290 GLY A O 1
ATOM 2194 N N . GLU A 1 291 ? 16.248 -14.392 -26.782 1.00 97.38 291 GLU A N 1
ATOM 2195 C CA . GLU A 1 291 ? 16.022 -14.070 -28.191 1.00 97.38 291 GLU A CA 1
ATOM 2196 C C . GLU A 1 291 ? 15.782 -12.563 -28.362 1.00 97.38 291 GLU A C 1
ATOM 2198 O O . GLU A 1 291 ? 15.010 -11.954 -27.625 1.00 97.38 291 GLU A O 1
ATOM 2203 N N . GLU A 1 292 ? 16.465 -11.966 -29.340 1.00 98.31 292 GLU A N 1
ATOM 2204 C CA . GLU A 1 292 ? 16.363 -10.542 -29.665 1.00 98.31 292 GLU A CA 1
ATOM 2205 C C . GLU A 1 292 ? 15.283 -10.301 -30.725 1.00 98.31 292 GLU A C 1
ATOM 2207 O O . GLU A 1 292 ? 15.243 -10.961 -31.774 1.00 98.31 292 GLU A O 1
ATOM 2212 N N . TRP A 1 293 ? 14.443 -9.307 -30.457 1.00 98.50 293 TRP A N 1
ATOM 2213 C CA . TRP A 1 293 ? 13.360 -8.855 -31.318 1.00 98.50 293 TRP A CA 1
ATOM 2214 C C . TRP A 1 293 ? 13.530 -7.370 -31.598 1.00 98.50 293 TRP A C 1
ATOM 2216 O O . TRP A 1 293 ? 13.344 -6.547 -30.704 1.00 98.50 293 TRP A O 1
ATOM 2226 N N . THR A 1 294 ? 13.859 -7.018 -32.838 1.00 98.50 294 THR A N 1
ATOM 2227 C CA . THR A 1 294 ? 14.177 -5.638 -33.216 1.00 98.50 294 THR A CA 1
ATOM 2228 C C . THR A 1 294 ? 13.058 -5.029 -34.048 1.00 98.50 294 THR A C 1
ATOM 2230 O O . THR A 1 294 ? 12.653 -5.572 -35.077 1.00 98.50 294 THR A O 1
ATOM 2233 N N . ALA A 1 295 ? 12.567 -3.877 -33.607 1.00 97.94 295 ALA A N 1
ATOM 2234 C CA . ALA A 1 295 ? 11.746 -2.973 -34.390 1.00 97.94 295 ALA A CA 1
ATOM 2235 C C . ALA A 1 295 ? 12.668 -1.952 -35.078 1.00 97.94 295 ALA A C 1
ATOM 2237 O O . ALA A 1 295 ? 13.155 -1.019 -34.437 1.00 97.94 295 ALA A O 1
ATOM 2238 N N . GLU A 1 296 ? 12.949 -2.173 -36.365 1.00 96.06 296 GLU A N 1
ATOM 2239 C CA . GLU A 1 296 ? 13.867 -1.342 -37.159 1.00 96.06 296 GLU A CA 1
ATOM 2240 C C . GLU A 1 296 ? 13.242 0.018 -37.517 1.00 96.06 296 GLU A C 1
ATOM 2242 O O . GLU A 1 296 ? 12.098 0.069 -37.979 1.00 96.06 296 GLU A O 1
ATOM 2247 N N . ASP A 1 297 ? 14.001 1.108 -37.343 1.00 94.31 297 ASP A N 1
ATOM 2248 C CA . ASP A 1 297 ? 13.601 2.496 -37.637 1.00 94.31 297 ASP A CA 1
ATOM 2249 C C . ASP A 1 297 ? 12.199 2.861 -37.083 1.00 94.31 297 ASP A C 1
ATOM 2251 O O . ASP A 1 297 ? 11.432 3.617 -37.690 1.00 94.31 297 ASP A O 1
ATOM 2255 N N . ALA A 1 298 ? 11.839 2.293 -35.930 1.00 92.75 298 ALA A N 1
ATOM 2256 C CA . ALA A 1 298 ? 10.484 2.312 -35.384 1.00 92.75 298 ALA A CA 1
ATOM 2257 C C . ALA A 1 298 ? 10.045 3.682 -34.855 1.00 92.75 298 ALA A C 1
ATOM 2259 O O . ALA A 1 298 ? 8.864 4.034 -34.927 1.00 92.75 298 ALA A O 1
ATOM 2260 N N . PHE A 1 299 ? 10.993 4.451 -34.322 1.00 95.50 299 PHE A N 1
ATOM 2261 C CA . PHE A 1 299 ? 10.743 5.749 -33.701 1.00 95.50 299 PHE A CA 1
ATOM 2262 C C . PHE A 1 299 ? 11.659 6.803 -34.318 1.00 95.50 299 PHE A C 1
ATOM 2264 O O . PHE A 1 299 ? 12.824 6.537 -34.586 1.00 95.50 299 PHE A O 1
ATOM 2271 N N . GLU A 1 300 ? 11.149 8.007 -34.573 1.00 94.75 300 GLU A N 1
ATOM 2272 C CA . GLU A 1 300 ? 11.901 9.055 -35.271 1.00 94.75 300 GLU A CA 1
ATOM 2273 C C . GLU A 1 300 ? 12.472 10.095 -34.300 1.00 94.75 300 GLU A C 1
ATOM 2275 O O . GLU A 1 300 ? 11.779 10.577 -33.400 1.00 94.75 300 GLU A O 1
ATOM 2280 N N . VAL A 1 301 ? 13.721 10.511 -34.532 1.00 93.50 301 VAL A N 1
ATOM 2281 C CA . VAL A 1 301 ? 14.345 11.618 -33.796 1.00 93.50 301 VAL A CA 1
ATOM 2282 C C . VAL A 1 301 ? 13.698 12.953 -34.184 1.00 93.50 301 VAL A C 1
ATOM 2284 O O . VAL A 1 301 ? 13.726 13.386 -35.342 1.00 93.50 301 VAL A O 1
ATOM 2287 N N . ASN A 1 302 ? 13.184 13.676 -33.192 1.00 91.69 302 ASN A N 1
ATOM 2288 C CA . ASN A 1 302 ? 12.726 15.048 -33.327 1.00 91.69 302 ASN A CA 1
ATOM 2289 C C . ASN A 1 302 ? 13.909 16.029 -33.330 1.00 91.69 302 ASN A C 1
ATOM 2291 O O . ASN A 1 302 ? 14.248 16.657 -32.328 1.00 91.69 302 ASN A O 1
ATOM 2295 N N . GLN A 1 303 ? 14.472 16.239 -34.516 1.00 89.06 303 GLN A N 1
ATOM 2296 C CA . GLN A 1 303 ? 15.567 17.190 -34.761 1.00 89.06 303 GLN A CA 1
ATOM 2297 C C . GLN A 1 303 ? 15.164 18.671 -34.629 1.00 89.06 303 GLN A C 1
ATOM 2299 O O . GLN A 1 303 ? 15.994 19.563 -34.797 1.00 89.06 303 GLN A O 1
ATOM 2304 N N . SER A 1 304 ? 13.872 18.963 -34.437 1.00 88.12 304 SER A N 1
ATOM 2305 C CA . SER A 1 304 ? 13.390 20.340 -34.269 1.00 88.12 304 SER A CA 1
ATOM 2306 C C . SER A 1 304 ? 13.323 20.785 -32.808 1.00 88.12 304 SER A C 1
ATOM 2308 O O . SER A 1 304 ? 13.162 21.983 -32.559 1.00 88.12 304 SER A O 1
ATOM 2310 N N . ALA A 1 305 ? 13.437 19.840 -31.869 1.00 84.62 305 ALA A N 1
ATOM 2311 C CA . ALA A 1 305 ? 13.627 20.120 -30.454 1.00 84.62 305 ALA A CA 1
ATOM 2312 C C . ALA A 1 305 ? 15.073 20.583 -30.184 1.00 84.62 305 ALA A C 1
ATOM 2314 O O . ALA A 1 305 ? 15.982 20.297 -30.963 1.00 84.62 305 ALA A O 1
ATOM 2315 N N . ASP A 1 306 ? 15.263 21.341 -29.105 1.00 85.69 306 ASP A N 1
ATOM 2316 C CA . ASP A 1 306 ? 16.577 21.763 -28.609 1.00 85.69 306 ASP A CA 1
ATOM 2317 C C . ASP A 1 306 ? 16.607 21.493 -27.099 1.00 85.69 306 ASP A C 1
ATOM 2319 O O . ASP A 1 306 ? 15.931 22.235 -26.374 1.00 85.69 306 ASP A O 1
ATOM 2323 N N . PRO A 1 307 ? 17.303 20.433 -26.644 1.00 89.25 307 PRO A N 1
ATOM 2324 C CA . PRO A 1 307 ? 18.071 19.447 -27.420 1.00 89.25 307 PRO A CA 1
ATOM 2325 C C . PRO A 1 307 ? 17.192 18.534 -28.303 1.00 89.25 307 PRO A C 1
ATOM 2327 O O . PRO A 1 307 ? 15.971 18.488 -28.156 1.00 89.25 307 PRO A O 1
ATOM 2330 N N . GLU A 1 308 ? 17.808 17.807 -29.245 1.00 92.25 308 GLU A N 1
ATOM 2331 C CA . GLU A 1 308 ? 17.103 16.780 -30.033 1.00 92.25 308 GLU A CA 1
ATOM 2332 C C . GLU A 1 308 ? 16.547 15.694 -29.106 1.00 92.25 308 GLU A C 1
ATOM 2334 O O . GLU A 1 308 ? 17.245 15.259 -28.188 1.00 92.25 308 GLU A O 1
ATOM 2339 N N . THR A 1 309 ? 15.330 15.222 -29.381 1.00 94.31 309 THR A N 1
ATOM 2340 C CA . THR A 1 309 ? 14.683 14.179 -28.573 1.00 94.31 309 THR A CA 1
ATOM 2341 C C . THR A 1 309 ? 14.178 13.017 -29.414 1.00 94.31 309 THR A C 1
ATOM 2343 O O . THR A 1 309 ? 13.880 13.174 -30.598 1.00 94.31 309 THR A O 1
ATOM 2346 N N . VAL A 1 310 ? 14.038 11.847 -28.801 1.00 95.75 310 VAL A N 1
ATOM 2347 C CA . VAL A 1 310 ? 13.303 10.707 -29.356 1.00 95.75 310 VAL A CA 1
ATOM 2348 C C . VAL A 1 310 ? 12.360 10.160 -28.294 1.00 95.75 310 VAL A C 1
ATOM 2350 O O . VAL A 1 310 ? 12.738 10.049 -27.130 1.00 95.75 310 VAL A O 1
ATOM 2353 N N . THR A 1 311 ? 11.131 9.839 -28.695 1.00 97.19 311 THR A N 1
ATOM 2354 C CA . THR A 1 311 ? 10.124 9.241 -27.813 1.00 97.19 311 THR A CA 1
ATOM 2355 C C . THR A 1 311 ? 9.851 7.811 -28.269 1.00 97.19 311 THR A C 1
ATOM 2357 O O . THR A 1 311 ? 9.350 7.602 -29.374 1.00 97.19 311 THR A O 1
ATOM 2360 N N . ILE A 1 312 ? 10.185 6.841 -27.421 1.00 97.69 312 ILE A N 1
ATOM 2361 C CA . ILE A 1 312 ? 10.025 5.403 -27.650 1.00 97.69 312 ILE A CA 1
ATOM 2362 C C . ILE A 1 312 ? 8.885 4.899 -26.774 1.00 97.69 312 ILE A C 1
ATOM 2364 O O . ILE A 1 312 ? 8.956 5.025 -25.558 1.00 97.69 312 ILE A O 1
ATOM 2368 N N . ASN A 1 313 ? 7.855 4.305 -27.371 1.00 97.75 313 ASN A N 1
ATOM 2369 C CA . ASN A 1 313 ? 6.795 3.627 -26.625 1.00 97.75 313 ASN A CA 1
ATOM 2370 C C . ASN A 1 313 ? 7.052 2.113 -26.670 1.00 97.75 313 ASN A C 1
ATOM 2372 O O . ASN A 1 313 ? 6.794 1.464 -27.689 1.00 97.75 313 ASN A O 1
ATOM 2376 N N . LEU A 1 314 ? 7.577 1.568 -25.569 1.00 97.56 314 LEU A N 1
ATOM 2377 C CA . LEU A 1 314 ? 7.911 0.146 -25.425 1.00 97.56 314 LEU A CA 1
ATOM 2378 C C . LEU A 1 314 ? 6.665 -0.742 -25.366 1.00 97.56 314 LEU A C 1
ATOM 2380 O O . LEU A 1 314 ? 6.744 -1.911 -25.710 1.00 97.56 314 LEU A O 1
ATOM 2384 N N . THR A 1 315 ? 5.515 -0.172 -25.010 1.00 96.81 315 THR A N 1
ATOM 2385 C CA . THR A 1 315 ? 4.193 -0.822 -24.990 1.00 96.81 315 THR A CA 1
ATOM 2386 C C . THR A 1 315 ? 3.411 -0.677 -26.305 1.00 96.81 315 THR A C 1
ATOM 2388 O O . THR A 1 315 ? 2.206 -0.897 -26.339 1.00 96.81 315 THR A O 1
ATOM 2391 N N . SER A 1 316 ? 4.053 -0.262 -27.401 1.00 96.69 316 SER A N 1
ATOM 2392 C CA . SER A 1 316 ? 3.357 0.007 -28.668 1.00 96.69 316 SER A CA 1
ATOM 2393 C C . SER A 1 316 ? 3.112 -1.240 -29.527 1.00 96.69 316 SER A C 1
ATOM 2395 O O . SER A 1 316 ? 3.861 -2.214 -29.482 1.00 96.69 316 SER A O 1
ATOM 2397 N N . ASP A 1 317 ? 2.128 -1.150 -30.426 1.00 97.31 317 ASP A N 1
ATOM 2398 C CA . ASP A 1 317 ? 1.813 -2.184 -31.429 1.00 97.31 317 ASP A CA 1
ATOM 2399 C C . ASP A 1 317 ? 2.815 -2.216 -32.609 1.00 97.31 317 ASP A C 1
ATOM 2401 O O . ASP A 1 317 ? 2.524 -2.753 -33.684 1.00 97.31 317 ASP A O 1
ATOM 2405 N N . VAL A 1 318 ? 3.985 -1.579 -32.476 1.00 97.62 318 VAL A N 1
ATOM 2406 C CA . VAL A 1 318 ? 5.021 -1.622 -33.515 1.00 97.62 318 VAL A CA 1
ATOM 2407 C C . VAL A 1 318 ? 5.507 -3.059 -33.679 1.00 97.62 318 VAL A C 1
ATOM 2409 O O . VAL A 1 318 ? 5.695 -3.780 -32.705 1.00 97.62 318 VAL A O 1
ATOM 2412 N N . ILE A 1 319 ? 5.729 -3.483 -34.921 1.00 98.25 319 ILE A N 1
ATOM 2413 C CA . ILE A 1 319 ? 6.189 -4.840 -35.208 1.00 98.25 319 ILE A CA 1
ATOM 2414 C C . ILE A 1 319 ? 7.705 -4.935 -35.039 1.00 98.25 319 ILE A C 1
ATOM 2416 O O . ILE A 1 319 ? 8.456 -4.250 -35.733 1.00 98.25 319 ILE A O 1
ATOM 2420 N N . ALA A 1 320 ? 8.131 -5.841 -34.164 1.00 98.31 320 ALA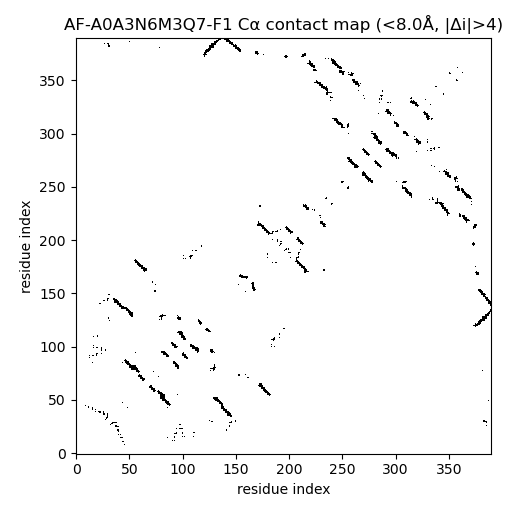 A N 1
ATOM 2421 C CA . ALA A 1 320 ? 9.505 -6.284 -34.012 1.00 98.31 320 ALA A CA 1
ATOM 2422 C C . ALA A 1 320 ? 9.711 -7.643 -34.699 1.00 98.31 320 ALA A C 1
ATOM 2424 O O . ALA A 1 320 ? 8.813 -8.494 -34.741 1.00 98.31 320 ALA A O 1
ATOM 2425 N N . GLN A 1 321 ? 10.910 -7.850 -35.240 1.00 98.50 321 GLN A N 1
ATOM 2426 C CA . GLN A 1 321 ? 11.306 -9.075 -35.926 1.00 98.50 321 GLN A CA 1
ATOM 2427 C C . GLN A 1 321 ? 12.520 -9.716 -35.261 1.00 98.50 321 GLN A C 1
ATOM 2429 O O . GLN A 1 321 ? 13.473 -9.034 -34.896 1.00 98.50 321 GLN A O 1
ATOM 2434 N N . ASN A 1 322 ? 12.510 -11.043 -35.154 1.00 97.88 322 ASN A N 1
ATOM 2435 C CA . ASN A 1 322 ? 13.691 -11.804 -34.746 1.00 97.88 322 ASN A CA 1
ATOM 2436 C C . ASN A 1 322 ? 14.551 -12.210 -35.958 1.00 97.88 322 ASN A C 1
ATOM 2438 O O . ASN A 1 322 ? 14.147 -12.107 -37.121 1.00 97.88 322 ASN A O 1
ATOM 2442 N N . ALA A 1 323 ? 15.717 -12.807 -35.698 1.00 96.12 323 ALA A N 1
ATOM 2443 C CA . ALA A 1 323 ? 16.637 -13.273 -36.744 1.00 96.12 323 ALA A CA 1
ATOM 2444 C C . ALA A 1 323 ? 16.047 -14.341 -37.698 1.00 96.12 323 ALA A C 1
ATOM 2446 O O . ALA A 1 323 ? 16.591 -14.581 -38.780 1.00 96.12 323 ALA A O 1
ATOM 2447 N N . SER A 1 324 ? 14.952 -15.010 -37.312 1.00 96.19 324 SER A N 1
ATOM 2448 C CA . SER A 1 324 ? 14.245 -15.980 -38.161 1.00 96.19 324 SER A CA 1
ATOM 2449 C C . SER A 1 324 ? 13.227 -15.336 -39.115 1.00 96.19 324 SER A C 1
ATOM 2451 O O . SER A 1 324 ? 12.721 -16.022 -40.008 1.00 96.19 324 SER A O 1
ATOM 2453 N N . GLY A 1 325 ? 12.947 -14.039 -38.945 1.00 96.31 325 GLY A N 1
ATOM 2454 C CA . GLY A 1 325 ? 11.908 -13.297 -39.658 1.00 96.31 325 GLY A CA 1
ATOM 2455 C C . GLY A 1 325 ? 10.499 -13.521 -39.103 1.00 96.31 325 GLY A C 1
ATOM 2456 O O . GLY A 1 325 ? 9.525 -13.313 -39.823 1.00 96.31 325 GLY A O 1
ATOM 2457 N N . SER A 1 326 ? 10.379 -14.005 -37.864 1.00 97.94 326 SER A N 1
ATOM 2458 C CA . SER A 1 326 ? 9.099 -14.044 -37.152 1.00 97.94 326 SER A CA 1
ATOM 2459 C C . SER A 1 326 ? 8.771 -12.648 -36.632 1.00 97.94 326 SER A C 1
ATOM 2461 O O . SER A 1 326 ? 9.676 -11.921 -36.240 1.00 97.94 326 SER A O 1
ATOM 2463 N N . GLU A 1 327 ? 7.488 -12.296 -36.621 1.00 98.19 327 GLU A N 1
ATOM 2464 C CA . GLU A 1 327 ? 6.987 -10.963 -36.265 1.00 98.19 327 GLU A CA 1
ATOM 2465 C C . GLU A 1 327 ? 6.136 -11.023 -34.998 1.00 98.19 327 GLU A C 1
ATOM 2467 O O . GLU A 1 327 ? 5.307 -11.930 -34.852 1.00 98.19 327 GLU A O 1
ATOM 2472 N N . ARG A 1 328 ? 6.317 -10.042 -34.113 1.00 98.00 328 ARG A N 1
ATOM 2473 C CA . ARG A 1 328 ? 5.518 -9.833 -32.899 1.00 98.00 328 ARG A CA 1
ATOM 2474 C C . ARG A 1 328 ? 5.383 -8.340 -32.598 1.00 98.00 328 ARG A C 1
ATOM 2476 O O . ARG A 1 328 ? 6.193 -7.548 -33.064 1.00 98.00 328 ARG A O 1
ATOM 2483 N N . GLU A 1 329 ? 4.361 -7.963 -31.839 1.00 98.12 329 GLU A N 1
ATOM 2484 C CA . GLU A 1 329 ? 4.200 -6.590 -31.343 1.00 98.12 329 GLU A CA 1
ATOM 2485 C C . GLU A 1 329 ? 5.217 -6.310 -30.227 1.00 98.12 329 GLU A C 1
ATOM 2487 O O . GLU A 1 329 ? 5.434 -7.156 -29.356 1.00 98.12 329 GLU A O 1
ATOM 2492 N N . LEU A 1 330 ? 5.843 -5.133 -30.273 1.00 97.56 330 LEU A N 1
ATOM 2493 C CA . LEU A 1 330 ? 6.862 -4.684 -29.326 1.00 97.56 330 LEU A CA 1
ATOM 2494 C C . LEU A 1 330 ? 6.311 -4.659 -27.895 1.00 97.56 330 LEU A C 1
ATOM 2496 O O . LEU A 1 330 ? 6.956 -5.182 -26.993 1.00 97.56 330 LEU A O 1
ATOM 2500 N N . GLY A 1 331 ? 5.094 -4.136 -27.711 1.00 96.75 331 GLY A N 1
ATOM 2501 C CA . GLY A 1 331 ? 4.432 -4.080 -26.409 1.00 96.7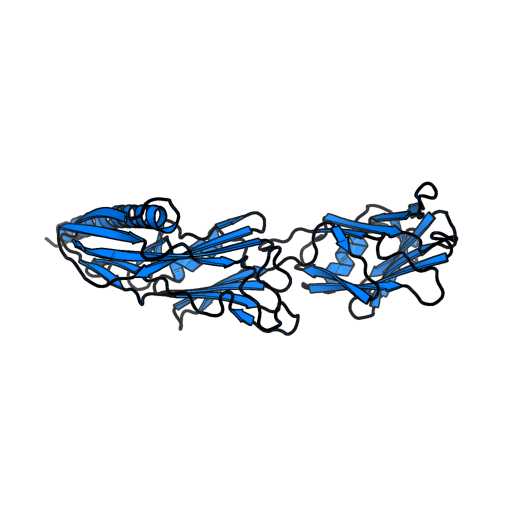5 331 GLY A CA 1
ATOM 2502 C C . GLY A 1 331 ? 4.167 -5.446 -25.796 1.00 96.75 331 GLY A C 1
ATOM 2503 O O . GLY A 1 331 ? 4.506 -5.662 -24.636 1.00 96.75 331 GLY A O 1
ATOM 2504 N N . ALA A 1 332 ? 3.664 -6.394 -26.590 1.00 96.25 332 ALA A N 1
ATOM 2505 C CA . ALA A 1 332 ? 3.459 -7.766 -26.130 1.00 96.25 332 ALA A CA 1
ATOM 2506 C C . ALA A 1 332 ? 4.785 -8.435 -25.724 1.00 96.25 332 ALA A C 1
ATOM 2508 O O . ALA A 1 332 ? 4.849 -9.133 -24.719 1.00 96.25 332 ALA A O 1
ATOM 2509 N N . LEU A 1 333 ? 5.861 -8.207 -26.486 1.00 97.06 333 LEU A N 1
ATOM 2510 C CA . LEU A 1 333 ? 7.194 -8.704 -26.136 1.00 97.06 333 LEU A CA 1
ATOM 2511 C C . LEU A 1 333 ? 7.716 -8.092 -24.836 1.00 97.06 333 LEU A C 1
ATOM 2513 O O . LEU A 1 333 ? 8.282 -8.809 -24.013 1.00 97.06 333 LEU A O 1
ATOM 2517 N N . PHE A 1 334 ? 7.549 -6.782 -24.659 1.00 96.25 334 PHE A N 1
ATOM 2518 C CA . PHE A 1 334 ? 7.997 -6.084 -23.463 1.00 96.25 334 PHE A CA 1
ATOM 2519 C C . PHE A 1 334 ? 7.234 -6.560 -22.220 1.00 96.25 334 PHE A C 1
ATOM 2521 O O . PHE A 1 334 ? 7.885 -6.990 -21.271 1.00 96.25 334 PHE A O 1
ATOM 2528 N N . ASN A 1 335 ? 5.894 -6.588 -22.248 1.00 94.25 335 ASN A N 1
ATOM 2529 C CA . ASN A 1 335 ? 5.073 -7.097 -21.138 1.00 94.25 335 ASN A CA 1
ATOM 2530 C C . ASN A 1 335 ? 5.462 -8.527 -20.747 1.00 94.25 335 ASN A C 1
ATOM 2532 O O . ASN A 1 335 ? 5.865 -8.752 -19.608 1.00 94.25 335 ASN A O 1
ATOM 2536 N N . GLU A 1 336 ? 5.473 -9.463 -21.702 1.00 94.69 336 GLU A N 1
ATOM 2537 C CA . GLU A 1 336 ? 5.842 -10.861 -21.434 1.00 94.69 336 GLU A CA 1
ATOM 2538 C C . GLU A 1 336 ? 7.262 -11.002 -20.862 1.00 94.69 336 GLU A C 1
ATOM 2540 O O . GLU A 1 336 ? 7.536 -11.891 -20.051 1.00 94.69 336 GLU A O 1
ATOM 2545 N N . THR A 1 337 ? 8.186 -10.137 -21.292 1.00 94.62 337 THR A N 1
ATOM 2546 C CA . THR A 1 337 ? 9.557 -10.127 -20.774 1.00 94.62 337 THR A CA 1
ATOM 2547 C C . THR A 1 337 ? 9.573 -9.682 -19.319 1.00 94.62 337 THR A C 1
ATOM 2549 O O . THR A 1 337 ? 10.156 -10.380 -18.493 1.00 94.62 337 THR A O 1
ATOM 2552 N N . ILE A 1 338 ? 8.914 -8.569 -18.984 1.00 92.88 338 ILE A N 1
ATOM 2553 C CA . ILE A 1 338 ? 8.836 -8.063 -17.609 1.00 92.88 338 ILE A CA 1
ATOM 2554 C C . ILE A 1 338 ? 8.134 -9.078 -16.691 1.00 92.88 338 ILE A C 1
ATOM 2556 O O . ILE A 1 338 ? 8.656 -9.382 -15.616 1.00 92.88 338 ILE A O 1
ATOM 2560 N N . GLU A 1 339 ? 7.027 -9.675 -17.137 1.00 91.38 339 GLU A N 1
ATOM 2561 C CA . GLU A 1 339 ? 6.303 -10.726 -16.408 1.00 91.38 339 GLU A CA 1
ATOM 2562 C C . GLU A 1 339 ? 7.192 -11.911 -16.027 1.00 91.38 339 GLU A C 1
ATOM 2564 O O . GLU A 1 339 ? 7.107 -12.447 -14.915 1.00 91.38 339 GLU A O 1
ATOM 2569 N N . ALA A 1 340 ? 8.099 -12.307 -16.921 1.00 92.19 340 ALA A N 1
ATOM 2570 C CA . ALA A 1 340 ? 8.993 -13.433 -16.694 1.00 92.19 340 ALA A CA 1
ATOM 2571 C C . ALA A 1 340 ? 10.036 -13.189 -15.585 1.00 92.19 340 ALA A C 1
ATOM 2573 O O . ALA A 1 340 ? 10.530 -14.162 -15.004 1.00 92.19 340 ALA A O 1
ATOM 2574 N N . TYR A 1 341 ? 10.358 -11.929 -15.264 1.00 89.31 341 TYR A N 1
ATOM 2575 C CA . TYR A 1 341 ? 11.262 -11.577 -14.159 1.00 89.31 341 TYR A CA 1
ATOM 2576 C C . TYR A 1 341 ? 10.569 -11.597 -12.784 1.00 89.31 341 TYR A C 1
ATOM 2578 O O . TYR A 1 341 ? 11.246 -11.643 -11.754 1.00 89.31 341 TYR A O 1
ATOM 2586 N N . GLY A 1 342 ? 9.234 -11.682 -12.749 1.00 82.50 342 GLY A N 1
ATOM 2587 C CA . GLY A 1 342 ? 8.444 -11.902 -11.539 1.00 82.50 342 GLY A CA 1
ATOM 2588 C C . GLY A 1 342 ? 7.795 -10.635 -10.962 1.00 82.50 342 GLY A C 1
ATOM 2589 O O . GLY A 1 342 ? 7.708 -9.612 -11.633 1.00 82.50 342 GLY A O 1
ATOM 2590 N N . PRO A 1 343 ? 7.307 -10.677 -9.705 1.00 76.31 343 PRO A N 1
ATOM 2591 C CA . PRO A 1 343 ? 6.495 -9.599 -9.127 1.00 76.31 343 PRO A CA 1
ATOM 2592 C C . PRO A 1 343 ? 7.194 -8.246 -9.057 1.00 76.31 343 PRO A C 1
ATOM 2594 O O . PRO A 1 343 ? 6.530 -7.215 -9.097 1.00 76.31 343 PRO A O 1
ATOM 2597 N N . ASN A 1 344 ? 8.510 -8.252 -8.854 1.00 81.12 344 ASN A N 1
ATOM 2598 C CA . ASN A 1 344 ? 9.300 -7.062 -8.579 1.00 81.12 344 ASN A CA 1
ATOM 2599 C C . ASN A 1 344 ? 10.419 -6.987 -9.606 1.00 81.12 344 ASN A C 1
ATOM 2601 O O . ASN A 1 344 ? 11.319 -7.824 -9.585 1.00 81.12 344 ASN A O 1
ATOM 2605 N N . VAL A 1 345 ? 10.351 -5.982 -10.470 1.00 87.94 345 VAL A N 1
ATOM 2606 C CA . VAL A 1 345 ? 11.339 -5.756 -11.519 1.00 87.94 345 VAL A CA 1
ATOM 2607 C C . VAL A 1 345 ? 11.938 -4.373 -11.323 1.00 87.94 345 VAL A C 1
ATOM 2609 O O . VAL A 1 345 ? 11.213 -3.383 -11.226 1.00 87.94 345 VAL A O 1
ATOM 2612 N N . ASP A 1 346 ? 13.260 -4.319 -11.236 1.00 90.75 346 ASP A N 1
ATOM 2613 C CA . ASP A 1 346 ? 14.028 -3.079 -11.233 1.00 90.75 346 ASP A CA 1
ATOM 2614 C C . ASP A 1 346 ? 14.732 -2.980 -12.590 1.00 90.75 346 ASP A C 1
ATOM 2616 O O . ASP A 1 346 ? 15.576 -3.812 -12.920 1.00 90.75 346 ASP A O 1
ATOM 2620 N N . LEU A 1 347 ? 14.312 -2.006 -13.399 1.00 94.69 347 LEU A N 1
ATOM 2621 C CA . LEU A 1 347 ? 14.882 -1.713 -14.711 1.00 94.69 347 LEU A CA 1
ATOM 2622 C C . LEU A 1 347 ? 15.978 -0.665 -14.546 1.00 94.69 347 LEU A C 1
ATOM 2624 O O . LEU A 1 347 ? 15.688 0.528 -14.435 1.00 94.69 347 LEU A O 1
ATOM 2628 N N . THR A 1 348 ? 17.228 -1.106 -14.526 1.00 96.19 348 THR A N 1
ATOM 2629 C CA . THR A 1 348 ? 18.389 -0.226 -14.421 1.00 96.19 348 THR A CA 1
ATOM 2630 C C . THR A 1 348 ? 18.637 0.478 -15.754 1.00 96.19 348 THR A C 1
ATOM 2632 O O . THR A 1 348 ? 18.742 -0.160 -16.801 1.00 96.19 348 THR A O 1
ATOM 2635 N N . VAL A 1 349 ? 18.722 1.804 -15.710 1.00 94.88 349 VAL A N 1
ATOM 2636 C CA . VAL A 1 349 ? 19.025 2.682 -16.845 1.00 94.88 349 VAL A CA 1
ATOM 2637 C C . VAL A 1 349 ? 20.530 2.709 -17.089 1.00 94.88 349 VAL A C 1
ATOM 2639 O O . VAL A 1 349 ? 21.283 3.068 -16.189 1.00 94.88 349 VAL A O 1
ATOM 2642 N N . GLU A 1 350 ? 20.976 2.398 -18.305 1.00 93.62 350 GLU A N 1
ATOM 2643 C CA . GLU A 1 350 ? 22.405 2.310 -18.633 1.00 93.62 350 GLU A CA 1
ATOM 2644 C C . GLU A 1 350 ? 22.751 3.021 -19.952 1.00 93.62 350 GLU A C 1
ATOM 2646 O O . GLU A 1 350 ? 22.210 2.708 -21.019 1.00 93.62 350 GLU A O 1
ATOM 2651 N N . ASP A 1 351 ? 23.728 3.934 -19.893 1.00 88.19 351 ASP A N 1
ATOM 2652 C CA . ASP A 1 351 ? 24.409 4.478 -21.073 1.00 88.19 351 ASP A CA 1
ATOM 2653 C C . ASP A 1 351 ? 25.498 3.503 -21.561 1.00 88.19 351 ASP A C 1
ATOM 2655 O O . ASP A 1 351 ? 26.508 3.268 -20.880 1.00 88.19 351 ASP A O 1
ATOM 2659 N N . LYS A 1 352 ? 25.390 2.981 -22.791 1.00 84.56 352 LYS A N 1
ATOM 2660 C CA . LYS A 1 352 ? 26.416 2.057 -23.295 1.00 84.56 352 LYS A CA 1
ATOM 2661 C C . LYS A 1 352 ? 27.739 2.771 -23.563 1.00 84.56 352 LYS A C 1
ATOM 2663 O O . LYS A 1 352 ? 27.846 3.833 -24.184 1.00 84.56 352 LYS A O 1
ATOM 2668 N N . SER A 1 353 ? 28.824 2.129 -23.132 1.00 73.69 353 SER A N 1
ATOM 2669 C CA . SER A 1 353 ? 30.168 2.679 -23.294 1.00 73.69 353 SER A CA 1
ATOM 2670 C C . SER A 1 353 ? 30.552 2.822 -24.773 1.00 73.69 353 SER A C 1
ATOM 2672 O O . SER A 1 353 ? 30.542 1.845 -25.519 1.00 73.69 353 SER A O 1
ATOM 2674 N N . GLY A 1 354 ? 30.996 4.015 -25.178 1.00 71.06 354 GLY A N 1
ATOM 2675 C CA . GLY A 1 354 ? 31.464 4.277 -26.546 1.00 71.06 354 GLY A CA 1
ATOM 2676 C C . GLY A 1 354 ? 30.396 4.817 -27.503 1.00 71.06 354 GLY A C 1
ATOM 2677 O O . GLY A 1 354 ? 30.723 5.049 -28.668 1.00 71.06 354 GLY A O 1
ATOM 2678 N N . ALA A 1 355 ? 29.182 5.063 -27.010 1.00 77.12 355 ALA A N 1
ATOM 2679 C CA . ALA A 1 355 ? 28.099 5.737 -27.717 1.00 77.12 355 ALA A CA 1
ATOM 2680 C C . ALA A 1 355 ? 27.886 7.184 -27.230 1.00 77.12 355 ALA A C 1
ATOM 2682 O O . ALA A 1 355 ? 28.602 7.654 -26.338 1.00 77.12 355 ALA A O 1
ATOM 2683 N N . GLN A 1 356 ? 26.958 7.915 -27.861 1.00 79.19 356 GLN A N 1
ATOM 2684 C CA . GLN A 1 356 ? 26.487 9.187 -27.309 1.00 79.19 356 GLN A CA 1
ATOM 2685 C C . GLN A 1 356 ? 25.642 8.930 -26.072 1.00 79.19 356 GLN A C 1
ATOM 2687 O O . GLN A 1 356 ? 24.804 8.033 -26.064 1.00 79.19 356 GLN A O 1
ATOM 2692 N N . ARG A 1 357 ? 25.883 9.755 -25.059 1.00 83.75 357 ARG A N 1
ATOM 2693 C CA . ARG A 1 357 ? 25.111 9.769 -23.824 1.00 83.75 357 ARG A CA 1
ATOM 2694 C C . ARG A 1 357 ? 23.865 10.617 -24.009 1.00 83.75 357 ARG A C 1
ATOM 2696 O O . ARG A 1 357 ? 23.850 11.534 -24.840 1.00 83.75 357 ARG A O 1
ATOM 2703 N N . VAL A 1 358 ? 22.848 10.317 -23.220 1.00 91.00 358 VAL A N 1
ATOM 2704 C CA . VAL A 1 358 ? 21.660 11.160 -23.127 1.00 91.00 358 VAL A CA 1
ATOM 2705 C C . VAL A 1 358 ? 21.846 12.218 -22.043 1.00 91.00 358 VAL A C 1
ATOM 2707 O O . VAL A 1 358 ? 22.607 12.039 -21.092 1.00 91.00 358 VAL A O 1
ATOM 2710 N N . ASP A 1 359 ? 21.157 13.343 -22.192 1.00 92.12 359 ASP A N 1
ATOM 2711 C CA . ASP A 1 359 ? 21.018 14.315 -21.118 1.00 92.12 359 ASP A CA 1
ATOM 2712 C C . ASP A 1 359 ? 19.947 13.796 -20.155 1.00 92.12 359 ASP A C 1
ATOM 2714 O O . ASP A 1 359 ? 18.752 13.873 -20.438 1.00 92.12 359 ASP A O 1
ATOM 2718 N N . HIS A 1 360 ? 20.375 13.222 -19.033 1.00 89.81 360 HIS A N 1
ATOM 2719 C CA . HIS A 1 360 ? 19.480 12.653 -18.023 1.00 89.81 360 HIS A CA 1
ATOM 2720 C C . HIS A 1 360 ? 18.625 13.704 -17.295 1.00 89.81 360 HIS A C 1
ATOM 2722 O O . HIS A 1 360 ? 17.599 13.343 -16.725 1.00 89.81 360 HIS A O 1
ATOM 2728 N N . ASP A 1 361 ? 19.016 14.986 -17.313 1.00 89.75 361 ASP A N 1
ATOM 2729 C CA . ASP A 1 361 ? 18.214 16.067 -16.725 1.00 89.75 361 ASP A CA 1
ATOM 2730 C C . ASP A 1 361 ? 17.063 16.485 -17.663 1.00 89.75 361 ASP A C 1
ATOM 2732 O O . ASP A 1 361 ? 16.048 17.011 -17.199 1.00 89.75 361 ASP A O 1
ATOM 2736 N N . GLU A 1 362 ? 17.207 16.240 -18.971 1.00 92.12 362 GLU A N 1
ATOM 2737 C CA . GLU A 1 362 ? 16.182 16.498 -19.995 1.00 92.12 362 GLU A CA 1
ATOM 2738 C C . GLU A 1 362 ? 15.501 15.222 -20.530 1.00 92.12 362 GLU A C 1
ATOM 2740 O O . GLU A 1 362 ? 14.609 15.305 -21.377 1.00 92.12 362 GLU A O 1
ATOM 2745 N N . SER A 1 363 ? 15.889 14.048 -20.023 1.00 94.50 363 SER A N 1
ATOM 2746 C CA . SER A 1 363 ? 15.287 12.753 -20.358 1.00 94.50 363 SER A CA 1
ATOM 2747 C C . SER A 1 363 ? 14.337 12.280 -19.260 1.00 94.50 363 SER A C 1
ATOM 2749 O O . SER A 1 363 ? 14.622 12.388 -18.068 1.00 94.50 363 SER A O 1
ATOM 2751 N N . GLU A 1 364 ? 13.212 11.696 -19.657 1.00 94.44 364 GLU A N 1
ATOM 2752 C CA . GLU A 1 364 ? 12.186 11.214 -18.733 1.00 94.44 364 GLU A CA 1
ATOM 2753 C C . GLU A 1 364 ? 11.518 9.940 -19.250 1.00 94.44 364 GLU A C 1
ATOM 2755 O O . GLU A 1 364 ? 11.309 9.758 -20.449 1.00 94.44 364 GLU A O 1
ATOM 2760 N N . GLY A 1 365 ? 11.182 9.047 -18.330 1.00 94.75 365 GLY A N 1
ATOM 2761 C CA . GLY A 1 365 ? 10.259 7.951 -18.557 1.00 94.75 365 GLY A CA 1
ATOM 2762 C C . GLY A 1 365 ? 8.846 8.379 -18.180 1.00 94.75 365 GLY A C 1
ATOM 2763 O O . GLY A 1 365 ? 8.643 9.248 -17.333 1.00 94.75 365 GLY A O 1
ATOM 2764 N N . TYR A 1 366 ? 7.861 7.743 -18.786 1.00 93.56 366 TYR A N 1
ATOM 2765 C CA . TYR A 1 366 ? 6.487 7.727 -18.326 1.00 93.56 366 TYR A CA 1
ATOM 2766 C C . TYR A 1 366 ? 6.046 6.276 -18.233 1.00 93.56 366 TYR A C 1
ATOM 2768 O O . TYR A 1 366 ? 6.139 5.543 -19.218 1.00 93.56 366 TYR A O 1
ATOM 2776 N N . ILE A 1 367 ? 5.582 5.874 -17.058 1.00 92.12 367 ILE A N 1
ATOM 2777 C CA . ILE A 1 367 ? 5.124 4.518 -16.802 1.00 92.12 367 ILE A CA 1
ATOM 2778 C C . ILE A 1 367 ? 3.722 4.537 -16.191 1.00 92.12 367 ILE A C 1
ATOM 2780 O O . ILE A 1 367 ? 3.465 5.235 -15.214 1.00 92.12 367 ILE A O 1
ATOM 2784 N N . ASP A 1 368 ? 2.816 3.761 -16.763 1.00 86.50 368 ASP A N 1
ATOM 2785 C CA . ASP A 1 368 ? 1.474 3.517 -16.251 1.00 86.50 368 ASP A CA 1
ATOM 2786 C C . ASP A 1 368 ? 1.228 2.008 -16.260 1.00 86.50 368 ASP A C 1
ATOM 2788 O O . ASP A 1 368 ? 1.311 1.350 -17.299 1.00 86.50 368 ASP A O 1
ATOM 2792 N N . TYR A 1 369 ? 0.954 1.449 -15.089 1.00 83.88 369 TYR A N 1
ATOM 2793 C CA . TYR A 1 369 ? 0.580 0.045 -14.923 1.00 83.88 369 TYR A CA 1
ATOM 2794 C C . TYR A 1 369 ? -0.437 -0.085 -13.804 1.00 83.88 369 TYR A C 1
ATOM 2796 O O . TYR A 1 369 ? -0.394 0.649 -12.813 1.00 83.88 369 TYR A O 1
ATOM 2804 N N . GLU A 1 370 ? -1.349 -1.032 -13.965 1.00 67.19 370 GLU A N 1
ATOM 2805 C CA . GLU A 1 370 ? -2.355 -1.348 -12.964 1.00 67.19 370 GLU A CA 1
ATOM 2806 C C . GLU A 1 370 ? -2.069 -2.732 -12.384 1.00 67.19 370 GLU A C 1
ATOM 2808 O O . GLU A 1 370 ? -1.619 -3.641 -13.071 1.00 67.19 370 GLU A O 1
ATOM 2813 N N . ALA A 1 371 ? -2.352 -2.890 -11.098 1.00 68.94 371 ALA A N 1
ATOM 2814 C CA . ALA A 1 371 ? -2.398 -4.191 -10.452 1.00 68.94 371 ALA A CA 1
ATOM 2815 C C . ALA A 1 371 ? -3.688 -4.293 -9.634 1.00 68.94 371 ALA A C 1
ATOM 2817 O O . ALA A 1 371 ? -4.332 -3.285 -9.324 1.00 68.94 371 ALA A O 1
ATOM 2818 N N . GLU A 1 372 ? -4.093 -5.493 -9.244 1.00 66.25 372 GLU A N 1
ATOM 2819 C CA . GLU A 1 372 ? -5.123 -5.620 -8.217 1.00 66.25 372 GLU A CA 1
ATOM 2820 C C . GLU A 1 372 ? -4.481 -5.499 -6.826 1.00 66.25 372 GLU A C 1
ATOM 2822 O O . GLU A 1 372 ? -3.347 -5.914 -6.593 1.00 66.25 372 GLU A O 1
ATOM 2827 N N . GLY A 1 373 ? -5.187 -4.868 -5.883 1.00 65.75 373 GLY A N 1
ATOM 2828 C CA . GLY A 1 373 ? -4.738 -4.824 -4.485 1.00 65.75 373 GLY A CA 1
ATOM 2829 C C . GLY A 1 373 ? -3.561 -3.897 -4.170 1.00 65.75 373 GLY A C 1
ATOM 2830 O O . GLY A 1 373 ? -3.013 -4.001 -3.071 1.00 65.75 373 GLY A O 1
ATOM 2831 N N . PHE A 1 374 ? -3.178 -2.971 -5.062 1.00 78.75 374 PHE A N 1
ATOM 2832 C CA . PHE A 1 374 ? -2.042 -2.083 -4.792 1.00 78.75 374 PHE A CA 1
ATOM 2833 C C . PHE A 1 374 ? -2.370 -0.836 -3.958 1.00 78.75 374 PHE A C 1
ATOM 2835 O O . PHE A 1 374 ? -3.460 -0.281 -4.044 1.00 78.75 374 PHE A O 1
ATOM 2842 N N . VAL A 1 375 ? -1.413 -0.280 -3.224 1.00 85.69 375 VAL A N 1
ATOM 2843 C CA . VAL A 1 375 ? -1.537 0.984 -2.501 1.00 85.69 375 VAL A CA 1
ATOM 2844 C C . VAL A 1 375 ? -0.422 1.956 -2.891 1.00 85.69 375 VAL A C 1
ATOM 2846 O O . VAL A 1 375 ? 0.760 1.659 -2.815 1.00 85.69 375 VAL A O 1
ATOM 2849 N N . THR A 1 376 ? -0.824 3.148 -3.315 1.00 85.56 376 THR A N 1
ATOM 2850 C CA . THR A 1 376 ? 0.030 4.277 -3.712 1.00 85.56 376 THR A CA 1
ATOM 2851 C C . THR A 1 376 ? -0.026 5.397 -2.677 1.00 85.56 376 THR A C 1
ATOM 2853 O O . THR A 1 376 ? 0.943 6.122 -2.477 1.00 85.56 376 THR A O 1
ATOM 2856 N N . TYR A 1 377 ? -1.161 5.559 -1.994 1.00 91.19 377 TYR A N 1
ATOM 2857 C CA . TYR A 1 377 ? -1.375 6.633 -1.032 1.00 91.19 377 TYR A CA 1
ATOM 2858 C C . TYR A 1 377 ? -1.890 6.083 0.293 1.00 91.19 377 TYR A C 1
ATOM 2860 O O . TYR A 1 377 ? -2.902 5.387 0.341 1.00 91.19 377 TYR A O 1
ATOM 2868 N N . LEU A 1 378 ? -1.244 6.473 1.387 1.00 95.44 378 LEU A N 1
ATOM 2869 C CA . LEU A 1 378 ? -1.712 6.212 2.742 1.00 95.44 378 LEU A CA 1
ATOM 2870 C C . LEU A 1 378 ? -2.248 7.490 3.389 1.00 95.44 378 LEU A C 1
ATOM 2872 O O . LEU A 1 378 ? -1.643 8.559 3.303 1.00 95.44 378 LEU A O 1
ATOM 2876 N N . GLN A 1 379 ? -3.383 7.373 4.065 1.00 97.00 379 GLN A N 1
ATOM 2877 C CA . GLN A 1 379 ? -3.974 8.386 4.935 1.00 97.00 379 GLN A CA 1
ATOM 2878 C C . GLN A 1 379 ? -4.304 7.701 6.261 1.00 97.00 379 GLN A C 1
ATOM 2880 O O . GLN A 1 379 ? -5.397 7.163 6.430 1.00 97.00 379 GLN A O 1
ATOM 2885 N N . ILE A 1 380 ? -3.340 7.681 7.182 1.00 97.69 380 ILE A N 1
ATOM 2886 C CA . ILE A 1 380 ? -3.466 6.993 8.472 1.00 97.69 380 ILE A CA 1
ATOM 2887 C C . ILE A 1 380 ? -3.504 8.035 9.585 1.00 97.69 380 ILE A C 1
ATOM 2889 O O . ILE A 1 380 ? -2.617 8.894 9.683 1.00 97.69 380 ILE A O 1
ATOM 2893 N N . THR A 1 381 ? -4.521 7.949 10.435 1.00 96.62 381 THR A N 1
ATOM 2894 C CA . THR A 1 381 ? -4.650 8.785 11.631 1.00 96.62 381 THR A CA 1
ATOM 2895 C C . THR A 1 381 ? -4.972 7.944 12.851 1.00 96.62 381 THR A C 1
ATOM 2897 O O . THR A 1 381 ? -5.650 6.932 12.734 1.00 96.62 381 THR A O 1
ATOM 2900 N N . GLU A 1 382 ? -4.532 8.382 14.025 1.00 95.75 382 GLU A N 1
ATOM 2901 C CA . GLU A 1 382 ? -4.997 7.849 15.303 1.00 95.75 382 GLU A CA 1
ATOM 2902 C C . GLU A 1 382 ? -5.918 8.867 15.979 1.00 95.75 382 GLU A C 1
ATOM 2904 O O . GLU A 1 382 ? -5.655 10.074 15.996 1.00 95.75 382 GLU A O 1
ATOM 2909 N N . ASN A 1 383 ? -7.040 8.383 16.509 1.00 95.00 383 ASN A N 1
ATOM 2910 C CA . ASN A 1 383 ? -8.069 9.216 17.107 1.00 95.00 383 ASN A CA 1
ATOM 2911 C C . ASN A 1 383 ? -8.578 8.582 18.402 1.00 95.00 383 ASN A C 1
ATOM 2913 O O . ASN A 1 383 ? -9.173 7.504 18.379 1.00 95.00 383 ASN A O 1
ATOM 2917 N N . THR A 1 384 ? -8.404 9.276 19.524 1.00 95.06 384 THR A N 1
ATOM 2918 C CA . THR A 1 384 ? -8.812 8.773 20.840 1.00 95.06 384 THR A CA 1
ATOM 2919 C C . THR A 1 384 ? -10.189 9.294 21.252 1.00 95.06 384 THR A C 1
ATOM 2921 O O . THR A 1 384 ? -10.451 10.502 21.229 1.00 95.06 384 THR A O 1
ATOM 2924 N N . ALA A 1 385 ? -11.064 8.381 21.677 1.00 95.06 385 ALA A N 1
ATOM 2925 C CA . ALA A 1 385 ? -12.350 8.689 22.292 1.00 95.06 385 ALA A CA 1
ATOM 2926 C C . ALA A 1 385 ? -12.414 8.119 23.711 1.00 95.06 385 ALA A C 1
ATOM 2928 O O . ALA A 1 385 ? -12.412 6.905 23.894 1.00 95.06 385 ALA A O 1
ATOM 2929 N N . ASP A 1 386 ? -12.549 8.998 24.703 1.00 96.38 386 ASP A N 1
ATOM 2930 C CA . ASP A 1 386 ? -12.848 8.603 26.078 1.00 96.38 386 ASP A CA 1
ATOM 2931 C C . ASP A 1 386 ? -14.338 8.332 26.235 1.00 96.38 386 ASP A C 1
ATOM 2933 O O . ASP A 1 386 ? -15.183 9.171 25.895 1.00 96.38 386 ASP A O 1
ATOM 2937 N N . VAL A 1 387 ? -14.655 7.143 26.736 1.00 96.50 387 VAL A N 1
ATOM 2938 C CA . VAL A 1 387 ? -16.019 6.652 26.867 1.00 96.50 387 VAL A CA 1
ATOM 2939 C C . VAL A 1 387 ? -16.348 6.426 28.330 1.00 96.50 387 VAL A C 1
ATOM 2941 O O . VAL A 1 387 ? -15.670 5.702 29.053 1.00 96.50 387 VAL A O 1
ATOM 2944 N N . ARG A 1 388 ? -17.462 7.020 28.764 1.00 95.12 388 ARG A N 1
ATOM 2945 C CA . ARG A 1 388 ? -17.954 6.903 30.138 1.00 95.12 388 ARG A CA 1
ATOM 2946 C C . ARG A 1 388 ? -19.460 6.712 30.199 1.00 95.12 388 ARG A C 1
ATOM 2948 O O . ARG A 1 388 ? -20.206 7.238 29.374 1.00 95.12 388 ARG A O 1
ATOM 2955 N N . PHE A 1 389 ? -19.905 6.030 31.247 1.00 94.12 389 PHE A N 1
ATOM 2956 C CA . PHE A 1 389 ? -21.321 5.884 31.582 1.00 94.12 389 PHE A CA 1
ATOM 2957 C C . PHE A 1 389 ? -21.781 7.022 32.502 1.00 94.12 389 PHE A C 1
ATOM 2959 O O . PHE A 1 389 ? -21.067 7.371 33.450 1.00 94.12 389 PHE A O 1
ATOM 2966 N N . SER A 1 390 ? -22.975 7.581 32.270 1.00 87.31 390 SER A N 1
ATOM 2967 C CA . SER A 1 390 ? -23.610 8.556 33.181 1.00 87.31 390 SER A CA 1
ATOM 2968 C C . SER A 1 390 ? -24.979 8.148 33.702 1.00 87.31 390 SER A C 1
ATOM 2970 O O . SER A 1 390 ? -25.678 7.354 33.021 1.00 87.31 390 SER A O 1
#

Radius of gyration: 28.18 Å; Cα contacts (8 Å, |Δi|>4): 1033; chains: 1; bounding box: 73×43×73 Å

Mean predicted aligned error: 8.52 Å

InterPro domains:
  IPR055713 Protein of unknown function DUF7289 [PF23960] (4-208)

Organism: NCBI:txid1679091

Solvent-accessible surface area (backbone atoms only — not comparable to full-atom values): 19556 Å² total; per-residue (Å²): 114,73,74,59,54,56,57,51,51,56,52,49,51,57,47,48,52,54,49,47,46,50,45,40,57,43,42,49,39,23,45,78,48,89,41,58,59,41,75,43,82,44,75,26,89,87,28,35,36,36,39,39,40,81,42,38,35,39,39,38,30,42,29,27,50,85,75,72,82,46,72,44,53,60,75,76,53,73,43,56,19,6,32,41,37,40,38,46,100,70,43,36,38,34,34,43,42,59,14,27,36,39,36,54,87,90,51,46,42,70,75,41,74,49,47,67,46,62,55,95,33,28,40,40,35,56,45,35,24,34,36,49,70,53,74,49,64,39,73,40,32,47,35,38,30,44,78,59,77,69,39,68,55,32,54,20,82,92,43,57,52,97,87,64,51,55,35,51,70,67,39,68,36,39,28,44,33,43,36,37,36,29,102,49,20,66,27,53,42,52,47,42,66,76,62,42,65,38,58,72,50,72,41,80,94,73,33,28,22,38,36,38,25,40,20,38,40,64,62,45,78,38,82,45,41,80,76,34,65,52,33,43,40,52,27,56,46,86,72,23,59,74,37,38,34,40,36,48,18,19,62,52,100,67,30,50,38,37,26,30,38,36,33,21,47,95,87,40,68,40,36,39,41,40,17,88,36,81,44,39,26,30,40,32,38,33,35,84,88,69,52,57,29,38,17,73,57,68,32,58,44,40,77,86,45,88,59,22,33,35,63,45,57,51,48,30,83,51,65,15,34,31,96,87,70,51,78,45,41,36,16,62,50,46,37,57,29,50,27,70,68,29,47,64,40,53,37,32,29,43,68,46,88,93,42,40,54,63,27,46,91,72,16,37,32,36,32,42,64,65,64,82,24,40,32,36,35,61,40,31,31,44,23,42,32,40,41,42,81,95

Nearest PDB structures (foldseek):
  1w5r-assembly1_B  TM=6.100E-01  e=3.742E+00  Mycolicibacterium smegmatis
  8y7p-assembly1_B  TM=4.316E-01  e=2.571E+00  Homo sapiens
  8y7p-assembly1_A  TM=4.665E-01  e=3.742E+00  Homo sapiens
  3ip3-assembly4_G  TM=4.004E-01  e=3.186E+00  Thermotoga maritima
  3pf1-assembly2_B  TM=7.479E-02  e=9.773E-02  Escherichia coli K-12

pLDDT: mean 90.39, std 8.27, range [50.72, 98.5]

Sequence (390 aa):
MAIVDGHQQTTEVGAAENELSLVGSKISEVTLGESTAQTVSVSGQSGTYGVNETAGRMEITHYNRTGTDTGELIGNETFSLGEITYATDGETIAYQGGGVWKHDGDHTTMVSPPEFHYRYGTLTLPIINVTGDGQRTGKTDIVAQRTSETERIFPNSSRTYDDGTVYQNPIENGTVEVTVHSEYYLGWERYFQDRTQGNVSVDHENETVNVELITLGDQGLTPLSDGGDIRIRAAQEDDPINEFTLTLAGDGSSGLNNLDWSLEVDGTEVANVHGQGHGGVDTTITDATGEEWTAEDAFEVNQSADPETVTINLTSDVIAQNASGSERELGALFNETIEAYGPNVDLTVEDKSGAQRVDHDESEGYIDYEAEGFVTYLQITENTADVRFS

Secondary structure (DSSP, 8-state):
-HHHHHHHHHHHHHHHHHHHHHHHHHHHHHHSSS-SEEEEEEEEEEEEEEEETTS-EEEEEEESTTSSS-EEETTSSPEE--EEEEE-SS-EEEEETTEEEEE-SS-EEEEE--S-EEETTEEEEEEEEEE-EEEEEEEEEEEEEE-SPPEEEESEEEEE-TTS-EE-SSPPSSEEEEEEE-TTHHHHHHHHHHH--SEEEEETTTTEEEEEEEEP-S-EEEE--TT-EEEEESTTSSS-EEEEEEEEEB-STTTTTTEEEEEEETTEEEEEEEESSSSEEEEEEE-TTS-EEEEEEEEE-BTTSSS-EEEEETTS-PEEEETT--EEEHHHHHHHHHHHH-SEEEEEEEEPTTSBPB-TTT-EEEEEE--SSEESEEEEEEEEEEEEE-